Protein AF-A0A933MD80-F1 (afdb_monomer_lite)

Structure (mmCIF, N/CA/C/O backbone):
data_AF-A0A933MD80-F1
#
_entry.id   AF-A0A933MD80-F1
#
loop_
_atom_site.group_PDB
_atom_site.id
_atom_site.type_symbol
_atom_site.label_atom_id
_atom_site.label_alt_id
_atom_site.label_comp_id
_atom_site.label_asym_id
_atom_site.label_entity_id
_atom_site.label_seq_id
_atom_site.pdbx_PDB_ins_code
_atom_site.Cartn_x
_atom_site.Cartn_y
_atom_site.Cartn_z
_atom_site.occupancy
_atom_site.B_iso_or_equiv
_atom_site.auth_seq_id
_atom_site.auth_comp_id
_atom_site.auth_asym_id
_atom_site.auth_atom_id
_atom_site.pdbx_PDB_model_num
ATOM 1 N N . MET A 1 1 ? 50.927 -57.595 -64.634 1.00 37.06 1 MET A N 1
ATOM 2 C CA . MET A 1 1 ? 52.313 -57.068 -64.635 1.00 37.06 1 MET A CA 1
ATOM 3 C C . MET A 1 1 ? 52.213 -55.637 -65.149 1.00 37.06 1 MET A C 1
ATOM 5 O O . MET A 1 1 ? 51.668 -55.485 -66.224 1.00 37.06 1 MET A O 1
ATOM 9 N N . THR A 1 2 ? 52.515 -54.541 -64.458 1.00 38.00 2 THR A N 1
ATOM 10 C CA . THR A 1 2 ? 53.350 -54.251 -63.283 1.00 38.00 2 THR A CA 1
ATOM 11 C C . THR A 1 2 ? 52.811 -52.950 -62.661 1.00 38.00 2 THR A C 1
ATOM 13 O O . THR A 1 2 ? 52.630 -51.957 -63.360 1.00 38.00 2 THR A O 1
ATOM 16 N N . ARG A 1 3 ? 52.538 -52.954 -61.349 1.00 33.44 3 ARG A N 1
ATOM 17 C CA . ARG A 1 3 ? 52.262 -51.750 -60.544 1.00 33.44 3 ARG A CA 1
ATOM 18 C C . ARG A 1 3 ? 53.597 -51.084 -60.196 1.00 33.44 3 ARG A C 1
ATOM 20 O O . ARG A 1 3 ? 54.510 -51.785 -59.769 1.00 33.44 3 ARG A O 1
ATOM 27 N N . LYS A 1 4 ? 53.700 -49.759 -60.326 1.00 42.75 4 LYS A N 1
ATOM 28 C CA . LYS A 1 4 ? 54.793 -48.965 -59.744 1.00 42.75 4 LYS A CA 1
ATOM 29 C C . LYS A 1 4 ? 54.252 -48.131 -58.587 1.00 42.75 4 LYS A C 1
ATOM 31 O O . LYS A 1 4 ? 53.370 -47.301 -58.775 1.00 42.75 4 LYS A O 1
ATOM 36 N N . ALA A 1 5 ? 54.802 -48.399 -57.410 1.00 44.34 5 ALA A N 1
ATOM 37 C CA . ALA A 1 5 ? 54.748 -47.573 -56.217 1.00 44.34 5 ALA A CA 1
ATOM 38 C C . ALA A 1 5 ? 56.090 -46.834 -56.086 1.00 44.34 5 ALA A C 1
ATOM 40 O O . ALA A 1 5 ? 57.129 -47.433 -56.352 1.00 44.34 5 ALA A O 1
ATOM 41 N N . LEU A 1 6 ? 56.068 -45.574 -55.656 1.00 39.81 6 LEU A N 1
ATOM 42 C CA . LEU A 1 6 ? 57.208 -44.846 -55.083 1.00 39.81 6 LEU A CA 1
ATOM 43 C C . LEU A 1 6 ? 56.616 -43.773 -54.151 1.00 39.81 6 LEU A C 1
ATOM 45 O O . LEU A 1 6 ? 55.774 -42.996 -54.581 1.00 39.81 6 LEU A O 1
ATOM 49 N N . PHE A 1 7 ? 56.747 -43.941 -52.834 1.00 32.59 7 PHE A N 1
ATOM 50 C CA . PHE A 1 7 ? 57.835 -43.454 -51.966 1.00 32.59 7 PHE A CA 1
ATOM 51 C C . PHE A 1 7 ? 57.737 -41.953 -51.636 1.00 32.59 7 PHE A C 1
ATOM 53 O O . PHE A 1 7 ? 57.988 -41.093 -52.473 1.00 32.59 7 PHE A O 1
ATOM 60 N N . LEU A 1 8 ? 57.400 -41.683 -50.370 1.00 32.31 8 LEU A N 1
ATOM 61 C CA . LEU A 1 8 ? 57.622 -40.420 -49.657 1.00 32.31 8 LEU A CA 1
ATOM 62 C C . LEU A 1 8 ? 59.125 -40.168 -49.444 1.00 32.31 8 LEU A C 1
ATOM 64 O O . LEU A 1 8 ? 59.890 -41.126 -49.304 1.00 32.31 8 LEU A O 1
ATOM 68 N N . PRO A 1 9 ? 59.509 -38.895 -49.250 1.00 42.41 9 PRO A N 1
ATOM 69 C CA . PRO A 1 9 ? 60.267 -38.588 -48.040 1.00 42.41 9 PRO A CA 1
ATOM 70 C C . PRO A 1 9 ? 59.787 -37.327 -47.302 1.00 42.41 9 PRO A C 1
ATOM 72 O O . PRO A 1 9 ? 59.229 -36.389 -47.866 1.00 42.41 9 PRO A O 1
ATOM 75 N N . VAL A 1 10 ? 60.048 -37.355 -45.998 1.00 37.09 10 VAL A N 1
ATOM 76 C CA . VAL A 1 10 ? 59.900 -36.292 -45.001 1.00 37.09 10 VAL A CA 1
ATOM 77 C C . VAL A 1 10 ? 60.986 -35.229 -45.197 1.00 37.09 10 VAL A C 1
ATOM 79 O O . VAL A 1 10 ? 62.155 -35.584 -45.321 1.00 37.09 10 VAL A O 1
ATOM 82 N N . LEU A 1 11 ? 60.627 -33.942 -45.127 1.00 31.17 11 LEU A N 1
ATOM 83 C CA . LEU A 1 11 ? 61.544 -32.862 -44.741 1.00 31.17 11 LEU A CA 1
ATOM 84 C C . LEU A 1 11 ? 60.760 -31.689 -44.135 1.00 31.17 11 LEU A C 1
ATOM 86 O O . LEU A 1 11 ? 59.852 -31.131 -44.745 1.00 31.17 11 LEU A O 1
ATOM 90 N N . SER A 1 12 ? 61.115 -31.375 -42.893 1.00 31.59 12 SER A N 1
ATOM 91 C CA . SER A 1 12 ? 60.615 -30.268 -42.083 1.00 31.59 12 SER A CA 1
ATOM 92 C C . SER A 1 12 ? 61.372 -28.961 -42.367 1.00 31.59 12 SER A C 1
ATOM 94 O O . SER A 1 12 ? 62.501 -28.992 -42.845 1.00 31.59 12 SER A O 1
ATOM 96 N N . PHE A 1 13 ? 60.772 -27.865 -41.885 1.00 30.44 13 PHE A N 1
ATOM 97 C CA . PHE A 1 13 ? 61.337 -26.557 -41.502 1.00 30.44 13 PHE A CA 1
ATOM 98 C C . PHE A 1 13 ? 61.213 -25.344 -42.453 1.00 30.44 13 PHE A C 1
ATOM 100 O O . PHE A 1 13 ? 61.979 -25.162 -43.388 1.00 30.44 13 PHE A O 1
ATOM 107 N N . ALA A 1 14 ? 60.342 -24.436 -41.983 1.00 32.94 14 ALA A N 1
ATOM 108 C CA . ALA A 1 14 ? 60.426 -22.970 -41.981 1.00 32.94 14 ALA A CA 1
ATOM 109 C C . ALA A 1 14 ? 59.993 -22.173 -43.229 1.00 32.94 14 ALA A C 1
ATOM 111 O O . ALA A 1 14 ? 60.409 -22.436 -44.346 1.00 32.94 14 ALA A O 1
ATOM 112 N N . PHE A 1 15 ? 59.225 -21.111 -42.937 1.00 31.77 15 PHE A N 1
ATOM 113 C CA . PHE A 1 15 ? 58.623 -20.092 -43.811 1.00 31.77 15 PHE A CA 1
ATOM 114 C C . PHE A 1 15 ? 57.308 -20.462 -44.505 1.00 31.77 15 PHE A C 1
ATOM 116 O O . PHE A 1 15 ? 57.299 -20.817 -45.669 1.00 31.77 15 PHE A O 1
ATOM 123 N N . PHE A 1 16 ? 56.190 -20.305 -43.783 1.00 29.80 16 PHE A N 1
ATOM 124 C CA . PHE A 1 16 ? 54.986 -19.577 -44.237 1.00 29.80 16 PHE A CA 1
ATOM 125 C C . PHE A 1 16 ? 53.976 -19.487 -43.072 1.00 29.80 16 PHE A C 1
ATOM 127 O O . PHE A 1 16 ? 52.920 -20.109 -43.063 1.00 29.80 16 PHE A O 1
ATOM 134 N N . PHE A 1 17 ? 54.318 -18.715 -42.036 1.00 31.62 17 PHE A N 1
ATOM 135 C CA . PHE A 1 17 ? 53.391 -18.321 -40.965 1.00 31.62 17 PHE A CA 1
ATOM 136 C C . PHE A 1 17 ? 52.934 -16.878 -41.224 1.00 31.62 17 PHE A C 1
ATOM 138 O O . PHE A 1 17 ? 53.252 -15.973 -40.463 1.00 31.62 17 PHE A O 1
ATOM 145 N N . GLN A 1 18 ? 52.276 -16.621 -42.363 1.00 34.69 18 GLN A N 1
ATOM 146 C CA . GLN A 1 18 ? 51.806 -15.265 -42.685 1.00 34.69 18 GLN A CA 1
ATOM 147 C C . GLN A 1 18 ? 50.675 -15.219 -43.727 1.00 34.69 18 GLN A C 1
ATOM 149 O O . GLN A 1 18 ? 50.736 -14.452 -44.680 1.00 34.69 18 GLN A O 1
ATOM 154 N N . ALA A 1 19 ? 49.633 -16.039 -43.559 1.00 30.27 19 ALA A N 1
ATOM 155 C CA . ALA A 1 19 ? 48.421 -15.941 -44.387 1.00 30.27 19 ALA A CA 1
ATOM 156 C C . ALA A 1 19 ? 47.150 -16.468 -43.687 1.00 30.27 19 ALA A C 1
ATOM 158 O O . ALA A 1 19 ? 46.321 -17.127 -44.304 1.00 30.27 19 ALA A O 1
ATOM 159 N N . TRP A 1 20 ? 46.992 -16.202 -42.384 1.00 32.75 20 TRP A N 1
ATOM 160 C CA . TRP A 1 20 ? 45.745 -16.498 -41.656 1.00 32.75 20 TRP A CA 1
ATOM 161 C C . TRP A 1 20 ? 45.448 -15.433 -40.588 1.00 32.75 20 TRP A C 1
ATOM 163 O O . TRP A 1 20 ? 45.224 -15.726 -39.418 1.00 32.75 20 TRP A O 1
ATOM 173 N N . ALA A 1 21 ? 45.549 -14.161 -40.985 1.00 34.97 21 ALA A N 1
ATOM 174 C CA . ALA A 1 21 ? 45.289 -13.009 -40.114 1.00 34.97 21 ALA A CA 1
ATOM 175 C C . ALA A 1 21 ? 44.607 -11.830 -40.838 1.00 34.97 21 ALA A C 1
ATOM 177 O O . ALA A 1 21 ? 44.664 -10.701 -40.360 1.00 34.97 21 ALA A O 1
ATOM 178 N N . GLN A 1 22 ? 43.970 -12.061 -41.987 1.00 38.59 22 GLN A N 1
ATOM 179 C CA . GLN A 1 22 ? 43.262 -11.014 -42.727 1.00 38.59 22 GLN A CA 1
ATOM 180 C C . GLN A 1 22 ? 41.864 -11.486 -43.108 1.00 38.59 22 GLN A C 1
ATOM 182 O O . GLN A 1 22 ? 41.619 -11.867 -44.242 1.00 38.59 22 GLN A O 1
ATOM 187 N N . ASP A 1 23 ? 40.987 -11.496 -42.104 1.00 37.59 23 ASP A N 1
ATOM 188 C CA . ASP A 1 23 ? 39.550 -11.243 -42.273 1.00 37.59 23 ASP A CA 1
ATOM 189 C C . ASP A 1 23 ? 38.928 -10.843 -40.917 1.00 37.59 23 ASP A C 1
ATOM 191 O O . ASP A 1 23 ? 37.916 -11.366 -40.457 1.00 37.59 23 ASP A O 1
ATOM 195 N N . GLN A 1 24 ? 39.593 -9.923 -40.208 1.00 38.09 24 GLN A N 1
ATOM 196 C CA . GLN A 1 24 ? 38.968 -9.212 -39.090 1.00 38.09 24 GLN A CA 1
ATOM 197 C C . GLN A 1 24 ? 38.246 -7.992 -39.687 1.00 38.09 24 GLN A C 1
ATOM 199 O O . GLN A 1 24 ? 38.926 -7.120 -40.238 1.00 38.09 24 GLN A O 1
ATOM 204 N N . PRO A 1 25 ? 36.902 -7.913 -39.629 1.00 40.66 25 PRO A N 1
ATOM 205 C CA . PRO A 1 25 ? 36.170 -6.735 -40.084 1.00 40.66 25 PRO A CA 1
ATOM 206 C C . PRO A 1 25 ? 36.595 -5.498 -39.267 1.00 40.66 25 PRO A C 1
ATOM 208 O O . PRO A 1 25 ? 37.139 -5.640 -38.168 1.00 40.66 25 PRO A O 1
ATOM 211 N N . PRO A 1 26 ? 36.392 -4.272 -39.790 1.00 45.78 26 PRO A N 1
ATOM 212 C CA . PRO A 1 26 ? 36.949 -3.056 -39.205 1.00 45.78 26 PRO A CA 1
ATOM 213 C C . PRO A 1 26 ? 36.502 -2.913 -37.751 1.00 45.78 26 PRO A C 1
ATOM 215 O O . PRO A 1 26 ? 35.310 -2.994 -37.458 1.00 45.78 26 PRO A O 1
ATOM 218 N N . THR A 1 27 ? 37.465 -2.697 -36.853 1.00 56.72 27 THR A N 1
ATOM 219 C CA . THR A 1 27 ? 37.264 -2.510 -35.413 1.00 56.72 27 THR A CA 1
ATOM 220 C C . THR A 1 27 ? 36.299 -1.353 -35.165 1.00 56.72 27 THR A C 1
ATOM 222 O O . THR A 1 27 ? 36.709 -0.190 -35.082 1.00 56.72 27 THR A O 1
ATOM 225 N N . GLN A 1 28 ? 35.003 -1.651 -35.076 1.00 67.81 28 GLN A N 1
ATOM 226 C CA . GLN A 1 28 ? 34.016 -0.684 -34.631 1.00 67.81 28 GLN A CA 1
ATOM 227 C C . GLN A 1 28 ? 34.403 -0.277 -33.213 1.00 67.81 28 GLN A C 1
ATOM 229 O O . GLN A 1 28 ? 34.665 -1.117 -32.352 1.00 67.81 28 GLN A O 1
ATOM 234 N N . SER A 1 29 ? 34.519 1.030 -32.986 1.00 80.69 29 SER A N 1
ATOM 235 C CA . SER A 1 29 ? 34.780 1.539 -31.644 1.00 80.69 29 SER A CA 1
ATOM 236 C C . SER A 1 29 ? 33.721 0.987 -30.686 1.00 80.69 29 SER A C 1
ATOM 238 O O . SER A 1 29 ? 32.542 1.017 -31.045 1.00 80.69 29 SER A O 1
ATOM 240 N N . PRO A 1 30 ? 34.100 0.537 -29.474 1.00 85.81 30 PRO A N 1
ATOM 241 C CA . PRO A 1 30 ? 33.146 -0.019 -28.526 1.00 85.81 30 PRO A CA 1
ATOM 242 C C . PRO A 1 30 ? 32.023 0.982 -28.272 1.00 85.81 30 PRO A C 1
ATOM 244 O O . PRO A 1 30 ? 32.253 2.204 -28.221 1.00 85.81 30 PRO A O 1
ATOM 247 N N . SER A 1 31 ? 30.816 0.455 -28.123 1.00 90.75 31 SER A N 1
ATOM 248 C CA . SER A 1 31 ? 29.621 1.234 -27.840 1.00 90.75 31 SER A CA 1
ATOM 249 C C . SER A 1 31 ? 29.739 1.999 -26.512 1.00 90.75 31 SER A C 1
ATOM 251 O O . SER A 1 31 ? 30.592 1.679 -25.672 1.00 90.75 31 SER A O 1
ATOM 253 N N . PRO A 1 32 ? 28.903 3.026 -26.275 1.00 93.12 32 PRO A N 1
ATOM 254 C CA . PRO A 1 32 ? 28.921 3.764 -25.015 1.00 93.12 32 PRO A CA 1
ATOM 255 C C . PRO A 1 32 ? 28.757 2.866 -23.777 1.00 93.12 32 PRO A C 1
ATOM 257 O O . PRO A 1 32 ? 29.470 3.063 -22.792 1.00 93.12 32 PRO A O 1
ATOM 260 N N . VAL A 1 33 ? 27.887 1.851 -23.836 1.00 93.75 33 VAL A N 1
ATOM 261 C CA . VAL A 1 33 ? 27.678 0.899 -22.731 1.00 93.75 33 VAL A CA 1
ATOM 262 C C . VAL A 1 33 ? 28.888 -0.022 -22.557 1.00 93.75 33 VAL A C 1
ATOM 264 O O . VAL A 1 33 ? 29.391 -0.151 -21.439 1.00 93.75 33 VAL A O 1
ATOM 267 N N . ALA A 1 34 ? 29.444 -0.577 -23.641 1.00 92.00 34 ALA A N 1
ATOM 268 C CA . ALA A 1 34 ? 30.651 -1.404 -23.563 1.00 92.00 34 ALA A CA 1
ATOM 269 C C . ALA A 1 34 ? 31.847 -0.628 -22.981 1.00 92.00 34 ALA A C 1
ATOM 271 O O . ALA A 1 34 ? 32.610 -1.166 -22.178 1.00 92.00 34 ALA A O 1
ATOM 272 N N . ARG A 1 35 ? 31.986 0.671 -23.294 1.00 92.81 35 ARG A N 1
ATOM 273 C CA . ARG A 1 35 ? 33.016 1.536 -22.685 1.00 92.81 35 ARG A CA 1
ATOM 274 C C . ARG A 1 35 ? 32.833 1.703 -21.181 1.00 92.81 35 ARG A C 1
ATOM 276 O O . ARG A 1 35 ? 33.833 1.702 -20.463 1.00 92.81 35 ARG A O 1
ATOM 283 N N . ILE A 1 36 ? 31.597 1.849 -20.697 1.00 94.56 36 ILE A N 1
ATOM 284 C CA . ILE A 1 36 ? 31.314 1.909 -19.253 1.00 94.56 36 ILE A CA 1
ATOM 285 C C . ILE A 1 36 ? 31.803 0.622 -18.586 1.00 94.56 36 ILE A C 1
ATOM 287 O O . ILE A 1 36 ? 32.515 0.692 -17.585 1.00 94.56 36 ILE A O 1
ATOM 291 N N . PHE A 1 37 ? 31.507 -0.536 -19.177 1.00 94.06 37 PHE A N 1
ATOM 292 C CA . PHE A 1 37 ? 31.915 -1.831 -18.636 1.00 94.06 37 PHE A CA 1
ATOM 293 C C . PHE A 1 37 ? 33.439 -1.989 -18.642 1.00 94.06 37 PHE A C 1
ATOM 295 O O . PHE A 1 37 ? 34.033 -2.280 -17.606 1.00 94.06 37 PHE A O 1
ATOM 302 N N . LEU A 1 38 ? 34.094 -1.707 -19.771 1.00 89.56 38 LEU A N 1
ATOM 303 C CA . LEU A 1 38 ? 35.554 -1.759 -19.890 1.00 89.56 38 LEU A CA 1
ATOM 304 C C . LEU A 1 38 ? 36.254 -0.825 -18.894 1.00 89.56 38 LEU A C 1
ATOM 306 O O . LEU A 1 38 ? 37.288 -1.188 -18.336 1.00 89.56 38 LEU A O 1
ATOM 310 N N . ASN A 1 39 ? 35.690 0.357 -18.626 1.00 91.88 39 ASN A N 1
ATOM 311 C CA . ASN A 1 39 ? 36.239 1.284 -17.637 1.00 91.88 39 ASN A CA 1
ATOM 312 C C . ASN A 1 39 ? 36.243 0.694 -16.223 1.00 91.88 39 ASN A C 1
ATOM 314 O O . ASN A 1 39 ? 37.235 0.870 -15.516 1.00 91.88 39 ASN A O 1
ATOM 318 N N . GLN A 1 40 ? 35.194 -0.037 -15.834 1.00 92.31 40 GLN A N 1
ATOM 319 C CA . GLN A 1 40 ? 35.141 -0.687 -14.520 1.00 92.31 40 GLN A CA 1
ATOM 320 C C . GLN A 1 40 ? 36.083 -1.895 -14.406 1.00 92.31 40 GLN A C 1
ATOM 322 O O . GLN A 1 40 ? 36.444 -2.298 -13.305 1.00 92.31 40 GLN A O 1
ATOM 327 N N . LEU A 1 41 ? 36.539 -2.446 -15.535 1.00 87.31 41 LEU A N 1
ATOM 328 C CA . LEU A 1 41 ? 37.466 -3.581 -15.585 1.00 87.31 41 LEU A CA 1
ATOM 329 C C . LEU A 1 41 ? 38.947 -3.171 -15.674 1.00 87.31 41 LEU A C 1
ATOM 331 O O . LEU A 1 41 ? 39.823 -4.035 -15.691 1.00 87.31 41 LEU A O 1
ATOM 335 N N . LYS A 1 42 ? 39.268 -1.868 -15.691 1.00 84.44 42 LYS A N 1
ATOM 336 C CA . LYS A 1 42 ? 40.657 -1.370 -15.797 1.00 84.44 42 LYS A CA 1
ATOM 337 C C . LYS A 1 42 ? 41.574 -1.837 -14.662 1.00 84.44 42 LYS A C 1
ATOM 339 O O . LYS A 1 42 ? 42.780 -1.948 -14.874 1.00 84.44 42 LYS A O 1
ATOM 344 N N . GLY A 1 43 ? 41.006 -2.129 -13.491 1.00 77.25 43 GLY A N 1
ATOM 345 C CA . GLY A 1 43 ? 41.729 -2.655 -12.330 1.00 77.25 43 GLY A CA 1
ATOM 346 C C . GLY A 1 43 ? 42.077 -4.146 -12.405 1.00 77.25 43 GLY A C 1
ATOM 347 O O . GLY A 1 43 ? 42.789 -4.627 -11.530 1.00 77.25 43 GLY A O 1
ATOM 348 N N . LEU A 1 44 ? 41.602 -4.882 -13.420 1.00 80.06 44 LEU A N 1
ATOM 349 C CA . LEU A 1 44 ? 41.936 -6.297 -13.587 1.00 80.06 44 LEU A CA 1
ATOM 350 C C . LEU A 1 44 ? 43.394 -6.498 -14.018 1.00 80.06 44 LEU A C 1
ATOM 352 O O . LEU A 1 44 ? 43.982 -5.671 -14.725 1.00 80.06 44 LEU A O 1
ATOM 356 N N . ASP A 1 45 ? 43.955 -7.644 -13.636 1.00 80.44 45 ASP A N 1
ATOM 357 C CA . ASP A 1 45 ? 45.260 -8.098 -14.106 1.00 80.44 45 ASP A CA 1
ATOM 358 C C . ASP A 1 45 ? 45.254 -8.437 -15.615 1.00 80.44 45 ASP A C 1
ATOM 360 O O . ASP A 1 45 ? 44.242 -8.339 -16.318 1.00 80.44 45 ASP A O 1
ATOM 364 N N . ALA A 1 46 ? 46.414 -8.814 -16.159 1.00 77.12 46 ALA A N 1
ATOM 365 C CA . ALA A 1 46 ? 46.543 -9.127 -17.582 1.00 77.12 46 ALA A CA 1
ATOM 366 C C . ALA A 1 46 ? 45.635 -10.291 -18.031 1.00 77.12 46 ALA A C 1
ATOM 368 O O . ALA A 1 46 ? 45.140 -10.275 -19.161 1.00 77.12 46 ALA A O 1
ATOM 369 N N . ALA A 1 47 ? 45.387 -11.269 -17.156 1.00 78.06 47 ALA A N 1
ATOM 370 C CA . ALA A 1 47 ? 44.524 -12.407 -17.446 1.00 78.06 47 ALA A CA 1
ATOM 371 C C . ALA A 1 47 ? 43.046 -11.989 -17.473 1.00 78.06 47 ALA A C 1
ATOM 373 O O . ALA A 1 47 ? 42.336 -12.315 -18.425 1.00 78.06 47 ALA A O 1
ATOM 374 N N . GLY A 1 48 ? 42.603 -11.194 -16.498 1.00 75.81 48 GLY A N 1
ATOM 375 C CA . GLY A 1 48 ? 41.258 -10.634 -16.429 1.00 75.81 48 GLY A CA 1
ATOM 376 C C . GLY A 1 48 ? 40.952 -9.684 -17.588 1.00 75.81 48 GLY A C 1
ATOM 377 O O . GLY A 1 48 ? 39.876 -9.760 -18.176 1.00 75.81 48 GLY A O 1
ATOM 378 N N . ARG A 1 49 ? 41.922 -8.861 -18.012 1.00 76.56 49 ARG A N 1
ATOM 379 C CA . ARG A 1 49 ? 41.780 -8.013 -19.212 1.00 76.56 49 ARG A CA 1
ATOM 380 C C . ARG A 1 49 ? 41.659 -8.833 -20.495 1.00 76.56 49 ARG A C 1
ATOM 382 O O . ARG A 1 49 ? 40.807 -8.538 -21.329 1.00 76.56 49 ARG A O 1
ATOM 389 N N . LYS A 1 50 ? 42.455 -9.899 -20.641 1.00 80.12 50 LYS A N 1
ATOM 390 C CA . LYS A 1 50 ? 42.332 -10.837 -21.770 1.00 80.12 50 LYS A CA 1
ATOM 391 C C . LYS A 1 50 ? 40.980 -11.561 -21.753 1.00 80.12 50 LYS A C 1
ATOM 393 O O . LYS A 1 50 ? 40.400 -11.792 -22.810 1.00 80.12 50 LYS A O 1
ATOM 398 N N . ALA A 1 51 ? 40.465 -11.891 -20.569 1.00 76.94 51 ALA A N 1
ATOM 399 C CA . ALA A 1 51 ? 39.167 -12.535 -20.401 1.00 76.94 51 ALA A CA 1
ATOM 400 C C . ALA A 1 51 ? 37.979 -11.602 -20.698 1.00 76.94 51 ALA A C 1
ATOM 402 O O . ALA A 1 51 ? 36.945 -12.103 -21.143 1.00 76.94 51 ALA A O 1
ATOM 403 N N . ALA A 1 52 ? 38.123 -10.292 -20.480 1.00 72.56 52 ALA A N 1
ATOM 404 C CA . ALA A 1 52 ? 37.107 -9.281 -20.779 1.00 72.56 52 ALA A CA 1
ATOM 405 C C . ALA A 1 52 ? 36.963 -8.987 -22.286 1.00 72.56 52 ALA A C 1
ATOM 407 O O . ALA A 1 52 ? 35.865 -8.692 -22.755 1.00 72.56 52 ALA A O 1
ATOM 408 N N . GLY A 1 53 ? 38.049 -9.111 -23.061 1.00 80.25 53 GLY A N 1
ATOM 409 C CA . GLY A 1 53 ? 38.026 -8.880 -24.511 1.00 80.25 53 GLY A CA 1
ATOM 410 C C . GLY A 1 53 ? 37.530 -7.473 -24.876 1.00 80.25 53 GLY A C 1
ATOM 411 O O . GLY A 1 53 ? 37.915 -6.494 -24.239 1.00 80.25 53 GLY A O 1
ATOM 412 N N . THR A 1 54 ? 36.672 -7.366 -25.896 1.00 75.69 54 THR A N 1
ATOM 413 C CA . THR A 1 54 ? 36.050 -6.104 -26.351 1.00 75.69 54 THR A CA 1
ATOM 414 C C . THR A 1 54 ? 34.785 -5.720 -25.564 1.00 75.69 54 THR A C 1
ATOM 416 O O . THR A 1 54 ? 34.210 -4.664 -25.820 1.00 75.69 54 THR A O 1
ATOM 419 N N . CYS A 1 55 ? 34.353 -6.539 -24.593 1.00 76.44 55 CYS A N 1
ATOM 420 C CA . CYS A 1 55 ? 33.040 -6.454 -23.936 1.00 76.44 55 CYS A CA 1
ATOM 421 C C . CYS A 1 55 ? 31.834 -6.405 -24.888 1.00 76.44 55 CYS A C 1
ATOM 423 O O . CYS A 1 55 ? 30.816 -5.802 -24.560 1.00 76.44 55 CYS A O 1
ATOM 425 N N . GLU A 1 56 ? 31.913 -7.084 -26.034 1.00 79.88 56 GLU A N 1
ATOM 426 C CA . GLU A 1 56 ? 30.733 -7.342 -26.876 1.00 79.88 56 GLU A CA 1
ATOM 427 C C . GLU A 1 56 ? 29.670 -8.172 -26.135 1.00 79.88 56 GLU A C 1
ATOM 429 O O . GLU A 1 56 ? 28.475 -7.947 -26.300 1.00 79.88 56 GLU A O 1
ATOM 434 N N . ASP A 1 57 ? 30.097 -9.076 -25.245 1.00 87.62 57 ASP A N 1
ATOM 435 C CA . ASP A 1 57 ? 29.216 -9.771 -24.304 1.00 87.62 57 ASP A CA 1
ATOM 436 C C . ASP A 1 57 ? 29.217 -9.060 -22.940 1.00 87.62 57 ASP A C 1
ATOM 438 O O . ASP A 1 57 ? 30.091 -9.265 -22.086 1.00 87.62 57 ASP A O 1
ATOM 442 N N . LEU A 1 58 ? 28.199 -8.222 -22.726 1.00 90.81 58 LEU A N 1
ATOM 443 C CA . LEU A 1 58 ? 28.020 -7.469 -21.485 1.00 90.81 58 LEU A CA 1
ATOM 444 C C . LEU A 1 58 ? 27.865 -8.381 -20.257 1.00 90.81 58 LEU A C 1
ATOM 446 O O . LEU A 1 58 ? 28.369 -8.036 -19.187 1.00 90.81 58 LEU A O 1
ATOM 450 N N . ARG A 1 59 ? 27.217 -9.552 -20.378 1.00 89.75 59 ARG A N 1
ATOM 451 C CA . ARG A 1 59 ? 27.020 -10.474 -19.239 1.00 89.75 59 ARG A CA 1
ATOM 452 C C . ARG A 1 59 ? 28.341 -11.076 -18.798 1.00 89.75 59 ARG A C 1
ATOM 454 O O . ARG A 1 59 ? 28.630 -11.111 -17.601 1.00 89.75 59 ARG A O 1
ATOM 461 N N . ARG A 1 60 ? 29.170 -11.494 -19.755 1.00 89.69 60 ARG A N 1
ATOM 462 C CA . ARG A 1 60 ? 30.521 -11.984 -19.464 1.00 89.69 60 ARG A CA 1
ATOM 463 C C . ARG A 1 60 ? 31.355 -10.916 -18.760 1.00 89.69 60 ARG A C 1
ATOM 465 O O . ARG A 1 60 ? 31.988 -11.216 -17.751 1.00 89.69 60 ARG A O 1
ATOM 472 N N . CYS A 1 61 ? 31.320 -9.673 -19.242 1.00 90.25 61 CYS A N 1
ATOM 473 C CA . CYS A 1 61 ? 32.057 -8.580 -18.609 1.00 90.25 61 CYS A CA 1
ATOM 474 C C . CYS A 1 61 ? 31.544 -8.246 -17.205 1.00 90.25 61 CYS A C 1
ATOM 476 O O . CYS A 1 61 ? 32.352 -8.098 -16.291 1.00 90.25 61 CYS A O 1
ATOM 478 N N . ALA A 1 62 ? 30.227 -8.203 -16.994 1.00 92.25 62 ALA A N 1
ATOM 479 C CA . ALA A 1 62 ? 29.656 -8.042 -15.659 1.00 92.25 62 ALA A CA 1
ATOM 480 C C . ALA A 1 62 ? 30.071 -9.181 -14.713 1.00 92.25 62 ALA A C 1
ATOM 482 O O . ALA A 1 62 ? 30.351 -8.939 -13.537 1.00 92.25 62 ALA A O 1
ATOM 483 N N . GLY A 1 63 ? 30.185 -10.412 -15.223 1.00 91.12 63 GLY A N 1
ATOM 484 C CA . GLY A 1 63 ? 30.673 -11.577 -14.483 1.00 91.12 63 GLY A CA 1
ATOM 485 C C . GLY A 1 63 ? 32.064 -11.390 -13.867 1.00 91.12 63 GLY A C 1
ATOM 486 O O . GLY A 1 63 ? 32.313 -11.914 -12.786 1.00 91.12 63 GLY A O 1
ATOM 487 N N . LEU A 1 64 ? 32.928 -10.594 -14.504 1.00 92.19 64 LEU A N 1
ATOM 488 C CA . LEU A 1 64 ? 34.290 -10.296 -14.041 1.00 92.19 64 LEU A CA 1
ATOM 489 C C . LEU A 1 64 ? 34.372 -9.104 -13.071 1.00 92.19 64 LEU A C 1
ATOM 491 O O . LEU A 1 64 ? 35.429 -8.854 -12.495 1.00 92.19 64 LEU A O 1
ATOM 495 N N . MET A 1 65 ? 33.288 -8.344 -12.904 1.00 93.00 65 MET A N 1
ATOM 496 C CA . MET A 1 65 ? 33.252 -7.172 -12.028 1.00 93.00 65 MET A CA 1
ATOM 497 C C . MET A 1 65 ? 33.025 -7.563 -10.567 1.00 93.00 65 MET A C 1
ATOM 499 O O . MET A 1 65 ? 32.186 -8.418 -10.270 1.00 93.00 65 MET A O 1
ATOM 503 N N . SER A 1 66 ? 33.694 -6.853 -9.650 1.00 92.88 66 SER A N 1
ATOM 504 C CA . SER A 1 66 ? 33.301 -6.846 -8.238 1.00 92.88 66 SER A CA 1
ATOM 505 C C . SER A 1 66 ? 31.909 -6.230 -8.068 1.00 92.88 66 SER A C 1
ATOM 507 O O . SER A 1 66 ? 31.383 -5.568 -8.969 1.00 92.88 66 SER A O 1
ATOM 509 N N . LYS A 1 67 ? 31.304 -6.410 -6.893 1.00 91.94 67 LYS A N 1
ATOM 510 C CA . LYS A 1 67 ? 30.002 -5.810 -6.587 1.00 91.94 67 LYS A CA 1
ATOM 511 C C . LYS A 1 67 ? 30.043 -4.280 -6.708 1.00 91.94 67 LYS A C 1
ATOM 513 O O . LYS A 1 67 ? 29.157 -3.691 -7.320 1.00 91.94 67 LYS A O 1
ATOM 518 N N . GLU A 1 68 ? 31.103 -3.659 -6.202 1.00 92.44 68 GLU A N 1
ATOM 519 C CA . GLU A 1 68 ? 31.331 -2.211 -6.241 1.00 92.44 68 GLU A CA 1
ATOM 520 C C . GLU A 1 68 ? 31.501 -1.726 -7.684 1.00 92.44 68 GLU A C 1
ATOM 522 O O . GLU A 1 68 ? 30.919 -0.717 -8.074 1.00 92.44 68 GLU A O 1
ATOM 527 N N . ALA A 1 69 ? 32.240 -2.478 -8.506 1.00 92.81 69 ALA A N 1
ATOM 528 C CA . ALA A 1 69 ? 32.402 -2.185 -9.926 1.00 92.81 69 ALA A CA 1
ATOM 529 C C . ALA A 1 69 ? 31.068 -2.285 -10.691 1.00 92.81 69 ALA A C 1
ATOM 531 O O . ALA A 1 69 ? 30.793 -1.448 -11.553 1.00 92.81 69 ALA A O 1
ATOM 532 N N . ARG A 1 70 ? 30.197 -3.248 -10.349 1.00 94.31 70 ARG A N 1
ATOM 533 C CA . ARG A 1 70 ? 28.846 -3.338 -10.933 1.00 94.31 70 ARG A CA 1
ATOM 534 C C . ARG A 1 70 ? 27.956 -2.169 -10.523 1.00 94.31 70 ARG A C 1
ATOM 536 O O . ARG A 1 70 ? 27.236 -1.636 -11.362 1.00 94.31 70 ARG A O 1
ATOM 543 N N . GLU A 1 71 ? 28.007 -1.749 -9.261 1.00 93.94 71 GLU A N 1
ATOM 544 C CA . GLU A 1 71 ? 27.269 -0.574 -8.776 1.00 93.94 71 GLU A CA 1
ATOM 545 C C . GLU A 1 71 ? 27.782 0.726 -9.419 1.00 93.94 71 GLU A C 1
ATOM 547 O O . GLU A 1 71 ? 26.986 1.574 -9.825 1.00 93.94 71 GLU A O 1
ATOM 552 N N . ALA A 1 72 ? 29.096 0.864 -9.607 1.00 93.94 72 ALA A N 1
ATOM 553 C CA . ALA A 1 72 ? 29.685 1.988 -10.331 1.00 93.94 72 ALA A CA 1
ATOM 554 C C . ALA A 1 72 ? 29.255 2.004 -11.809 1.00 93.94 72 ALA A C 1
ATOM 556 O O . ALA A 1 72 ? 28.835 3.048 -12.312 1.00 93.94 72 ALA A O 1
ATOM 557 N N . ALA A 1 73 ? 29.277 0.850 -12.491 1.00 95.62 73 ALA A N 1
ATOM 558 C CA . ALA A 1 73 ? 28.752 0.720 -13.854 1.00 95.62 73 ALA A CA 1
ATOM 559 C C . ALA A 1 73 ? 27.268 1.108 -13.927 1.00 95.62 73 ALA A C 1
ATOM 561 O O . ALA A 1 73 ? 26.878 1.864 -14.814 1.00 95.62 73 ALA A O 1
ATOM 562 N N . ARG A 1 74 ? 26.451 0.648 -12.969 1.00 97.38 74 ARG A N 1
ATOM 563 C CA . ARG A 1 74 ? 25.021 0.980 -12.865 1.00 97.38 74 ARG A CA 1
ATOM 564 C C . ARG A 1 74 ? 24.795 2.493 -12.776 1.00 97.38 74 ARG A C 1
ATOM 566 O O . ARG A 1 74 ? 23.939 3.024 -13.478 1.00 97.38 74 ARG A O 1
ATOM 573 N N . ASN A 1 75 ? 25.578 3.200 -11.960 1.00 96.31 75 ASN A N 1
ATOM 574 C CA . ASN A 1 75 ? 25.477 4.657 -11.821 1.00 96.31 75 ASN A CA 1
ATOM 575 C C . ASN A 1 75 ? 25.844 5.398 -13.116 1.00 96.31 75 ASN A C 1
ATOM 577 O O . ASN A 1 75 ? 25.185 6.371 -13.485 1.00 96.31 75 ASN A O 1
ATOM 581 N N . GLU A 1 76 ? 26.859 4.922 -13.837 1.00 97.38 76 GLU A N 1
ATOM 582 C CA . GLU A 1 76 ? 27.219 5.483 -15.141 1.00 97.38 76 GLU A CA 1
ATOM 583 C C . GLU A 1 76 ? 26.155 5.200 -16.212 1.00 97.38 76 GLU A C 1
ATOM 585 O O . GLU A 1 76 ? 25.880 6.074 -17.036 1.00 97.38 76 GLU A O 1
ATOM 590 N N . LEU A 1 77 ? 25.483 4.043 -16.167 1.00 96.31 77 LEU A N 1
ATOM 591 C CA . LEU A 1 77 ? 24.329 3.766 -17.029 1.00 96.31 77 LEU A CA 1
ATOM 592 C C . LEU A 1 77 ? 23.179 4.747 -16.778 1.00 96.31 77 LEU A C 1
ATOM 594 O O . LEU A 1 77 ? 22.632 5.277 -17.741 1.00 96.31 77 LEU A O 1
ATOM 598 N N . PHE A 1 78 ? 22.866 5.074 -15.519 1.00 95.12 78 PHE A N 1
ATOM 599 C CA . PHE A 1 78 ? 21.875 6.113 -15.206 1.00 95.12 78 PHE A CA 1
ATOM 600 C C . PHE A 1 78 ? 22.287 7.497 -15.732 1.00 95.12 78 PHE A C 1
ATOM 602 O O . PHE A 1 78 ? 21.457 8.240 -16.262 1.00 95.12 78 PHE A O 1
ATOM 609 N N . ARG A 1 79 ? 23.574 7.866 -15.634 1.00 95.31 79 ARG A N 1
ATOM 610 C CA . ARG A 1 79 ? 24.071 9.127 -16.221 1.00 95.31 79 ARG A CA 1
ATOM 611 C C . ARG A 1 79 ? 23.947 9.137 -17.742 1.00 95.31 79 ARG A C 1
ATOM 613 O O . ARG A 1 79 ? 23.654 10.189 -18.314 1.00 95.31 79 ARG A O 1
ATOM 620 N N . LEU A 1 80 ? 24.202 8.001 -18.389 1.00 94.38 80 LEU A N 1
ATOM 621 C CA . LEU A 1 80 ? 24.087 7.849 -19.836 1.00 94.38 80 LEU A CA 1
ATOM 622 C C . LEU A 1 80 ? 22.622 7.906 -20.287 1.00 94.38 80 LEU A C 1
ATOM 624 O O . LEU A 1 80 ? 22.316 8.609 -21.250 1.00 94.38 80 LEU A O 1
ATOM 628 N N . GLU A 1 81 ? 21.715 7.253 -19.559 1.00 92.31 81 GLU A N 1
ATOM 629 C CA . GLU A 1 81 ? 20.265 7.307 -19.776 1.00 92.31 81 GLU A CA 1
ATOM 630 C C . GLU A 1 81 ? 19.760 8.752 -19.779 1.00 92.31 81 GLU A C 1
ATOM 632 O O . GLU A 1 81 ? 19.165 9.184 -20.762 1.00 92.31 81 GLU A O 1
ATOM 637 N N . GLY A 1 82 ? 20.082 9.539 -18.745 1.00 88.56 82 GLY A N 1
ATOM 638 C CA . GLY A 1 82 ? 19.616 10.928 -18.620 1.00 88.56 82 GLY A CA 1
ATOM 639 C C . GLY A 1 82 ? 20.101 11.879 -19.724 1.00 88.56 82 GLY A C 1
ATOM 640 O O . GLY A 1 82 ? 19.604 12.997 -19.845 1.00 88.56 82 GLY A O 1
ATOM 641 N N . ARG A 1 83 ? 21.077 11.457 -20.537 1.00 90.50 83 ARG A N 1
ATOM 642 C CA . ARG A 1 83 ? 21.623 12.222 -21.671 1.00 90.50 83 ARG A CA 1
ATOM 643 C C . ARG A 1 83 ? 21.176 11.678 -23.028 1.00 90.50 83 ARG A C 1
ATOM 645 O O . ARG A 1 83 ? 21.477 12.291 -24.052 1.00 90.50 83 ARG A O 1
ATOM 652 N N . THR A 1 84 ? 20.486 10.542 -23.049 1.00 85.12 84 THR A N 1
ATOM 653 C CA . THR A 1 84 ? 20.135 9.816 -24.269 1.00 85.12 84 THR A CA 1
ATOM 654 C C . THR A 1 84 ? 18.720 10.162 -24.722 1.00 85.12 84 THR A C 1
ATOM 656 O O . THR A 1 84 ? 17.791 10.188 -23.925 1.00 85.12 84 THR A O 1
ATOM 659 N N . LYS A 1 85 ? 18.547 10.401 -26.029 1.00 76.25 85 LYS A N 1
ATOM 660 C CA . LYS A 1 85 ? 17.231 10.628 -26.660 1.00 76.25 85 LYS A CA 1
ATOM 661 C C . LYS A 1 85 ? 16.863 9.584 -27.726 1.00 76.25 85 LYS A C 1
ATOM 663 O O . LYS A 1 85 ? 15.781 9.663 -28.291 1.00 76.25 85 LYS A O 1
ATOM 668 N N . GLY A 1 86 ? 17.761 8.643 -28.038 1.00 75.12 86 GLY A N 1
ATOM 669 C CA . GLY A 1 86 ? 17.581 7.659 -29.113 1.00 75.12 86 GLY A CA 1
ATOM 670 C C . GLY A 1 86 ? 17.240 6.260 -28.595 1.00 75.12 86 GLY A C 1
ATOM 671 O O . GLY A 1 86 ? 17.938 5.748 -27.721 1.00 75.12 86 GLY A O 1
ATOM 672 N N . GLY A 1 87 ? 16.216 5.623 -29.179 1.00 75.81 87 GLY A N 1
ATOM 673 C CA . GLY A 1 87 ? 15.706 4.310 -28.754 1.00 75.81 87 GLY A CA 1
ATOM 674 C C . GLY A 1 87 ? 16.750 3.187 -28.760 1.00 75.81 87 GLY A C 1
ATOM 675 O O . GLY A 1 87 ? 16.835 2.434 -27.796 1.00 75.81 87 GLY A O 1
ATOM 676 N N . GLY A 1 88 ? 17.623 3.130 -29.775 1.00 83.12 88 GLY A N 1
ATOM 677 C CA . GLY A 1 88 ? 18.658 2.088 -29.870 1.00 83.12 88 GLY A CA 1
ATOM 678 C C . GLY A 1 88 ? 19.660 2.093 -28.707 1.00 83.12 88 GLY A C 1
ATOM 679 O O . GLY A 1 88 ? 20.026 1.035 -28.202 1.00 83.12 88 GLY A O 1
ATOM 680 N N . LEU A 1 89 ? 20.048 3.275 -28.216 1.00 87.81 89 LEU A N 1
ATOM 681 C CA . LEU A 1 89 ? 20.946 3.382 -27.062 1.00 87.81 89 LEU A CA 1
ATOM 682 C C . LEU A 1 89 ? 20.213 3.081 -25.743 1.00 87.81 89 LEU A C 1
ATOM 684 O O . LEU A 1 89 ? 20.807 2.505 -24.839 1.00 87.81 89 LEU A O 1
ATOM 688 N N . LEU A 1 90 ? 18.916 3.392 -25.629 1.00 87.38 90 LEU A N 1
ATOM 689 C CA . LEU A 1 90 ? 18.108 3.005 -24.461 1.00 87.38 90 LEU A CA 1
ATOM 690 C C . LEU A 1 90 ? 17.952 1.481 -24.346 1.00 87.38 90 LEU A C 1
ATOM 692 O O . LEU A 1 90 ? 17.991 0.938 -23.237 1.00 87.38 90 LEU A O 1
ATOM 696 N N . THR A 1 91 ? 17.829 0.785 -25.480 1.00 87.38 91 THR A N 1
ATOM 697 C CA . THR A 1 91 ? 17.857 -0.683 -25.536 1.00 87.38 91 THR A CA 1
ATOM 698 C C . THR A 1 91 ? 19.187 -1.210 -25.000 1.00 87.38 91 THR A C 1
ATOM 700 O O . THR A 1 91 ? 19.221 -2.069 -24.121 1.00 87.38 91 THR A O 1
ATOM 703 N N . GLU A 1 92 ? 20.297 -0.653 -25.468 1.00 90.12 92 GLU A N 1
ATOM 704 C CA . GLU A 1 92 ? 21.619 -1.077 -25.021 1.00 90.12 92 GLU A CA 1
ATOM 705 C C . GLU A 1 92 ? 21.846 -0.819 -23.519 1.00 90.12 92 GLU A C 1
ATOM 707 O O . GLU A 1 92 ? 22.355 -1.677 -22.797 1.00 90.12 92 GLU A O 1
ATOM 712 N N . ILE A 1 93 ? 21.405 0.335 -23.008 1.00 92.81 93 ILE A N 1
ATOM 713 C CA . ILE A 1 93 ? 21.473 0.658 -21.575 1.00 92.81 93 ILE A CA 1
ATOM 714 C C . ILE A 1 93 ? 20.675 -0.361 -20.753 1.00 92.81 93 ILE A C 1
ATOM 716 O O . ILE A 1 93 ? 21.157 -0.845 -19.727 1.00 92.81 93 ILE A O 1
ATOM 720 N N . SER A 1 94 ? 19.483 -0.739 -21.218 1.00 91.88 94 SER A N 1
ATOM 721 C CA . SER A 1 94 ? 18.643 -1.728 -20.535 1.00 91.88 94 SER A CA 1
ATOM 722 C C . SER A 1 94 ? 19.290 -3.121 -20.524 1.00 91.88 94 SER A C 1
ATOM 724 O O . SER A 1 94 ? 19.246 -3.807 -19.503 1.00 91.88 94 SER A O 1
ATOM 726 N N . GLN A 1 95 ? 19.971 -3.524 -21.606 1.00 92.31 95 GLN A N 1
ATOM 727 C CA . GLN A 1 95 ? 20.802 -4.740 -21.616 1.00 92.31 95 GLN A CA 1
ATOM 728 C C . GLN A 1 95 ? 21.944 -4.649 -20.603 1.00 92.31 95 GLN A C 1
ATOM 730 O O . GLN A 1 95 ? 22.216 -5.623 -19.901 1.00 92.31 95 GLN A O 1
ATOM 735 N N . GLY A 1 96 ? 22.566 -3.473 -20.479 1.00 95.44 96 GLY A N 1
ATOM 736 C CA . GLY A 1 96 ? 23.562 -3.187 -19.451 1.00 95.44 96 GLY A CA 1
ATOM 737 C C . GLY A 1 96 ? 23.021 -3.418 -18.037 1.00 95.44 96 GLY A C 1
ATOM 738 O O . GLY A 1 96 ? 23.650 -4.124 -17.250 1.00 95.44 96 GLY A O 1
ATOM 739 N N . PHE A 1 97 ? 21.828 -2.906 -17.720 1.00 96.69 97 PHE A N 1
ATOM 740 C CA . PHE A 1 97 ? 21.196 -3.129 -16.415 1.00 96.69 97 PHE A CA 1
ATOM 741 C C . PHE A 1 97 ? 20.909 -4.611 -16.138 1.00 96.69 97 PHE A C 1
ATOM 743 O O . PHE A 1 97 ? 21.207 -5.089 -15.042 1.00 96.69 97 PHE A O 1
ATOM 750 N N . ILE A 1 98 ? 20.403 -5.362 -17.125 1.00 95.44 98 ILE A N 1
ATOM 751 C CA . ILE A 1 98 ? 20.190 -6.815 -16.993 1.00 95.44 98 ILE A CA 1
ATOM 752 C C . ILE A 1 98 ? 21.524 -7.530 -16.750 1.00 95.44 98 ILE A C 1
ATOM 754 O O . ILE A 1 98 ? 21.628 -8.327 -15.821 1.00 95.44 98 ILE A O 1
ATOM 758 N N . ALA A 1 99 ? 22.557 -7.223 -17.539 1.00 95.31 99 ALA A N 1
ATOM 759 C CA . ALA A 1 99 ? 23.869 -7.857 -17.428 1.00 95.31 99 ALA A CA 1
ATOM 760 C C . ALA A 1 99 ? 24.525 -7.640 -16.058 1.00 95.31 99 ALA A C 1
ATOM 762 O O . ALA A 1 99 ? 25.162 -8.546 -15.527 1.00 95.31 99 ALA A O 1
ATOM 763 N N . LEU A 1 100 ? 24.338 -6.462 -15.462 1.00 95.75 100 LEU A N 1
ATOM 764 C CA . LEU A 1 100 ? 24.850 -6.135 -14.131 1.00 95.75 100 LEU A CA 1
ATOM 765 C C . LEU A 1 100 ? 24.057 -6.787 -12.981 1.00 95.75 100 LEU A C 1
ATOM 767 O O . LEU A 1 100 ? 24.489 -6.697 -11.831 1.00 95.75 100 LEU A O 1
ATOM 771 N N . GLY A 1 101 ? 22.929 -7.447 -13.267 1.00 95.06 101 GLY A N 1
ATOM 772 C CA . GLY A 1 101 ? 22.049 -8.043 -12.258 1.00 95.06 101 GLY A CA 1
ATOM 773 C C . GLY A 1 101 ? 21.049 -7.054 -11.650 1.00 95.06 101 GLY A C 1
ATOM 774 O O . GLY A 1 101 ? 20.574 -7.261 -10.532 1.00 95.06 101 GLY A O 1
ATOM 775 N N . PHE A 1 102 ? 20.702 -5.981 -12.366 1.00 96.25 102 PHE A N 1
ATOM 776 C CA . PHE A 1 102 ? 19.705 -4.988 -11.950 1.00 96.25 102 PHE A CA 1
ATOM 777 C C . PHE A 1 102 ? 18.471 -4.987 -12.877 1.00 96.25 102 PHE A C 1
ATOM 779 O O . PHE A 1 102 ? 18.151 -3.963 -13.489 1.00 96.25 102 PHE A O 1
ATOM 786 N N . PRO A 1 103 ? 17.734 -6.111 -12.990 1.00 95.88 103 PRO A N 1
ATOM 787 C CA . PRO A 1 103 ? 16.611 -6.241 -13.923 1.00 95.88 103 PRO A CA 1
ATOM 788 C C . PRO A 1 103 ? 15.485 -5.231 -13.666 1.00 95.88 103 PRO A C 1
ATOM 790 O O . PRO A 1 103 ? 14.815 -4.822 -14.608 1.00 95.88 103 PRO A O 1
ATOM 793 N N . GLN A 1 104 ? 15.301 -4.758 -12.429 1.00 94.94 104 GLN A N 1
ATOM 794 C CA . GLN A 1 104 ? 14.304 -3.729 -12.110 1.00 94.94 104 GLN A CA 1
ATOM 795 C C . GLN A 1 104 ? 14.549 -2.391 -12.818 1.00 94.94 104 GLN A C 1
ATOM 797 O O . GLN A 1 104 ? 13.589 -1.723 -13.199 1.00 94.94 104 GLN A O 1
ATOM 802 N N . ASP A 1 105 ? 15.811 -2.006 -13.030 1.00 95.00 105 ASP A N 1
ATOM 803 C CA . ASP A 1 105 ? 16.125 -0.742 -13.700 1.00 95.00 105 ASP A CA 1
ATOM 804 C C . ASP A 1 105 ? 15.876 -0.856 -15.203 1.00 95.00 105 ASP A C 1
ATOM 806 O O . ASP A 1 105 ? 15.356 0.077 -15.811 1.00 95.00 105 ASP A O 1
ATOM 810 N N . ALA A 1 106 ? 16.168 -2.029 -15.775 1.00 92.88 106 ALA A N 1
ATOM 811 C CA . ALA A 1 106 ? 15.817 -2.351 -17.150 1.00 92.88 106 ALA A CA 1
ATOM 812 C C . ALA A 1 106 ? 14.295 -2.330 -17.347 1.00 92.88 106 ALA A C 1
ATOM 814 O O . ALA A 1 106 ? 13.812 -1.651 -18.244 1.00 92.88 106 ALA A O 1
ATOM 815 N N . VAL A 1 107 ? 13.518 -2.991 -16.479 1.00 92.25 107 VAL A N 1
ATOM 816 C CA . VAL A 1 107 ? 12.045 -2.991 -16.569 1.00 92.25 107 VAL A CA 1
ATOM 817 C C . VAL A 1 107 ? 11.466 -1.581 -16.442 1.00 92.25 107 VAL A C 1
ATOM 819 O O . VAL A 1 107 ? 10.569 -1.226 -17.204 1.00 92.25 107 VAL A O 1
ATOM 822 N N . ARG A 1 108 ? 11.999 -0.740 -15.543 1.00 91.56 108 ARG A N 1
ATOM 823 C CA . ARG A 1 108 ? 11.603 0.677 -15.458 1.00 91.56 108 ARG A CA 1
ATOM 824 C C . ARG A 1 108 ? 11.789 1.377 -16.804 1.00 91.56 108 ARG A C 1
ATOM 826 O O . ARG A 1 108 ? 10.869 2.047 -17.262 1.00 91.56 108 ARG A O 1
ATOM 833 N N . MET A 1 109 ? 12.945 1.210 -17.446 1.00 86.50 109 MET A N 1
ATOM 834 C CA . MET A 1 109 ? 13.200 1.807 -18.760 1.00 86.50 109 MET A CA 1
ATOM 835 C C . MET A 1 109 ? 12.255 1.267 -19.835 1.00 86.50 109 MET A C 1
ATOM 837 O O . MET A 1 109 ? 11.702 2.054 -20.600 1.00 86.50 109 MET A O 1
ATOM 841 N N . LEU A 1 110 ? 12.028 -0.050 -19.848 1.00 84.25 110 LEU A N 1
ATOM 842 C CA . LEU A 1 110 ? 11.138 -0.737 -20.791 1.00 84.25 110 LEU A CA 1
ATOM 843 C C . LEU A 1 110 ? 9.690 -0.240 -20.719 1.00 84.25 110 LEU A C 1
ATOM 845 O O . LEU A 1 110 ? 9.010 -0.215 -21.738 1.00 84.25 110 LEU A O 1
ATOM 849 N N . ARG A 1 111 ? 9.241 0.207 -19.542 1.00 82.62 111 ARG A N 1
ATOM 850 C CA . ARG A 1 111 ? 7.899 0.773 -19.333 1.00 82.62 111 ARG A CA 1
ATOM 851 C C . ARG A 1 111 ? 7.786 2.257 -19.692 1.00 82.62 111 ARG A C 1
ATOM 853 O O . ARG A 1 111 ? 6.691 2.732 -19.960 1.00 82.62 111 ARG A O 1
ATOM 860 N N . MET A 1 112 ? 8.895 2.997 -19.687 1.00 74.62 112 MET A N 1
ATOM 861 C CA . MET A 1 112 ? 8.904 4.441 -19.964 1.00 74.62 112 MET A CA 1
ATOM 862 C C . MET A 1 112 ? 9.005 4.786 -21.454 1.00 74.62 112 MET A C 1
ATOM 864 O O . MET A 1 112 ? 8.816 5.945 -21.820 1.00 74.62 112 MET A O 1
ATOM 868 N N . SER A 1 113 ? 9.352 3.830 -22.315 1.00 66.81 113 SER A N 1
ATOM 869 C CA . SER A 1 113 ? 9.546 4.083 -23.742 1.00 66.81 113 SER A CA 1
ATOM 870 C C . SER A 1 113 ? 8.820 3.027 -24.572 1.00 66.81 113 SER A C 1
ATOM 872 O O . SER A 1 113 ? 8.982 1.841 -24.289 1.00 66.81 113 SER A O 1
ATOM 874 N N . PRO A 1 114 ? 8.037 3.405 -25.597 1.00 56.62 114 PRO A N 1
ATOM 875 C CA . PRO A 1 114 ? 7.524 2.438 -26.555 1.00 56.62 114 PRO A CA 1
ATOM 876 C C . PRO A 1 114 ? 8.715 1.895 -27.355 1.00 56.62 114 PRO A C 1
ATOM 878 O O . PRO A 1 114 ? 9.267 2.577 -28.211 1.00 56.62 114 PRO A O 1
ATOM 881 N N . PHE A 1 115 ? 9.182 0.691 -27.023 1.00 60.72 115 PHE A N 1
ATOM 882 C CA . PHE A 1 115 ? 10.225 0.021 -27.798 1.00 60.72 115 PHE A CA 1
ATOM 883 C C . PHE A 1 115 ? 9.603 -0.576 -29.063 1.00 60.72 115 PHE A C 1
ATOM 885 O O . PHE A 1 115 ? 8.714 -1.419 -28.975 1.00 60.72 115 PHE A O 1
ATOM 892 N N . ASP A 1 116 ? 10.111 -0.181 -30.230 1.00 56.50 116 ASP A N 1
ATOM 893 C CA . ASP A 1 116 ? 9.473 -0.454 -31.527 1.00 56.50 116 ASP A CA 1
ATOM 894 C C . ASP A 1 116 ? 9.471 -1.938 -31.957 1.00 56.50 116 ASP A C 1
ATOM 896 O O . ASP A 1 116 ? 8.721 -2.304 -32.861 1.00 56.50 116 ASP A O 1
ATOM 900 N N . SER A 1 117 ? 10.252 -2.817 -31.310 1.00 56.03 117 SER A N 1
ATOM 901 C CA . SER A 1 117 ? 10.180 -4.283 -31.529 1.00 56.03 117 SER A CA 1
ATOM 902 C C . SER A 1 117 ? 10.967 -5.169 -30.541 1.00 56.03 117 SER A C 1
ATOM 904 O O . SER A 1 117 ? 10.821 -6.386 -30.581 1.00 56.03 117 SER A O 1
ATOM 906 N N . GLY A 1 118 ? 11.781 -4.610 -29.633 1.00 71.94 118 GLY A N 1
ATOM 907 C CA . GLY A 1 118 ? 12.657 -5.394 -28.736 1.00 71.94 118 GLY A CA 1
ATOM 908 C C . GLY A 1 118 ? 12.189 -5.548 -27.282 1.00 71.94 118 GLY A C 1
ATOM 909 O O . GLY A 1 118 ? 12.784 -6.315 -26.527 1.00 71.94 118 GLY A O 1
ATOM 910 N N . GLY A 1 119 ? 11.140 -4.830 -26.864 1.00 83.75 119 GLY A N 1
ATOM 911 C CA . GLY A 1 119 ? 10.749 -4.743 -25.450 1.00 83.75 119 GLY A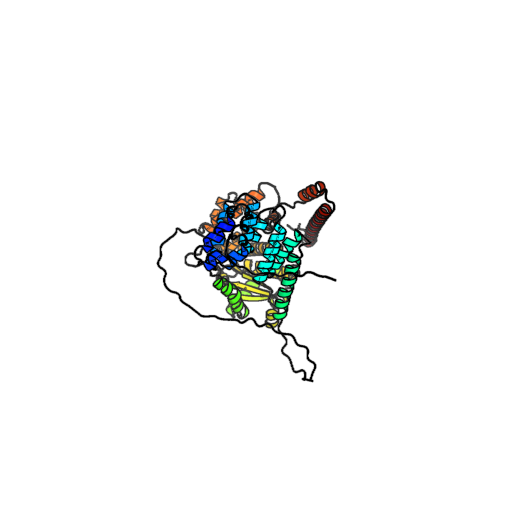 CA 1
ATOM 912 C C . GLY A 1 119 ? 10.334 -6.082 -24.831 1.00 83.75 119 GLY A C 1
ATOM 913 O O . GLY A 1 119 ? 10.738 -6.382 -23.709 1.00 83.75 119 GLY A O 1
ATOM 914 N N . GLY A 1 120 ? 9.604 -6.917 -25.581 1.00 87.88 120 GLY A N 1
ATOM 915 C CA . GLY A 1 120 ? 9.163 -8.244 -25.126 1.00 87.88 120 GLY A CA 1
ATOM 916 C C . GLY A 1 120 ? 10.334 -9.162 -24.773 1.00 87.88 120 GLY A C 1
ATOM 917 O O . GLY A 1 120 ? 10.409 -9.670 -23.656 1.00 87.88 120 GLY A O 1
ATOM 918 N N . GLN A 1 121 ? 11.323 -9.266 -25.666 1.00 90.00 121 GLN A N 1
ATOM 919 C CA . GLN A 1 121 ? 12.522 -10.073 -25.428 1.00 90.00 121 GLN A CA 1
ATOM 920 C C . GLN A 1 121 ? 13.310 -9.586 -24.200 1.00 90.00 121 GLN A C 1
ATOM 922 O O . GLN A 1 121 ? 13.859 -10.383 -23.440 1.00 90.00 121 GLN A O 1
ATOM 927 N N . MET A 1 122 ? 13.374 -8.274 -23.976 1.00 90.50 122 MET A N 1
ATOM 928 C CA . MET A 1 122 ? 14.096 -7.710 -22.832 1.00 90.50 122 MET A CA 1
ATOM 929 C C . MET A 1 122 ? 13.354 -7.931 -21.514 1.00 90.50 122 MET A C 1
ATOM 931 O O . MET A 1 122 ? 13.994 -8.231 -20.506 1.00 90.50 122 MET A O 1
ATOM 935 N N . LEU A 1 123 ? 12.021 -7.851 -21.522 1.00 93.69 123 LEU A N 1
ATOM 936 C CA . LEU A 1 123 ? 11.181 -8.234 -20.385 1.00 93.69 123 LEU A CA 1
ATOM 937 C C . LEU A 1 123 ? 11.348 -9.723 -20.055 1.00 93.69 123 LEU A C 1
ATOM 939 O O . LEU A 1 123 ? 11.513 -10.068 -18.888 1.00 93.69 123 LEU A O 1
ATOM 943 N N . SER A 1 124 ? 11.414 -10.586 -21.072 1.00 95.31 124 SER A N 1
ATOM 944 C CA . SER A 1 124 ? 11.689 -12.023 -20.929 1.00 95.31 124 SER A CA 1
ATOM 945 C C . SER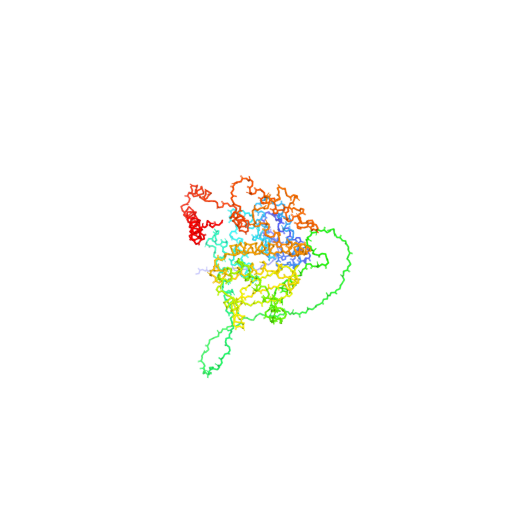 A 1 124 ? 13.060 -12.282 -20.286 1.00 95.31 124 SER A C 1
ATOM 947 O O . SER A 1 124 ? 13.186 -13.040 -19.319 1.00 95.31 124 SER A O 1
ATOM 949 N N . GLN A 1 125 ? 14.099 -11.560 -20.719 1.00 94.88 125 GLN A N 1
ATOM 950 C CA . GLN A 1 125 ? 15.424 -11.634 -20.095 1.00 94.88 125 GLN A CA 1
ATOM 951 C C . GLN A 1 125 ? 15.439 -11.109 -18.650 1.00 94.88 125 GLN A C 1
ATOM 953 O O . GLN A 1 125 ? 16.066 -11.725 -17.786 1.00 94.88 125 GLN A O 1
ATOM 958 N N . ALA A 1 126 ? 14.752 -9.998 -18.373 1.00 96.00 126 ALA A N 1
ATOM 959 C CA . ALA A 1 126 ? 14.631 -9.450 -17.024 1.00 96.00 126 ALA A CA 1
ATOM 960 C C . ALA A 1 126 ? 13.868 -10.403 -16.091 1.00 96.00 126 ALA A C 1
ATOM 962 O O . ALA A 1 126 ? 14.265 -10.576 -14.938 1.00 96.00 126 ALA A O 1
ATOM 963 N N . ALA A 1 127 ? 12.828 -11.075 -16.595 1.00 97.19 127 ALA A N 1
ATOM 964 C CA . ALA A 1 127 ? 12.091 -12.101 -15.868 1.00 97.19 127 ALA A CA 1
ATOM 965 C C . ALA A 1 127 ? 13.007 -13.260 -15.449 1.00 97.19 127 ALA A C 1
ATOM 967 O O . ALA A 1 127 ? 12.990 -13.675 -14.288 1.00 97.19 127 ALA A O 1
ATOM 968 N N . GLY A 1 128 ? 13.853 -13.747 -16.363 1.00 96.62 128 GLY A N 1
ATOM 969 C CA . GLY A 1 128 ? 14.845 -14.780 -16.054 1.00 96.62 128 GLY A CA 1
ATOM 970 C C . GLY A 1 128 ? 15.828 -14.350 -14.961 1.00 96.62 128 GLY A C 1
ATOM 971 O O . GLY A 1 128 ? 16.131 -15.122 -14.052 1.00 96.62 128 GLY A O 1
ATOM 972 N N . GLU A 1 129 ? 16.273 -13.096 -14.987 1.00 96.44 129 GLU A N 1
ATOM 973 C CA . GLU A 1 129 ? 17.177 -12.569 -13.963 1.00 96.44 129 GLU A CA 1
ATOM 974 C C . GLU A 1 129 ? 16.483 -12.408 -12.598 1.00 96.44 129 GLU A C 1
ATOM 976 O O . GLU A 1 129 ? 17.033 -12.812 -11.573 1.00 96.44 129 GLU A O 1
ATOM 981 N N . PHE A 1 130 ? 15.235 -11.927 -12.556 1.00 97.31 130 PHE A N 1
ATOM 982 C CA . PHE A 1 130 ? 14.438 -11.934 -11.323 1.00 97.31 130 PHE A CA 1
ATOM 983 C C . PHE A 1 130 ? 14.262 -13.347 -10.752 1.00 97.31 130 PHE A C 1
ATOM 985 O O . PHE A 1 130 ? 14.370 -13.536 -9.535 1.00 97.31 130 PHE A O 1
ATOM 992 N N . HIS A 1 131 ? 14.042 -14.343 -11.617 1.00 96.38 131 HIS A N 1
ATOM 993 C CA . HIS A 1 131 ? 13.933 -15.742 -11.210 1.00 96.38 131 HIS A CA 1
ATOM 994 C C . HIS A 1 131 ? 15.229 -16.237 -10.557 1.00 96.38 131 HIS A C 1
ATOM 996 O O . HIS A 1 131 ? 15.187 -16.815 -9.468 1.00 96.38 131 HIS A O 1
ATOM 1002 N N . ASN A 1 132 ? 16.378 -15.962 -11.179 1.00 94.19 132 ASN A N 1
ATOM 1003 C CA . ASN A 1 132 ? 17.693 -16.336 -10.652 1.00 94.19 132 ASN A CA 1
ATOM 1004 C C . ASN A 1 132 ? 17.985 -15.676 -9.296 1.00 94.19 132 ASN A C 1
ATOM 1006 O O . ASN A 1 132 ? 18.604 -16.289 -8.428 1.00 94.19 132 ASN A O 1
ATOM 1010 N N . GLN A 1 133 ? 17.471 -14.464 -9.074 1.00 93.81 133 GLN A N 1
ATOM 1011 C CA . GLN A 1 133 ? 17.563 -13.751 -7.796 1.00 93.81 133 GLN A CA 1
ATOM 1012 C C . GLN A 1 133 ? 16.550 -14.231 -6.739 1.00 93.81 133 GLN A C 1
ATOM 1014 O O . GLN A 1 133 ? 16.515 -13.693 -5.632 1.00 93.81 133 GLN A O 1
ATOM 1019 N N . GLY A 1 134 ? 15.698 -15.214 -7.051 1.00 93.88 134 GLY A N 1
ATOM 1020 C CA . GLY A 1 134 ? 14.676 -15.736 -6.137 1.00 93.88 134 GLY A CA 1
ATOM 1021 C C . GLY A 1 134 ? 13.471 -14.811 -5.922 1.00 93.88 134 GLY A C 1
ATOM 1022 O O . GLY A 1 134 ? 12.658 -15.072 -5.024 1.00 93.88 134 GLY A O 1
ATOM 1023 N N . LYS A 1 135 ? 13.357 -13.752 -6.735 1.00 93.81 135 LYS A N 1
ATOM 1024 C CA . LYS A 1 135 ? 12.276 -12.756 -6.743 1.00 93.81 135 LYS A CA 1
ATOM 1025 C C . LYS A 1 135 ? 11.153 -13.225 -7.674 1.00 93.81 135 LYS A C 1
ATOM 1027 O O . LYS A 1 135 ? 10.917 -12.638 -8.726 1.00 93.81 135 LYS A O 1
ATOM 1032 N N . TYR A 1 136 ? 10.508 -14.331 -7.308 1.00 93.69 136 TYR A N 1
ATOM 1033 C CA . TYR A 1 136 ? 9.594 -15.049 -8.202 1.00 93.69 136 TYR A CA 1
ATOM 1034 C C . TYR A 1 136 ? 8.367 -14.231 -8.621 1.00 93.69 136 TYR A C 1
ATOM 1036 O O . TYR A 1 136 ? 8.011 -14.285 -9.791 1.00 93.69 136 TYR A O 1
ATOM 1044 N N . ASP A 1 137 ? 7.800 -13.403 -7.744 1.00 92.50 137 ASP A N 1
ATOM 1045 C CA . ASP A 1 137 ? 6.629 -12.578 -8.091 1.00 92.50 137 ASP A CA 1
ATOM 1046 C C . ASP A 1 137 ? 6.970 -11.530 -9.164 1.00 92.50 137 ASP A C 1
ATOM 1048 O O . ASP A 1 137 ? 6.247 -11.357 -10.144 1.00 92.50 137 ASP A O 1
ATOM 1052 N N . LEU A 1 138 ? 8.138 -10.886 -9.039 1.00 91.12 138 LEU A N 1
ATOM 1053 C CA . LEU A 1 138 ? 8.642 -9.940 -10.042 1.00 91.12 138 LEU A CA 1
ATOM 1054 C C . LEU A 1 138 ? 9.009 -10.642 -11.356 1.00 91.12 138 LEU A C 1
ATOM 1056 O O . LEU A 1 138 ? 8.804 -10.078 -12.430 1.00 91.12 138 LEU A O 1
ATOM 1060 N N . ALA A 1 139 ? 9.516 -11.877 -11.281 1.00 97.19 139 ALA A N 1
ATOM 1061 C CA . ALA A 1 139 ? 9.772 -12.701 -12.458 1.00 97.19 139 ALA A CA 1
ATOM 1062 C C . ALA A 1 139 ? 8.472 -13.042 -13.201 1.00 97.19 139 ALA A C 1
ATOM 1064 O O . ALA A 1 139 ? 8.426 -12.936 -14.424 1.00 97.19 139 ALA A O 1
ATOM 1065 N N . MET A 1 140 ? 7.410 -13.402 -12.472 1.00 97.12 140 MET A N 1
ATOM 1066 C CA . MET A 1 140 ? 6.092 -13.682 -13.046 1.00 97.12 140 MET A CA 1
ATOM 1067 C C . MET A 1 140 ? 5.500 -12.443 -13.720 1.00 97.12 140 MET A C 1
ATOM 1069 O O . MET A 1 140 ? 5.082 -12.535 -14.871 1.00 97.12 140 MET A O 1
ATOM 1073 N N . ALA A 1 141 ? 5.531 -11.283 -13.056 1.00 94.19 141 ALA A N 1
ATOM 1074 C CA . ALA A 1 141 ? 5.017 -10.034 -13.619 1.00 94.19 141 ALA A CA 1
ATOM 1075 C C . ALA A 1 141 ? 5.739 -9.644 -14.923 1.00 94.19 141 ALA A C 1
ATOM 1077 O O . ALA A 1 141 ? 5.096 -9.391 -15.942 1.00 94.19 141 ALA A O 1
ATOM 1078 N N . ALA A 1 142 ? 7.078 -9.676 -14.930 1.00 94.81 142 ALA A N 1
ATOM 1079 C CA . ALA A 1 142 ? 7.865 -9.368 -16.125 1.00 94.81 142 ALA A CA 1
ATOM 1080 C C . ALA A 1 142 ? 7.635 -10.384 -17.263 1.00 94.81 142 ALA A C 1
ATOM 1082 O O . ALA A 1 142 ? 7.535 -9.990 -18.424 1.00 94.81 142 ALA A O 1
ATOM 1083 N N . ALA A 1 143 ? 7.495 -11.679 -16.948 1.00 96.19 143 ALA A N 1
ATOM 1084 C CA . ALA A 1 143 ? 7.191 -12.714 -17.938 1.00 96.19 143 ALA A CA 1
ATOM 1085 C C . ALA A 1 143 ? 5.787 -12.549 -18.543 1.00 96.19 143 ALA A C 1
ATOM 1087 O O . ALA A 1 143 ? 5.607 -12.716 -19.746 1.00 96.19 143 ALA A O 1
ATOM 1088 N N . GLN A 1 144 ? 4.792 -12.182 -17.734 1.00 96.62 144 GLN A N 1
ATOM 1089 C CA . GLN A 1 144 ? 3.443 -11.886 -18.217 1.00 96.62 144 GLN A CA 1
ATOM 1090 C C . GLN A 1 144 ? 3.427 -10.652 -19.125 1.00 96.62 144 GLN A C 1
ATOM 1092 O O . GLN A 1 144 ? 2.758 -10.667 -20.155 1.00 96.62 144 GLN A O 1
ATOM 1097 N N . GLU A 1 145 ? 4.170 -9.596 -18.782 1.00 93.31 145 GLU A N 1
ATOM 1098 C CA . GLU A 1 145 ? 4.335 -8.425 -19.654 1.00 93.31 145 GLU A CA 1
ATOM 1099 C C . GLU A 1 145 ? 5.007 -8.796 -20.984 1.00 93.31 145 GLU A C 1
ATOM 1101 O O . GLU A 1 145 ? 4.528 -8.379 -22.038 1.00 93.31 145 GLU A O 1
ATOM 1106 N N . ALA A 1 146 ? 6.046 -9.638 -20.962 1.00 94.00 146 ALA A N 1
ATOM 1107 C CA . ALA A 1 146 ? 6.672 -10.152 -22.181 1.00 94.00 146 ALA A CA 1
ATOM 1108 C C 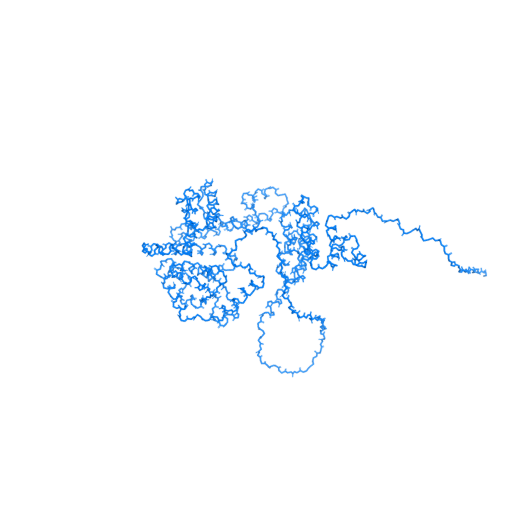. ALA A 1 146 ? 5.672 -10.927 -23.060 1.00 94.00 146 ALA A C 1
ATOM 1110 O O . ALA A 1 146 ? 5.560 -10.641 -24.249 1.00 94.00 146 ALA A O 1
ATOM 1111 N N . LEU A 1 147 ? 4.874 -11.824 -22.466 1.00 94.62 147 LEU A N 1
ATOM 1112 C CA . LEU A 1 147 ? 3.859 -12.623 -23.171 1.00 94.62 147 LEU A CA 1
ATOM 1113 C C . LEU A 1 147 ? 2.678 -11.797 -23.701 1.00 94.62 147 LEU A C 1
ATOM 1115 O O . LEU A 1 147 ? 2.023 -12.198 -24.662 1.00 94.62 147 LEU A O 1
ATOM 1119 N N . LYS A 1 148 ? 2.383 -10.636 -23.102 1.00 92.94 148 LYS A N 1
ATOM 1120 C CA . LYS A 1 148 ? 1.401 -9.690 -23.659 1.00 92.94 148 LYS A CA 1
ATOM 1121 C C . LYS A 1 148 ? 1.896 -9.080 -24.973 1.00 92.94 148 LYS A C 1
ATOM 1123 O O . LYS A 1 148 ? 1.078 -8.823 -25.857 1.00 92.94 148 LYS A O 1
ATOM 1128 N N . ILE A 1 149 ? 3.207 -8.847 -25.086 1.00 89.69 149 ILE A N 1
ATOM 1129 C CA . ILE A 1 149 ? 3.850 -8.296 -26.286 1.00 89.69 149 ILE A CA 1
ATOM 1130 C C . ILE A 1 149 ? 4.035 -9.391 -27.340 1.00 89.69 149 ILE A C 1
ATOM 1132 O O . ILE A 1 149 ? 3.615 -9.213 -28.482 1.00 89.69 149 ILE A O 1
ATOM 1136 N N . ASP A 1 150 ? 4.615 -10.524 -26.946 1.00 91.81 150 ASP A N 1
ATOM 1137 C CA . ASP A 1 150 ? 4.814 -11.699 -27.790 1.00 91.81 150 ASP A CA 1
ATOM 1138 C C . ASP A 1 150 ? 4.277 -12.960 -27.090 1.00 91.81 150 ASP A C 1
ATOM 1140 O O . ASP A 1 150 ? 4.980 -13.586 -26.293 1.00 91.81 150 ASP A O 1
ATOM 1144 N N . PRO A 1 151 ? 3.037 -13.378 -27.403 1.00 93.81 151 PRO A N 1
ATOM 1145 C CA . PRO A 1 151 ? 2.449 -14.591 -26.838 1.00 93.81 151 PRO A CA 1
ATOM 1146 C C . PRO A 1 151 ? 3.195 -15.887 -27.189 1.00 93.81 151 PRO A C 1
ATOM 1148 O O . PRO A 1 151 ? 2.908 -16.920 -26.585 1.00 93.81 151 PRO A O 1
ATOM 1151 N N . SER A 1 152 ? 4.103 -15.856 -28.172 1.00 95.00 152 SER A N 1
ATOM 1152 C CA . SER A 1 152 ? 4.917 -17.001 -28.592 1.00 95.00 152 SER A CA 1
ATOM 1153 C C . SER A 1 152 ? 6.306 -17.048 -27.945 1.00 95.00 152 SER A C 1
ATOM 1155 O O . SER A 1 152 ? 7.074 -17.961 -28.242 1.00 95.00 152 SER A O 1
ATOM 1157 N N . ASP A 1 153 ? 6.622 -16.127 -27.025 1.00 95.19 153 ASP A N 1
ATOM 1158 C CA . ASP A 1 153 ? 7.888 -16.126 -26.285 1.00 95.19 153 ASP A CA 1
ATOM 1159 C C . ASP A 1 153 ? 7.968 -17.329 -25.320 1.00 95.19 153 ASP A C 1
ATOM 1161 O O . ASP A 1 153 ? 7.514 -17.303 -24.169 1.00 95.19 153 ASP A O 1
ATOM 1165 N N . GLU A 1 154 ? 8.569 -18.418 -25.803 1.00 96.31 154 GLU A N 1
ATOM 1166 C CA . GLU A 1 154 ? 8.748 -19.656 -25.040 1.00 96.31 154 GLU A CA 1
ATOM 1167 C C . GLU A 1 154 ? 9.605 -19.458 -23.781 1.00 96.31 154 GLU A C 1
ATOM 1169 O O . GLU A 1 154 ? 9.381 -20.133 -22.771 1.00 96.31 154 GLU A O 1
ATOM 1174 N N . ALA A 1 155 ? 10.564 -18.526 -23.810 1.00 94.94 155 ALA A N 1
ATOM 1175 C CA . ALA A 1 155 ? 11.427 -18.246 -22.668 1.00 94.94 155 ALA A CA 1
ATOM 1176 C C . ALA A 1 155 ? 10.637 -17.563 -21.545 1.00 94.94 155 ALA A C 1
ATOM 1178 O O . ALA A 1 155 ? 10.731 -17.983 -20.387 1.00 94.94 155 ALA A O 1
ATOM 1179 N N . ALA A 1 156 ? 9.791 -16.587 -21.882 1.00 95.81 156 ALA A N 1
ATOM 1180 C CA . ALA A 1 156 ? 8.903 -15.938 -20.925 1.00 95.81 156 ALA A CA 1
ATOM 1181 C C . ALA A 1 156 ? 7.911 -16.947 -20.323 1.00 95.81 156 ALA A C 1
ATOM 1183 O O . ALA A 1 156 ? 7.753 -17.013 -19.101 1.00 95.81 156 ALA A O 1
ATOM 1184 N N . LEU A 1 157 ? 7.315 -17.812 -21.152 1.00 96.94 157 LEU A N 1
ATOM 1185 C CA . LEU A 1 157 ? 6.422 -18.875 -20.685 1.00 96.94 157 LEU A CA 1
ATOM 1186 C C . LEU A 1 157 ? 7.130 -19.871 -19.753 1.00 96.94 157 LEU A C 1
ATOM 1188 O O . LEU A 1 157 ? 6.566 -20.293 -18.738 1.00 96.94 157 LEU A O 1
ATOM 1192 N N . ALA A 1 158 ? 8.369 -20.250 -20.068 1.00 96.88 158 ALA A N 1
ATOM 1193 C CA . ALA A 1 158 ? 9.166 -21.133 -19.226 1.00 96.88 158 ALA A CA 1
ATOM 1194 C C . ALA A 1 158 ? 9.473 -20.494 -17.863 1.00 96.88 158 ALA A C 1
ATOM 1196 O O . ALA A 1 158 ? 9.299 -21.152 -16.832 1.00 96.88 158 ALA A O 1
ATOM 1197 N N . VAL A 1 159 ? 9.879 -19.218 -17.840 1.00 96.94 159 VAL A N 1
ATOM 1198 C CA . VAL A 1 159 ? 10.159 -18.470 -16.603 1.00 96.94 159 VAL A CA 1
ATOM 1199 C C . VAL A 1 159 ? 8.902 -18.301 -15.751 1.00 96.94 159 VAL A C 1
ATOM 1201 O O . VAL A 1 159 ? 8.980 -18.488 -14.534 1.00 96.94 159 VAL A O 1
ATOM 1204 N N . LEU A 1 160 ? 7.751 -18.011 -16.366 1.00 96.56 160 LEU A N 1
ATOM 1205 C CA . LEU A 1 160 ? 6.464 -17.914 -15.674 1.00 96.56 160 LEU A CA 1
ATOM 1206 C C . LEU A 1 160 ? 6.145 -19.229 -14.950 1.00 96.56 160 LEU A C 1
ATOM 1208 O O . LEU A 1 160 ? 6.046 -19.251 -13.725 1.00 96.56 160 LEU A O 1
ATOM 1212 N N . ARG A 1 161 ? 6.141 -20.350 -15.684 1.00 95.88 161 ARG A N 1
ATOM 1213 C CA . ARG A 1 161 ? 5.870 -21.691 -15.131 1.00 95.88 161 ARG A CA 1
ATOM 1214 C C . ARG A 1 161 ? 6.876 -22.112 -14.058 1.00 95.88 161 ARG A C 1
ATOM 1216 O O . ARG A 1 161 ? 6.524 -22.787 -13.090 1.00 95.88 161 ARG A O 1
ATOM 1223 N N . LEU A 1 162 ? 8.158 -21.785 -14.238 1.00 94.50 162 LEU A N 1
ATOM 1224 C CA . LEU A 1 162 ? 9.201 -22.073 -13.248 1.00 94.50 162 LEU A CA 1
ATOM 1225 C C . LEU A 1 162 ? 8.984 -21.277 -11.961 1.00 94.50 162 LEU A C 1
ATOM 1227 O O . LEU A 1 162 ? 9.147 -21.831 -10.872 1.00 94.50 162 LEU A O 1
ATOM 1231 N N . SER A 1 163 ? 8.631 -20.000 -12.084 1.00 93.12 163 SER A N 1
ATOM 1232 C CA . SER A 1 163 ? 8.392 -19.109 -10.950 1.00 93.12 163 SER A CA 1
ATOM 1233 C C . SER A 1 163 ? 7.126 -19.508 -10.190 1.00 93.12 163 SER A C 1
ATOM 1235 O O . SER A 1 163 ? 7.203 -19.672 -8.975 1.00 93.12 163 SER A O 1
ATOM 1237 N N . GLU A 1 164 ? 6.030 -19.827 -10.886 1.00 90.38 164 GLU A N 1
ATOM 1238 C CA . GLU A 1 164 ? 4.790 -20.366 -10.297 1.00 90.38 164 GLU A CA 1
ATOM 1239 C C . GLU A 1 164 ? 5.055 -21.619 -9.457 1.00 90.38 164 GLU A C 1
ATOM 1241 O O . GLU A 1 164 ? 4.673 -21.691 -8.291 1.00 90.38 164 GLU A O 1
ATOM 1246 N N . ARG A 1 165 ? 5.801 -22.596 -9.998 1.00 89.19 165 ARG A N 1
ATOM 1247 C CA . ARG A 1 165 ? 6.171 -23.808 -9.244 1.00 89.19 165 ARG A CA 1
ATOM 1248 C C . ARG A 1 165 ? 6.965 -23.495 -7.980 1.00 89.19 165 ARG A C 1
ATOM 1250 O O . ARG A 1 165 ? 6.844 -24.212 -6.988 1.00 89.19 165 ARG A O 1
ATOM 1257 N N . LYS A 1 166 ? 7.831 -22.480 -8.012 1.00 87.44 166 LYS A N 1
ATOM 1258 C CA . LYS A 1 166 ? 8.654 -22.098 -6.857 1.00 87.44 166 LYS A CA 1
ATOM 1259 C C . LYS A 1 166 ? 7.840 -21.366 -5.797 1.00 87.44 166 LYS A C 1
ATOM 1261 O O . LYS A 1 166 ? 8.056 -21.646 -4.620 1.00 87.44 166 LYS A O 1
ATOM 1266 N N . VAL A 1 167 ? 6.918 -20.492 -6.201 1.00 81.62 167 VAL A N 1
ATOM 1267 C CA . VAL A 1 167 ? 5.941 -19.861 -5.301 1.00 81.62 167 VAL A CA 1
ATOM 1268 C C . VAL A 1 167 ? 5.079 -20.943 -4.659 1.00 81.62 167 VAL A C 1
ATOM 1270 O O . VAL A 1 167 ? 5.102 -21.081 -3.441 1.00 81.62 167 VAL A O 1
ATOM 1273 N N . HIS A 1 168 ? 4.491 -21.835 -5.456 1.00 77.31 168 HIS A N 1
ATOM 1274 C CA . HIS A 1 168 ? 3.655 -22.920 -4.948 1.00 77.31 168 HIS A CA 1
ATOM 1275 C C . HIS A 1 168 ? 4.415 -23.890 -4.028 1.00 77.31 168 HIS A C 1
ATOM 1277 O O . HIS A 1 168 ? 3.912 -24.316 -2.994 1.00 77.31 168 HIS A O 1
ATOM 1283 N N . LYS A 1 169 ? 5.679 -24.215 -4.336 1.00 74.50 169 LYS A N 1
ATOM 1284 C CA . LYS A 1 169 ? 6.516 -25.025 -3.437 1.00 74.50 169 LYS A CA 1
ATOM 1285 C C . LYS A 1 169 ? 6.851 -24.290 -2.137 1.00 74.50 169 LYS A C 1
ATOM 1287 O O . LYS A 1 169 ? 6.946 -24.948 -1.105 1.00 74.50 169 LYS A O 1
ATOM 1292 N N . ARG A 1 170 ? 7.057 -22.966 -2.164 1.00 71.25 170 ARG A N 1
ATOM 1293 C CA . ARG A 1 170 ? 7.234 -22.155 -0.944 1.00 71.25 170 ARG A CA 1
ATOM 1294 C C . ARG A 1 170 ? 5.951 -22.141 -0.119 1.00 71.25 170 ARG A C 1
ATOM 1296 O O . ARG A 1 170 ? 6.039 -22.337 1.086 1.00 71.25 170 ARG A O 1
ATOM 1303 N N . GLU A 1 171 ? 4.797 -21.999 -0.761 1.00 67.88 171 GLU A N 1
ATOM 1304 C CA . GLU A 1 171 ? 3.484 -22.080 -0.117 1.00 67.88 171 GLU A CA 1
ATOM 1305 C C . GLU A 1 171 ? 3.283 -23.452 0.535 1.00 67.88 171 GLU A C 1
ATOM 1307 O O . GLU A 1 171 ? 3.065 -23.514 1.741 1.00 67.88 171 GLU A O 1
ATOM 1312 N N . ILE A 1 172 ? 3.489 -24.554 -0.198 1.00 62.69 172 ILE A N 1
ATOM 1313 C CA . ILE A 1 172 ? 3.403 -25.922 0.339 1.00 62.69 172 ILE A CA 1
ATOM 1314 C C . ILE A 1 172 ? 4.410 -26.148 1.474 1.00 62.69 172 ILE A C 1
ATOM 1316 O O . ILE A 1 172 ? 4.053 -26.712 2.501 1.00 62.69 172 ILE A O 1
ATOM 1320 N N . ALA A 1 173 ? 5.664 -25.714 1.323 1.00 58.84 173 ALA A N 1
ATOM 1321 C CA . ALA A 1 173 ? 6.680 -25.858 2.369 1.00 58.84 173 ALA A CA 1
ATOM 1322 C C . ALA A 1 173 ? 6.396 -24.983 3.601 1.00 58.84 173 ALA A C 1
ATOM 1324 O O . ALA A 1 173 ? 6.893 -25.279 4.685 1.00 58.84 173 ALA A O 1
ATOM 1325 N N . SER A 1 174 ? 5.610 -23.914 3.441 1.00 57.06 174 SER A N 1
ATOM 1326 C CA . SER A 1 174 ? 5.120 -23.081 4.540 1.00 57.06 174 SER A CA 1
ATOM 1327 C C . SER A 1 174 ? 3.872 -23.654 5.223 1.00 57.06 174 SER A C 1
ATOM 1329 O O . SER A 1 174 ? 3.490 -23.172 6.290 1.00 57.06 174 SER A O 1
ATOM 1331 N N . LEU A 1 175 ? 3.263 -24.709 4.661 1.00 46.03 175 LEU A N 1
ATOM 1332 C CA . LEU A 1 175 ? 2.216 -25.467 5.339 1.00 46.03 175 LEU A CA 1
ATOM 1333 C C . LEU A 1 175 ? 2.842 -26.308 6.465 1.00 46.03 175 LEU A C 1
ATOM 1335 O O . LEU A 1 175 ? 3.841 -26.999 6.246 1.00 46.03 175 LEU A O 1
ATOM 1339 N N . PRO A 1 176 ? 2.269 -26.307 7.679 1.00 40.69 176 PRO A N 1
ATOM 1340 C CA . PRO A 1 176 ? 2.771 -27.139 8.762 1.00 40.69 176 PRO A CA 1
ATOM 1341 C C . PRO A 1 176 ? 2.564 -28.626 8.435 1.00 40.69 176 PRO A C 1
ATOM 1343 O O . PRO A 1 176 ? 1.432 -29.096 8.310 1.00 40.69 176 PRO A O 1
ATOM 1346 N N . VAL A 1 177 ? 3.662 -29.383 8.343 1.00 42.69 177 VAL A N 1
ATOM 1347 C CA . VAL A 1 177 ? 3.634 -30.852 8.297 1.00 42.69 177 VAL A CA 1
ATOM 1348 C C . VAL A 1 177 ? 3.068 -31.351 9.629 1.00 42.69 177 VAL A C 1
ATOM 1350 O O . VAL A 1 177 ? 3.670 -31.130 10.682 1.00 42.69 177 VAL A O 1
ATOM 1353 N N . LYS A 1 178 ? 1.904 -32.014 9.600 1.00 42.31 178 LYS A N 1
ATOM 1354 C CA . LYS A 1 178 ? 1.379 -32.751 10.758 1.00 42.31 178 LYS A CA 1
ATOM 1355 C C . LYS A 1 178 ? 2.408 -33.807 11.168 1.00 42.31 178 LYS A C 1
ATOM 1357 O O . LYS A 1 178 ? 2.676 -34.734 10.410 1.00 42.31 178 LYS A O 1
ATOM 1362 N N . LYS A 1 179 ? 2.972 -33.672 12.366 1.00 45.28 179 LYS A N 1
ATOM 1363 C CA . LYS A 1 179 ? 3.660 -34.764 13.056 1.00 45.28 179 LYS A CA 1
ATOM 1364 C C . LYS A 1 179 ? 2.617 -35.440 13.935 1.00 45.28 179 LYS A C 1
ATOM 1366 O O . LYS A 1 179 ? 2.401 -34.970 15.039 1.00 45.28 179 LYS A O 1
ATOM 1371 N N . ASP A 1 180 ? 1.983 -36.495 13.437 1.00 37.53 180 ASP A N 1
ATOM 1372 C CA . ASP A 1 180 ? 1.281 -37.451 14.291 1.00 37.53 180 ASP A CA 1
ATOM 1373 C C . ASP A 1 180 ? 1.511 -38.882 13.786 1.00 37.53 180 ASP A C 1
ATOM 1375 O O . ASP A 1 180 ? 1.283 -39.191 12.619 1.00 37.53 180 ASP A O 1
ATOM 1379 N N . SER A 1 181 ? 2.010 -39.690 14.728 1.00 40.00 181 SER A N 1
ATOM 1380 C CA . SER A 1 181 ? 1.912 -41.149 14.898 1.00 40.00 181 SER A CA 1
ATOM 1381 C C . SER A 1 181 ? 2.256 -42.095 13.736 1.00 40.00 181 SER A C 1
ATOM 1383 O O . SER A 1 181 ? 1.509 -42.235 12.775 1.00 40.00 181 SER A O 1
ATOM 1385 N N . SER A 1 182 ? 3.365 -42.819 13.946 1.00 41.91 182 SER A N 1
ATOM 1386 C CA . SER A 1 182 ? 3.570 -44.256 13.681 1.00 41.91 182 SER A CA 1
ATOM 1387 C C . SER A 1 182 ? 2.717 -44.906 12.584 1.00 41.91 182 SER A C 1
ATOM 1389 O O . SER A 1 182 ? 1.561 -45.261 12.811 1.00 41.91 182 SER A O 1
ATOM 1391 N N . VAL A 1 183 ? 3.353 -45.194 11.451 1.00 36.31 183 VAL A N 1
ATOM 1392 C CA . VAL A 1 183 ? 2.939 -46.292 10.575 1.00 36.31 183 VAL A CA 1
ATOM 1393 C C . VAL A 1 183 ? 4.131 -47.230 10.453 1.00 36.31 183 VAL A C 1
ATOM 1395 O O . VAL A 1 183 ? 5.246 -46.789 10.165 1.00 36.31 183 VAL A O 1
ATOM 1398 N N . ASP A 1 184 ? 3.875 -48.493 10.774 1.00 34.97 184 ASP A N 1
ATOM 1399 C CA . ASP A 1 184 ? 4.839 -49.582 10.826 1.00 34.97 184 ASP A CA 1
ATOM 1400 C C . ASP A 1 184 ? 5.632 -49.738 9.527 1.00 34.97 184 ASP A C 1
ATOM 1402 O O . ASP A 1 184 ? 5.110 -49.630 8.415 1.00 34.97 184 ASP A O 1
ATOM 1406 N N . ALA A 1 185 ? 6.918 -50.031 9.703 1.00 34.47 185 ALA A N 1
ATOM 1407 C CA . ALA A 1 185 ? 7.819 -50.429 8.642 1.00 34.47 185 ALA A CA 1
ATOM 1408 C C . ALA A 1 185 ? 7.527 -51.878 8.214 1.00 34.47 185 ALA A C 1
ATOM 1410 O O . ALA A 1 185 ? 7.593 -52.798 9.028 1.00 34.47 185 ALA A O 1
ATOM 1411 N N . GLY A 1 186 ? 7.277 -52.073 6.919 1.00 29.59 186 GLY A N 1
ATOM 1412 C CA . GLY A 1 186 ? 7.413 -53.346 6.207 1.00 29.59 186 GLY A CA 1
ATOM 1413 C C . GLY A 1 186 ? 8.337 -53.145 4.993 1.00 29.59 186 GLY A C 1
ATOM 1414 O O . GLY A 1 186 ? 8.346 -52.038 4.450 1.00 29.59 186 GLY A O 1
ATOM 1415 N N . PRO A 1 187 ? 9.166 -54.137 4.612 1.00 44.91 187 PRO A N 1
ATOM 1416 C CA . PRO A 1 187 ? 10.379 -53.903 3.832 1.00 44.91 187 PRO A CA 1
ATOM 1417 C C . PRO A 1 187 ? 10.181 -53.969 2.309 1.00 44.91 187 PRO A C 1
ATOM 1419 O O . PRO A 1 187 ? 9.292 -54.658 1.822 1.00 44.91 187 PRO A O 1
ATOM 1422 N N . ASP A 1 188 ? 11.116 -53.296 1.631 1.00 35.06 188 ASP A N 1
ATOM 1423 C CA . ASP A 1 188 ? 11.528 -53.393 0.222 1.00 35.06 188 ASP A CA 1
ATOM 1424 C C . ASP A 1 188 ? 10.521 -53.045 -0.891 1.00 35.06 188 ASP A C 1
ATOM 1426 O O . ASP A 1 188 ? 9.558 -53.748 -1.161 1.00 35.06 188 ASP A O 1
ATOM 1430 N N . ASP A 1 189 ? 10.809 -51.958 -1.618 1.00 31.66 189 ASP A N 1
ATOM 1431 C CA . ASP A 1 189 ? 11.519 -52.084 -2.899 1.00 31.66 189 ASP A CA 1
ATOM 1432 C C . ASP A 1 189 ? 12.045 -50.719 -3.377 1.00 31.66 189 ASP A C 1
ATOM 1434 O O . ASP A 1 189 ? 11.378 -49.683 -3.324 1.00 31.66 189 ASP A O 1
ATOM 1438 N N . GLY A 1 190 ? 13.311 -50.709 -3.794 1.00 33.50 190 GLY A N 1
ATOM 1439 C CA . GLY A 1 190 ? 14.078 -49.505 -4.085 1.00 33.50 190 GLY A CA 1
ATOM 1440 C C . GLY A 1 190 ? 13.833 -48.888 -5.465 1.00 33.50 190 GLY A C 1
ATOM 1441 O O . GLY A 1 190 ? 13.781 -49.576 -6.478 1.00 33.50 190 GLY A O 1
ATOM 1442 N N . ALA A 1 191 ? 13.867 -47.555 -5.526 1.00 29.08 191 ALA A N 1
ATOM 1443 C CA . ALA A 1 191 ? 14.341 -46.824 -6.700 1.00 29.08 191 ALA A CA 1
ATOM 1444 C C . ALA A 1 191 ? 14.920 -45.458 -6.293 1.00 29.08 191 ALA A C 1
ATOM 1446 O O . ALA A 1 191 ? 14.321 -44.676 -5.559 1.00 29.08 191 ALA A O 1
ATOM 1447 N N . LYS A 1 192 ? 16.145 -45.215 -6.759 1.00 32.25 192 LYS A N 1
ATOM 1448 C CA . LYS A 1 192 ? 17.069 -44.143 -6.375 1.00 32.25 192 LYS A CA 1
ATOM 1449 C C . LYS A 1 192 ? 16.630 -42.773 -6.912 1.00 32.25 192 LYS A C 1
ATOM 1451 O O . LYS A 1 192 ? 16.436 -42.632 -8.115 1.00 32.25 192 LYS A O 1
ATOM 1456 N N . ALA A 1 193 ? 16.645 -41.742 -6.064 1.00 27.58 193 ALA A N 1
ATOM 1457 C CA . ALA A 1 193 ? 16.730 -40.344 -6.492 1.00 27.58 193 ALA A CA 1
ATOM 1458 C C . ALA A 1 193 ? 18.063 -39.748 -6.011 1.00 27.58 193 ALA A C 1
ATOM 1460 O O . ALA A 1 193 ? 18.334 -39.670 -4.814 1.00 27.58 193 ALA A O 1
ATOM 1461 N N . GLN A 1 194 ? 18.921 -39.376 -6.962 1.00 28.41 194 GLN A N 1
ATOM 1462 C CA . GLN A 1 194 ? 20.215 -38.741 -6.715 1.00 28.41 194 GLN A CA 1
ATOM 1463 C C . GLN A 1 194 ? 20.015 -37.307 -6.204 1.00 28.41 194 GLN A C 1
ATOM 1465 O O . GLN A 1 194 ? 19.399 -36.478 -6.873 1.00 28.41 194 GLN A O 1
ATOM 1470 N N . ALA A 1 195 ? 20.559 -37.016 -5.022 1.00 25.84 195 ALA A N 1
ATOM 1471 C CA . ALA A 1 195 ? 20.640 -35.675 -4.462 1.00 25.84 195 ALA A CA 1
ATOM 1472 C C . ALA A 1 195 ? 21.924 -34.984 -4.946 1.00 25.84 195 ALA A C 1
ATOM 1474 O O . ALA A 1 195 ? 23.029 -35.456 -4.681 1.00 25.84 195 ALA A O 1
ATOM 1475 N N . PHE A 1 196 ? 21.774 -33.849 -5.630 1.00 26.56 196 PHE A N 1
ATOM 1476 C CA . PHE A 1 196 ? 22.867 -32.906 -5.856 1.00 26.56 196 PHE A CA 1
ATOM 1477 C C . PHE A 1 196 ? 23.007 -31.997 -4.631 1.00 26.56 196 PHE A C 1
ATOM 1479 O O . PHE A 1 196 ? 22.077 -31.284 -4.252 1.00 26.56 196 PHE A O 1
ATOM 1486 N N . VAL A 1 197 ? 24.186 -32.048 -4.018 1.00 25.39 197 VAL A N 1
ATOM 1487 C CA . VAL A 1 197 ? 24.635 -31.193 -2.918 1.00 25.39 197 VAL A CA 1
ATOM 1488 C C . VAL A 1 197 ? 25.157 -29.880 -3.499 1.00 25.39 197 VAL A C 1
ATOM 1490 O O . VAL A 1 197 ? 26.002 -29.908 -4.388 1.00 25.39 197 VAL A O 1
ATOM 1493 N N . PHE A 1 198 ? 24.729 -28.739 -2.954 1.00 27.48 198 PHE A N 1
ATOM 1494 C CA . PHE A 1 198 ? 25.542 -27.522 -2.979 1.00 27.48 198 PHE A CA 1
ATOM 1495 C C . PHE A 1 198 ? 25.636 -26.937 -1.571 1.00 27.48 198 PHE A C 1
ATOM 1497 O O . PHE A 1 198 ? 24.639 -26.678 -0.900 1.00 27.48 198 PHE A O 1
ATOM 1504 N N . SER A 1 199 ? 26.885 -26.817 -1.135 1.00 28.31 199 SER A N 1
ATOM 1505 C CA . SER A 1 199 ? 27.363 -26.438 0.186 1.00 28.31 199 SER A CA 1
ATOM 1506 C C . SER A 1 199 ? 27.078 -24.977 0.531 1.00 28.31 199 SER A C 1
ATOM 1508 O O . SER A 1 199 ? 27.434 -24.071 -0.222 1.00 28.31 199 SER A O 1
ATOM 1510 N N . GLN A 1 200 ? 26.527 -24.760 1.725 1.00 28.70 200 GLN A N 1
ATOM 1511 C CA . GLN A 1 200 ? 26.622 -23.505 2.465 1.00 28.70 200 GLN A CA 1
ATOM 1512 C C . GLN A 1 200 ? 28.027 -23.347 3.066 1.00 28.70 200 GLN A C 1
ATOM 1514 O O . GLN A 1 200 ? 28.515 -24.237 3.756 1.00 28.70 200 GLN A O 1
ATOM 1519 N N . ALA A 1 201 ? 28.621 -22.176 2.870 1.00 27.80 201 ALA A N 1
ATOM 1520 C CA . ALA A 1 201 ? 29.670 -21.587 3.701 1.00 27.80 201 ALA A CA 1
ATOM 1521 C C . ALA A 1 201 ? 29.533 -20.064 3.530 1.00 27.80 201 ALA A C 1
ATOM 1523 O O . ALA A 1 201 ? 29.276 -19.607 2.423 1.00 27.80 201 ALA A O 1
ATOM 1524 N N . GLY A 1 202 ? 29.635 -19.187 4.518 1.00 27.41 202 GLY A N 1
ATOM 1525 C CA . GLY A 1 202 ? 29.840 -19.267 5.956 1.00 27.41 202 GLY A CA 1
ATOM 1526 C C . GLY A 1 202 ? 29.729 -17.820 6.463 1.00 27.41 202 GLY A C 1
ATOM 1527 O O . GLY A 1 202 ? 30.038 -16.880 5.730 1.00 27.41 202 GLY A O 1
ATOM 1528 N N . ALA A 1 203 ? 29.223 -17.630 7.677 1.00 30.95 203 ALA A N 1
ATOM 1529 C CA . ALA A 1 203 ? 29.109 -16.328 8.327 1.00 30.95 203 ALA A CA 1
ATOM 1530 C C . ALA A 1 203 ? 30.310 -16.078 9.260 1.00 30.95 203 ALA A C 1
ATOM 1532 O O . ALA A 1 203 ? 30.671 -16.979 10.011 1.00 30.95 203 ALA A O 1
ATOM 1533 N N . ALA A 1 204 ? 30.870 -14.862 9.242 1.00 28.75 204 ALA A N 1
ATOM 1534 C CA . ALA A 1 204 ? 31.672 -14.222 10.308 1.00 28.75 204 ALA A CA 1
ATOM 1535 C C . ALA A 1 204 ? 31.893 -12.743 9.901 1.00 28.75 204 ALA A C 1
ATOM 1537 O O . ALA A 1 204 ? 32.325 -12.487 8.783 1.00 28.75 204 ALA A O 1
ATOM 1538 N N . SER A 1 205 ? 31.300 -11.744 10.565 1.00 29.25 205 SER A N 1
ATOM 1539 C CA . SER A 1 205 ? 31.656 -11.051 11.825 1.00 29.25 205 SER A CA 1
ATOM 1540 C C . SER A 1 205 ? 32.523 -9.789 11.630 1.00 29.25 205 SER A C 1
ATOM 1542 O O . SER A 1 205 ? 33.672 -9.894 11.228 1.00 29.25 205 SER A O 1
ATOM 1544 N N . GLN A 1 206 ? 31.922 -8.640 11.981 1.00 30.03 206 GLN A N 1
ATOM 1545 C CA . GLN A 1 206 ? 32.468 -7.401 12.576 1.00 30.03 206 GLN A CA 1
ATOM 1546 C C . GLN A 1 206 ? 33.802 -6.813 12.070 1.00 30.03 206 GLN A C 1
ATOM 1548 O O . GLN A 1 206 ? 34.848 -7.413 12.257 1.00 30.03 206 GLN A O 1
ATOM 1553 N N . ASP A 1 207 ? 33.779 -5.539 11.652 1.00 26.47 207 ASP A N 1
ATOM 1554 C CA . ASP A 1 207 ? 34.431 -4.478 12.440 1.00 26.47 207 ASP A CA 1
ATOM 1555 C C . ASP A 1 207 ? 33.885 -3.087 12.066 1.00 26.47 207 ASP A C 1
ATOM 1557 O O . ASP A 1 207 ? 33.638 -2.767 10.901 1.00 26.47 207 ASP A O 1
ATOM 1561 N N . ALA A 1 208 ? 33.675 -2.269 13.090 1.00 33.78 208 ALA A N 1
ATOM 1562 C CA . ALA A 1 208 ? 33.168 -0.914 13.036 1.00 33.78 208 ALA A CA 1
ATOM 1563 C C . ALA A 1 208 ? 34.189 0.009 13.704 1.00 33.78 208 ALA A C 1
ATOM 1565 O O . ALA A 1 208 ? 34.105 0.249 14.902 1.00 33.78 208 ALA A O 1
ATOM 1566 N N . SER A 1 209 ? 35.115 0.600 12.946 1.00 32.38 209 SER A N 1
ATOM 1567 C CA . SER A 1 209 ? 35.749 1.853 13.372 1.00 32.38 209 SER A CA 1
ATOM 1568 C C . SER A 1 209 ? 36.460 2.589 12.232 1.00 32.38 209 SER A C 1
ATOM 1570 O O . SER A 1 209 ? 37.154 1.988 11.420 1.00 32.38 209 SER A O 1
ATOM 1572 N N . ARG A 1 210 ? 36.314 3.926 12.265 1.00 27.48 210 ARG A N 1
ATOM 1573 C CA . ARG A 1 210 ? 37.038 5.012 11.557 1.00 27.48 210 ARG A CA 1
ATOM 1574 C C . ARG A 1 210 ? 36.216 5.789 10.523 1.00 27.48 210 ARG A C 1
ATOM 1576 O O . ARG A 1 210 ? 36.245 5.546 9.323 1.00 27.48 210 ARG A O 1
ATOM 1583 N N . ARG A 1 211 ? 35.534 6.818 11.041 1.00 28.66 211 ARG A N 1
ATOM 1584 C CA . ARG A 1 211 ? 35.113 8.021 10.311 1.00 28.66 211 ARG A CA 1
ATOM 1585 C C . ARG A 1 211 ? 35.948 9.223 10.763 1.00 28.66 211 ARG A C 1
ATOM 1587 O O . ARG A 1 211 ? 36.090 9.445 11.960 1.00 28.66 211 ARG A O 1
ATOM 1594 N N . SER A 1 212 ? 36.352 10.030 9.790 1.00 25.28 212 SER A N 1
ATOM 1595 C CA . SER A 1 212 ? 36.609 11.479 9.856 1.00 25.28 212 SER A CA 1
ATOM 1596 C C . SER A 1 212 ? 36.335 11.997 8.428 1.00 25.28 212 SER A C 1
ATOM 1598 O O . SER A 1 212 ? 37.060 11.614 7.517 1.00 25.28 212 SER A O 1
ATOM 1600 N N . ALA A 1 213 ? 35.118 12.461 8.102 1.00 31.73 213 ALA A N 1
ATOM 1601 C CA . ALA A 1 213 ? 34.623 13.855 8.144 1.00 31.73 213 ALA A CA 1
ATOM 1602 C C . ALA A 1 213 ? 35.443 14.780 7.209 1.00 31.73 213 ALA A C 1
ATOM 1604 O O . ALA A 1 213 ? 36.635 14.939 7.439 1.00 31.73 213 ALA A O 1
ATOM 1605 N N . TRP A 1 214 ? 34.902 15.308 6.094 1.00 26.64 214 TRP A N 1
ATOM 1606 C CA . TRP A 1 214 ? 34.057 16.530 5.993 1.00 26.64 214 TRP A CA 1
ATOM 1607 C C . TRP A 1 214 ? 33.683 16.836 4.497 1.00 26.64 214 TRP A C 1
ATOM 1609 O O . TRP A 1 214 ? 34.259 16.196 3.621 1.00 26.64 214 TRP A O 1
ATOM 1619 N N . PRO A 1 215 ? 32.756 17.772 4.155 1.00 34.62 215 PRO A N 1
ATOM 1620 C CA . PRO A 1 215 ? 31.309 17.568 3.984 1.00 34.62 215 PRO A CA 1
ATOM 1621 C C . PRO A 1 215 ? 30.790 17.801 2.532 1.00 34.62 215 PRO A C 1
ATOM 1623 O O . PRO A 1 215 ? 31.463 18.396 1.694 1.00 34.62 215 PRO A O 1
ATOM 1626 N N . LEU A 1 216 ? 29.528 17.443 2.268 1.00 29.12 216 LEU A N 1
ATOM 1627 C CA . LEU A 1 216 ? 28.716 17.995 1.168 1.00 29.12 216 LEU A CA 1
ATOM 1628 C C . LEU A 1 216 ? 27.421 18.615 1.738 1.00 29.12 216 LEU A C 1
ATOM 1630 O O . LEU A 1 216 ? 26.966 18.167 2.795 1.00 29.12 216 LEU A O 1
ATOM 1634 N N . PRO A 1 217 ? 26.849 19.646 1.081 1.00 26.08 217 PRO A N 1
ATOM 1635 C CA . PRO A 1 217 ? 25.695 20.399 1.577 1.00 26.08 217 PRO A CA 1
ATOM 1636 C C . PRO A 1 217 ? 24.390 19.574 1.542 1.00 26.08 217 PRO A C 1
ATOM 1638 O O . PRO A 1 217 ? 24.226 18.724 0.663 1.00 26.08 217 PRO A O 1
ATOM 1641 N N . PRO A 1 218 ? 23.458 19.806 2.488 1.00 28.06 218 PRO A N 1
ATOM 1642 C CA . PRO A 1 218 ? 22.315 18.934 2.727 1.00 28.06 218 PRO A CA 1
ATOM 1643 C C . PRO A 1 218 ? 21.191 19.161 1.711 1.00 28.06 218 PRO A C 1
ATOM 1645 O O . PRO A 1 218 ? 20.757 20.284 1.469 1.00 28.06 218 PRO A O 1
ATOM 1648 N N . THR A 1 219 ? 20.681 18.065 1.156 1.00 30.75 219 THR A N 1
ATOM 1649 C CA . THR A 1 219 ? 19.357 18.007 0.530 1.00 30.75 219 THR A CA 1
ATOM 1650 C C . THR A 1 219 ? 18.363 17.584 1.610 1.00 30.75 219 THR A C 1
ATOM 1652 O O . THR A 1 219 ? 18.462 16.486 2.158 1.00 30.75 219 THR A O 1
ATOM 1655 N N . GLU A 1 220 ? 17.441 18.481 1.967 1.00 29.11 220 GLU A N 1
ATOM 1656 C CA . GLU A 1 220 ? 16.404 18.244 2.977 1.00 29.11 220 GLU A CA 1
ATOM 1657 C C . GLU A 1 220 ? 15.315 17.315 2.421 1.00 29.11 220 GLU A C 1
ATOM 1659 O O . GLU A 1 220 ? 14.256 17.737 1.964 1.00 29.11 220 GLU A O 1
ATOM 1664 N N . VAL A 1 221 ? 15.591 16.012 2.465 1.00 34.12 221 VAL A N 1
ATOM 1665 C CA . VAL A 1 221 ? 14.546 14.993 2.596 1.00 34.12 221 VAL A CA 1
ATOM 1666 C C . VAL A 1 221 ? 13.995 15.111 4.015 1.00 34.12 221 VAL A C 1
ATOM 1668 O O . VAL A 1 221 ? 14.761 15.293 4.963 1.00 34.12 221 VAL A O 1
ATOM 1671 N N . TYR A 1 222 ? 12.675 15.040 4.164 1.00 30.50 222 TYR A N 1
ATOM 1672 C CA . TYR A 1 222 ? 11.985 15.197 5.440 1.00 30.50 222 TYR A CA 1
ATOM 1673 C C . TYR A 1 222 ? 12.386 14.092 6.437 1.00 30.50 222 TYR A C 1
ATOM 1675 O O . TYR A 1 222 ? 11.770 13.034 6.511 1.00 30.50 222 TYR A O 1
ATOM 1683 N N . HIS A 1 223 ? 13.456 14.330 7.193 1.00 32.84 223 HIS A N 1
ATOM 1684 C CA . HIS A 1 223 ? 13.838 13.568 8.374 1.00 32.84 223 HIS A CA 1
ATOM 1685 C C . HIS A 1 223 ? 13.357 14.335 9.603 1.00 32.84 223 HIS A C 1
ATOM 1687 O O . HIS A 1 223 ? 13.609 15.536 9.718 1.00 32.84 223 HIS A O 1
ATOM 1693 N N . MET A 1 224 ? 12.701 13.658 10.553 1.00 27.81 224 MET A N 1
ATOM 1694 C CA . MET A 1 224 ? 12.508 14.253 11.876 1.00 27.81 224 MET A CA 1
ATOM 1695 C C . MET A 1 224 ? 13.892 14.617 12.445 1.00 27.81 224 MET A C 1
ATOM 1697 O O . MET A 1 224 ? 14.771 13.741 12.458 1.00 27.81 224 MET A O 1
ATOM 1701 N N . PRO A 1 225 ? 14.123 15.869 12.889 1.00 28.28 225 PRO A N 1
ATOM 1702 C CA . PRO A 1 225 ? 15.425 16.300 13.383 1.00 28.28 225 PRO A CA 1
ATOM 1703 C C . PRO A 1 225 ? 15.938 15.344 14.467 1.00 28.28 225 PRO A C 1
ATOM 1705 O O . PRO A 1 225 ? 15.292 15.160 15.494 1.00 28.28 225 PRO A O 1
ATOM 1708 N N . GLY A 1 226 ? 17.083 14.702 14.211 1.00 33.66 226 GLY A N 1
ATOM 1709 C CA . GLY A 1 226 ? 17.728 13.769 15.143 1.00 33.66 226 GLY A CA 1
ATOM 1710 C C . GLY A 1 226 ? 17.535 12.273 14.863 1.00 33.66 226 GLY A C 1
ATOM 1711 O O . GLY A 1 226 ? 18.107 11.462 15.586 1.00 33.66 226 GLY A O 1
ATOM 1712 N N . THR A 1 227 ? 16.807 11.874 13.815 1.00 32.56 227 THR A N 1
ATOM 1713 C CA . THR A 1 227 ? 16.616 10.447 13.477 1.00 32.56 227 THR A CA 1
ATOM 1714 C C . THR A 1 227 ? 17.268 10.086 12.140 1.00 32.56 227 THR A C 1
ATOM 1716 O O . THR A 1 227 ? 17.041 10.736 11.122 1.00 32.56 227 THR A O 1
ATOM 1719 N N . LYS A 1 228 ? 18.130 9.059 12.135 1.00 35.78 228 LYS A N 1
ATOM 1720 C CA . LYS A 1 228 ? 18.671 8.478 10.893 1.00 35.78 228 LYS A CA 1
ATOM 1721 C C . LYS A 1 228 ? 17.545 7.729 10.163 1.00 35.78 228 LYS A C 1
ATOM 1723 O O . LYS A 1 228 ? 16.724 7.122 10.853 1.00 35.78 228 LYS A O 1
ATOM 1728 N N . PRO A 1 229 ? 17.505 7.714 8.815 1.00 35.84 229 PRO A N 1
ATOM 1729 C CA . PRO A 1 229 ? 16.615 6.806 8.101 1.00 35.84 229 PRO A CA 1
ATOM 1730 C C . PRO A 1 229 ? 16.844 5.370 8.589 1.00 35.84 229 PRO A C 1
ATOM 1732 O O . PRO A 1 229 ? 18.008 4.984 8.756 1.00 35.84 229 PRO A O 1
ATOM 1735 N N . PRO A 1 230 ? 15.773 4.591 8.828 1.00 38.22 230 PRO A N 1
ATOM 1736 C CA . PRO A 1 230 ? 15.918 3.193 9.195 1.00 38.22 230 PRO A CA 1
ATOM 1737 C C . PRO A 1 230 ? 16.691 2.479 8.086 1.00 38.22 230 PRO A C 1
ATOM 1739 O O . PRO A 1 230 ? 16.409 2.651 6.898 1.00 38.22 230 PRO A O 1
ATOM 1742 N N . SER A 1 231 ? 17.709 1.707 8.462 1.00 43.19 231 SER A N 1
ATOM 1743 C CA . SER A 1 231 ? 18.392 0.833 7.514 1.00 43.19 231 SER A CA 1
ATOM 1744 C C . SER A 1 231 ? 17.405 -0.187 6.937 1.00 43.19 231 SER A C 1
ATOM 1746 O O . SER A 1 231 ? 16.383 -0.481 7.547 1.00 43.19 231 SER A O 1
ATOM 1748 N N . THR A 1 232 ? 17.716 -0.805 5.794 1.00 37.22 232 THR A N 1
ATOM 1749 C CA . THR A 1 232 ? 16.917 -1.933 5.272 1.00 37.22 232 THR A CA 1
ATOM 1750 C C . THR A 1 232 ? 16.728 -3.027 6.329 1.00 37.22 232 THR A C 1
ATOM 1752 O O . THR A 1 232 ? 15.674 -3.652 6.396 1.00 37.22 232 THR A O 1
ATOM 1755 N N . TRP A 1 233 ? 17.724 -3.218 7.199 1.00 38.00 233 TRP A N 1
ATOM 1756 C CA . TRP A 1 233 ? 17.628 -4.111 8.347 1.00 38.00 233 TRP A CA 1
ATOM 1757 C C . TRP A 1 233 ? 16.667 -3.586 9.416 1.00 38.00 233 TRP A C 1
ATOM 1759 O O . TRP A 1 233 ? 15.835 -4.348 9.888 1.00 38.00 233 TRP A O 1
ATOM 1769 N N . ASP A 1 234 ? 16.688 -2.290 9.732 1.00 40.50 234 ASP A N 1
ATOM 1770 C CA . ASP A 1 234 ? 15.707 -1.673 10.630 1.00 40.50 234 ASP A CA 1
ATOM 1771 C C . ASP A 1 234 ? 14.298 -1.741 10.050 1.00 40.50 234 ASP A C 1
ATOM 1773 O O . ASP A 1 234 ? 13.380 -1.981 10.811 1.00 40.50 234 ASP A O 1
ATOM 1777 N N . THR A 1 235 ? 14.091 -1.612 8.737 1.00 35.66 235 THR A N 1
ATOM 1778 C CA . THR A 1 235 ? 12.782 -1.792 8.081 1.00 35.66 235 THR A CA 1
ATOM 1779 C C . THR A 1 235 ? 12.309 -3.245 8.134 1.00 35.66 235 THR A C 1
ATOM 1781 O O . THR A 1 235 ? 11.130 -3.505 8.340 1.00 35.66 235 THR A O 1
ATOM 1784 N N . ILE A 1 236 ? 13.216 -4.217 8.000 1.00 36.28 236 ILE A N 1
ATOM 1785 C CA . ILE A 1 236 ? 12.892 -5.645 8.140 1.00 36.28 236 ILE A CA 1
ATOM 1786 C C . ILE A 1 236 ? 12.631 -6.005 9.608 1.00 36.28 236 ILE A C 1
ATOM 1788 O O . ILE A 1 236 ? 11.711 -6.761 9.894 1.00 36.28 236 ILE A O 1
ATOM 1792 N N . VAL A 1 237 ? 13.374 -5.439 10.557 1.00 42.00 237 VAL A N 1
ATOM 1793 C CA . VAL A 1 237 ? 13.185 -5.651 12.000 1.00 42.00 237 VAL A CA 1
ATOM 1794 C C . VAL A 1 237 ? 11.963 -4.885 12.525 1.00 42.00 237 VAL A C 1
ATOM 1796 O O . VAL A 1 237 ? 11.227 -5.414 13.347 1.00 42.00 237 VAL A O 1
ATOM 1799 N N . THR A 1 238 ? 11.669 -3.686 12.027 1.00 44.53 238 THR A N 1
ATOM 1800 C CA . THR A 1 238 ? 10.425 -2.947 12.328 1.00 44.53 238 THR A CA 1
ATOM 1801 C C . THR A 1 238 ? 9.237 -3.451 11.521 1.00 44.53 238 THR A C 1
ATOM 1803 O O . THR A 1 238 ? 8.112 -3.211 11.923 1.00 44.53 238 THR A O 1
ATOM 1806 N N . GLY A 1 239 ? 9.440 -4.184 10.430 1.00 41.47 239 GLY A N 1
ATOM 1807 C CA . GLY A 1 239 ? 8.395 -4.931 9.740 1.00 41.47 239 GLY A CA 1
ATOM 1808 C C . GLY A 1 239 ? 8.146 -6.263 10.439 1.00 41.47 239 GLY A C 1
ATOM 1809 O O . GLY A 1 239 ? 7.174 -6.426 11.153 1.00 41.47 239 GLY A O 1
ATOM 1810 N N . VAL A 1 240 ? 9.055 -7.220 10.295 1.00 41.72 240 VAL A N 1
ATOM 1811 C CA . VAL A 1 240 ? 8.918 -8.603 10.782 1.00 41.72 240 VAL A CA 1
ATOM 1812 C C . VAL A 1 240 ? 9.081 -8.719 12.303 1.00 41.72 240 VAL A C 1
ATOM 1814 O O . VAL A 1 240 ? 8.355 -9.473 12.947 1.00 41.72 240 VAL A O 1
ATOM 1817 N N . GLY A 1 241 ? 10.013 -7.974 12.902 1.00 44.12 241 GLY A N 1
ATOM 1818 C CA . GLY A 1 241 ? 10.258 -8.001 14.350 1.00 44.12 241 GLY A CA 1
ATOM 1819 C C . GLY A 1 241 ? 9.239 -7.198 15.167 1.00 44.12 241 GLY A C 1
ATOM 1820 O O . GLY A 1 241 ? 8.928 -7.599 16.290 1.00 44.12 241 GLY A O 1
ATOM 1821 N N . SER A 1 242 ? 8.664 -6.118 14.616 1.00 51.41 242 SER A N 1
ATOM 1822 C CA . SER A 1 242 ? 7.503 -5.466 15.240 1.00 51.41 242 SER A CA 1
ATOM 1823 C C . SER A 1 242 ? 6.294 -6.385 15.171 1.00 51.41 242 SER A C 1
ATOM 1825 O O . SER A 1 242 ? 5.665 -6.588 16.197 1.00 51.41 242 SER A O 1
ATOM 1827 N N . LEU A 1 243 ? 6.060 -7.050 14.034 1.00 52.59 243 LEU A N 1
ATOM 1828 C CA . LEU A 1 243 ? 4.993 -8.034 13.878 1.00 52.59 243 LEU A CA 1
ATOM 1829 C C . LEU A 1 243 ? 5.137 -9.175 14.901 1.00 52.59 243 LEU A C 1
ATOM 1831 O O . LEU A 1 243 ? 4.183 -9.516 15.587 1.00 52.59 243 LEU A O 1
ATOM 1835 N N . TRP A 1 244 ? 6.347 -9.685 15.141 1.00 55.75 244 TRP A N 1
ATOM 1836 C CA . TRP A 1 244 ? 6.568 -10.713 16.169 1.00 55.75 244 TRP A CA 1
ATOM 1837 C C . TRP A 1 244 ? 6.245 -10.263 17.606 1.00 55.75 244 TRP A C 1
ATOM 1839 O O . TRP A 1 244 ? 5.750 -11.064 18.406 1.00 55.75 244 TRP A O 1
ATOM 1849 N N . LYS A 1 245 ? 6.508 -8.992 17.945 1.00 59.72 245 LYS A N 1
ATOM 1850 C CA . LYS A 1 245 ? 6.108 -8.395 19.235 1.00 59.72 245 LYS A CA 1
ATOM 1851 C C . LYS A 1 245 ? 4.600 -8.152 19.291 1.00 59.72 245 LYS A C 1
ATOM 1853 O O . LYS A 1 245 ? 3.971 -8.475 20.289 1.00 59.72 245 LYS A O 1
ATOM 1858 N N . VAL A 1 246 ? 4.030 -7.668 18.194 1.00 59.44 246 VAL A N 1
ATOM 1859 C CA . VAL A 1 246 ? 2.603 -7.410 17.970 1.00 59.44 246 VAL A CA 1
ATOM 1860 C C . VAL A 1 246 ? 1.777 -8.689 18.171 1.00 59.44 246 VAL A C 1
ATOM 1862 O O . VAL A 1 246 ? 0.779 -8.673 18.885 1.00 59.44 246 VAL A O 1
ATOM 1865 N N . TYR A 1 247 ? 2.231 -9.832 17.652 1.00 63.59 247 TYR A N 1
ATOM 1866 C CA . TYR A 1 247 ? 1.488 -11.100 17.707 1.00 63.59 247 TYR A CA 1
ATOM 1867 C C . TYR A 1 247 ? 1.546 -11.839 19.049 1.00 63.59 247 TYR A C 1
ATOM 1869 O O . TYR A 1 247 ? 0.712 -12.710 19.320 1.00 63.59 247 TYR A O 1
ATOM 1877 N N . ASN A 1 248 ? 2.522 -11.511 19.896 1.00 71.31 248 ASN A N 1
ATOM 1878 C CA . ASN A 1 248 ? 2.645 -12.079 21.239 1.00 71.31 248 ASN A CA 1
ATOM 1879 C C . ASN A 1 248 ? 2.269 -11.087 22.345 1.00 71.31 248 ASN A C 1
ATOM 1881 O O . ASN A 1 248 ? 2.288 -11.463 23.515 1.00 71.31 248 ASN A O 1
ATOM 1885 N N . HIS A 1 249 ? 1.902 -9.853 21.991 1.00 81.81 249 HIS A N 1
ATOM 1886 C CA . HIS A 1 249 ? 1.410 -8.871 22.947 1.00 81.81 249 HIS A CA 1
ATOM 1887 C C . HIS A 1 249 ? -0.039 -9.176 23.311 1.00 81.81 249 HIS A C 1
ATOM 1889 O O . HIS A 1 249 ? -0.927 -9.146 22.457 1.00 81.81 249 HIS A O 1
ATOM 1895 N N . GLU A 1 250 ? -0.276 -9.478 24.582 1.00 85.25 250 GLU A N 1
ATOM 1896 C CA . GLU A 1 250 ? -1.612 -9.494 25.170 1.00 85.25 250 GLU A CA 1
ATOM 1897 C C . GLU A 1 250 ? -1.897 -8.097 25.728 1.00 85.25 250 GLU A C 1
ATOM 1899 O O . GLU A 1 250 ? -1.110 -7.624 26.554 1.00 85.25 250 GLU A O 1
ATOM 1904 N N . PRO A 1 251 ? -2.999 -7.434 25.324 1.00 87.38 251 PRO A N 1
ATOM 1905 C CA . PRO A 1 251 ? -3.344 -6.129 25.862 1.00 87.38 251 PRO A CA 1
ATOM 1906 C C . PRO A 1 251 ? -3.379 -6.157 27.392 1.00 87.38 251 PRO A C 1
ATOM 1908 O O . PRO A 1 251 ? -4.015 -7.018 28.010 1.00 87.38 251 PRO A O 1
ATOM 1911 N N . THR A 1 252 ? -2.704 -5.203 28.017 1.00 91.94 252 THR A N 1
ATOM 1912 C CA . THR A 1 252 ? -2.780 -4.982 29.463 1.00 91.94 252 THR A CA 1
ATOM 1913 C C . THR A 1 252 ? -4.210 -4.593 29.872 1.00 91.94 252 THR A C 1
ATOM 1915 O O . THR A 1 252 ? -4.997 -4.144 29.033 1.00 91.94 252 THR A O 1
ATOM 1918 N N . PRO A 1 253 ? -4.601 -4.731 31.155 1.00 93.81 253 PRO A N 1
ATOM 1919 C CA . PRO A 1 253 ? -5.900 -4.245 31.629 1.00 93.81 253 PRO A CA 1
ATOM 1920 C C . PRO A 1 253 ? -6.166 -2.773 31.281 1.00 93.81 253 PRO A C 1
ATOM 1922 O O . PRO A 1 253 ? -7.288 -2.417 30.936 1.00 93.81 253 PRO A O 1
ATOM 1925 N N . GLN A 1 254 ? -5.128 -1.937 31.318 1.00 90.56 254 GLN A N 1
ATOM 1926 C CA . GLN A 1 254 ? -5.197 -0.526 30.953 1.00 90.56 254 GLN A CA 1
ATOM 1927 C C . GLN A 1 254 ? -5.468 -0.356 29.456 1.00 90.56 254 GLN A C 1
ATOM 1929 O O . GLN A 1 254 ? -6.376 0.377 29.084 1.00 90.56 254 GLN A O 1
ATOM 1934 N N . GLU A 1 255 ? -4.737 -1.066 28.594 1.00 90.88 255 GLU A N 1
ATOM 1935 C CA . GLU A 1 255 ? -4.960 -1.023 27.142 1.00 90.88 255 GLU A CA 1
ATOM 1936 C C . GLU A 1 255 ? -6.359 -1.523 26.764 1.00 90.88 255 GLU A C 1
ATOM 1938 O O . GLU A 1 255 ? -7.019 -0.902 25.932 1.00 90.88 255 GLU A O 1
ATOM 1943 N N . ARG A 1 256 ? -6.849 -2.587 27.421 1.00 92.94 256 ARG A N 1
ATOM 1944 C CA . ARG A 1 256 ? -8.234 -3.059 27.263 1.00 92.94 256 ARG A CA 1
ATOM 1945 C C . ARG A 1 256 ? -9.242 -1.980 27.632 1.00 92.94 256 ARG A C 1
ATOM 1947 O O . ARG A 1 256 ? -10.126 -1.704 26.836 1.00 92.94 256 ARG A O 1
ATOM 1954 N N . ALA A 1 257 ? -9.060 -1.315 28.772 1.00 91.19 257 ALA A N 1
ATOM 1955 C CA . ALA A 1 257 ? -9.953 -0.242 29.195 1.00 91.19 257 ALA A CA 1
ATOM 1956 C C . ALA A 1 257 ? -9.995 0.920 28.186 1.00 91.19 257 ALA A C 1
ATOM 1958 O O . ALA A 1 257 ? -11.060 1.491 27.953 1.00 91.19 257 ALA A O 1
ATOM 1959 N N . VAL A 1 258 ? -8.868 1.260 27.547 1.00 90.00 258 VAL A N 1
ATOM 1960 C CA . VAL A 1 258 ? -8.864 2.291 26.495 1.00 90.00 258 VAL A CA 1
ATOM 1961 C C . VAL A 1 258 ? -9.585 1.801 25.238 1.00 90.00 258 VAL A C 1
ATOM 1963 O O . VAL A 1 258 ? -10.400 2.543 24.692 1.00 90.00 258 VAL A O 1
ATOM 1966 N N . ILE A 1 259 ? -9.340 0.562 24.794 1.00 93.69 259 ILE A N 1
ATOM 1967 C CA . ILE A 1 259 ? -10.066 -0.039 23.661 1.00 93.69 259 ILE A CA 1
ATOM 1968 C C . ILE A 1 259 ? -11.574 -0.048 23.943 1.00 93.69 259 ILE A C 1
ATOM 1970 O O . ILE A 1 259 ? -12.352 0.391 23.100 1.00 93.69 259 ILE A O 1
ATOM 1974 N N . ASP A 1 260 ? -11.993 -0.464 25.135 1.00 94.31 260 ASP A N 1
ATOM 1975 C CA . ASP A 1 260 ? -13.399 -0.466 25.544 1.00 94.31 260 ASP A CA 1
ATOM 1976 C C . ASP A 1 260 ? -13.978 0.955 25.556 1.00 94.31 260 ASP A C 1
ATOM 1978 O O . ASP A 1 260 ? -15.086 1.182 25.067 1.00 94.31 260 ASP A O 1
ATOM 1982 N N . GLY A 1 261 ? -13.198 1.945 26.001 1.00 94.38 261 GLY A N 1
ATOM 1983 C CA . GLY A 1 261 ? -13.547 3.361 25.889 1.00 94.38 261 GLY A CA 1
ATOM 1984 C C . GLY A 1 261 ? -13.765 3.818 24.440 1.00 94.38 261 GLY A C 1
ATOM 1985 O O . GLY A 1 261 ? -14.735 4.528 24.162 1.00 94.38 261 GLY A O 1
ATOM 1986 N N . LEU A 1 262 ? -12.923 3.377 23.496 1.00 95.25 262 LEU A N 1
ATOM 1987 C CA . LEU A 1 262 ? -13.103 3.649 22.063 1.00 95.25 262 LEU A CA 1
ATOM 1988 C C . LEU A 1 262 ? -14.369 2.988 21.518 1.00 95.25 262 LEU A C 1
ATOM 1990 O O . LEU A 1 262 ? -15.134 3.650 20.819 1.00 95.25 262 LEU A O 1
ATOM 1994 N N . LYS A 1 263 ? -14.635 1.725 21.873 1.00 96.06 263 LYS A N 1
ATOM 1995 C CA . LYS A 1 263 ? -15.863 1.008 21.487 1.00 96.06 263 LYS A CA 1
ATOM 1996 C C . LYS A 1 263 ? -17.113 1.717 22.004 1.00 96.06 263 LYS A C 1
ATOM 1998 O O . LYS A 1 263 ? -18.060 1.941 21.249 1.00 96.06 263 LYS A O 1
ATOM 2003 N N . MET A 1 264 ? -17.109 2.120 23.276 1.00 95.62 264 MET A N 1
ATOM 2004 C CA . MET A 1 264 ? -18.200 2.880 23.888 1.00 95.62 264 MET A CA 1
ATOM 2005 C C . MET A 1 264 ? -18.410 4.217 23.180 1.00 95.62 264 MET A C 1
ATOM 2007 O O . MET A 1 264 ? -19.543 4.571 22.850 1.00 95.62 264 MET A O 1
ATOM 2011 N N . LYS A 1 265 ? -17.325 4.949 22.899 1.00 95.06 265 LYS A N 1
ATOM 2012 C CA . LYS A 1 265 ? -17.405 6.224 22.187 1.00 95.06 265 LYS A CA 1
ATOM 2013 C C . LYS A 1 265 ? -17.930 6.031 20.767 1.00 95.06 265 LYS A C 1
ATOM 2015 O O . LYS A 1 265 ? -18.833 6.763 20.375 1.00 95.06 265 LYS A O 1
ATOM 2020 N N . LEU A 1 266 ? -17.442 5.037 20.031 1.00 95.69 266 LEU A N 1
ATOM 2021 C CA . LEU A 1 266 ? -17.921 4.717 18.687 1.00 95.69 266 LEU A CA 1
ATOM 2022 C C . LEU A 1 266 ? -19.425 4.388 18.695 1.00 95.69 266 LEU A C 1
ATOM 2024 O O . LEU A 1 266 ? -20.173 4.943 17.898 1.00 95.69 266 LEU A O 1
ATOM 2028 N N . ASN A 1 267 ? -19.896 3.587 19.657 1.00 96.06 267 ASN A N 1
ATOM 2029 C CA . ASN A 1 267 ? -21.323 3.278 19.836 1.00 96.06 267 ASN A CA 1
ATOM 2030 C C . ASN A 1 267 ? -22.189 4.484 20.219 1.00 96.06 267 ASN A C 1
ATOM 2032 O O . ASN A 1 267 ? -23.398 4.465 19.985 1.00 96.06 267 ASN A O 1
ATOM 2036 N N . SER A 1 268 ? -21.599 5.507 20.842 1.00 95.56 268 SER A N 1
ATOM 2037 C CA . SER A 1 268 ? -22.319 6.731 21.217 1.00 95.56 268 SER A CA 1
ATOM 2038 C C . SER A 1 268 ? -22.633 7.634 20.020 1.00 95.56 268 SER A C 1
ATOM 2040 O O . SER A 1 268 ? -23.456 8.541 20.133 1.00 95.56 268 SER A O 1
ATOM 2042 N N . LEU A 1 269 ? -21.984 7.391 18.880 1.00 95.62 269 LEU A N 1
ATOM 2043 C CA . LEU A 1 269 ? -22.110 8.186 17.666 1.00 95.62 269 LEU A CA 1
ATOM 2044 C C . LEU A 1 269 ? -22.990 7.453 16.643 1.00 95.62 269 LEU A C 1
ATOM 2046 O O . LEU A 1 269 ? -22.755 6.268 16.399 1.00 95.62 269 LEU A O 1
ATOM 2050 N N . PRO A 1 270 ? -23.971 8.121 16.003 1.00 94.88 270 PRO A N 1
ATOM 2051 C CA . PRO A 1 270 ? -24.827 7.489 15.000 1.00 94.88 270 PRO A CA 1
ATOM 2052 C C . PRO A 1 270 ? -24.061 6.727 13.910 1.00 94.88 270 PRO A C 1
ATOM 2054 O O . PRO A 1 270 ? -24.338 5.552 13.684 1.00 94.88 270 PRO A O 1
ATOM 2057 N N . SER A 1 271 ? -23.036 7.341 13.302 1.00 89.06 271 SER A N 1
ATOM 2058 C CA . SER A 1 271 ? -22.281 6.694 12.215 1.00 89.06 271 SER A CA 1
ATOM 2059 C C . SER A 1 271 ? -21.400 5.540 12.695 1.00 89.06 271 SER A C 1
ATOM 2061 O O . SER A 1 271 ? -21.114 4.633 11.913 1.00 89.06 271 SER A O 1
ATOM 2063 N N . GLY A 1 272 ? -20.982 5.559 13.964 1.00 93.94 272 GLY A N 1
ATOM 2064 C CA . GLY A 1 272 ? -20.244 4.465 14.589 1.00 93.94 272 GLY A CA 1
ATOM 2065 C C . GLY A 1 272 ? -21.153 3.291 14.940 1.00 93.94 272 GLY A C 1
ATOM 2066 O O . GLY A 1 272 ? -20.803 2.145 14.675 1.00 93.94 272 GLY A O 1
ATOM 2067 N N . LYS A 1 273 ? -22.363 3.562 15.442 1.00 96.06 273 LYS A N 1
ATOM 2068 C CA . LYS A 1 273 ? -23.388 2.536 15.674 1.00 96.06 273 LYS A CA 1
ATOM 2069 C C . LYS A 1 273 ? -23.809 1.851 14.373 1.00 96.06 273 LYS A C 1
ATOM 2071 O O . LYS A 1 273 ? -23.981 0.633 14.362 1.00 96.06 273 LYS A O 1
ATOM 2076 N N . ASP A 1 274 ? -23.951 2.616 13.293 1.00 92.25 274 ASP A N 1
ATOM 2077 C CA . ASP A 1 274 ? -24.255 2.074 11.969 1.00 92.25 274 ASP A CA 1
ATOM 2078 C C . ASP A 1 274 ? -23.136 1.154 11.470 1.00 92.25 274 ASP A C 1
ATOM 2080 O O . ASP A 1 274 ? -23.426 0.016 11.110 1.00 92.25 274 ASP A O 1
ATOM 2084 N N . LEU A 1 275 ? -21.870 1.583 11.564 1.00 93.38 275 LEU A N 1
ATOM 2085 C CA . LEU A 1 275 ? -20.708 0.756 11.216 1.00 93.38 275 LEU A CA 1
ATOM 2086 C C . LEU A 1 275 ? -20.676 -0.556 12.018 1.00 93.38 275 LEU A C 1
ATOM 2088 O O . LEU A 1 275 ? -20.551 -1.640 11.457 1.00 93.38 275 LEU A O 1
ATOM 2092 N N . VAL A 1 276 ? -20.851 -0.479 13.340 1.00 96.31 276 VAL A N 1
ATOM 2093 C CA . VAL A 1 276 ? -20.881 -1.669 14.205 1.00 96.31 276 VAL A CA 1
ATOM 2094 C C . VAL A 1 276 ? -22.020 -2.610 13.808 1.00 96.31 276 VAL A C 1
ATOM 2096 O O . VAL A 1 276 ? -21.839 -3.827 13.797 1.00 96.31 276 VAL A O 1
ATOM 2099 N N . ARG A 1 277 ? -23.193 -2.071 13.456 1.00 94.38 277 ARG A N 1
ATOM 2100 C CA . ARG A 1 277 ? -24.335 -2.863 12.985 1.00 94.38 277 ARG A CA 1
ATOM 2101 C C . ARG A 1 277 ? -24.051 -3.524 11.634 1.00 94.38 277 ARG A C 1
ATOM 2103 O O . ARG A 1 277 ? -24.374 -4.698 11.487 1.00 94.38 277 ARG A O 1
ATOM 2110 N N . GLU A 1 278 ? -23.446 -2.809 10.685 1.00 89.44 278 GLU A N 1
ATOM 2111 C CA . GLU A 1 278 ? -23.029 -3.336 9.373 1.00 89.44 278 GLU A CA 1
ATOM 2112 C C . GLU A 1 278 ? -22.090 -4.546 9.532 1.00 89.44 278 GLU A C 1
ATOM 2114 O O . GLU A 1 278 ? -22.231 -5.549 8.837 1.00 89.44 278 GLU A O 1
ATOM 2119 N N . MET A 1 279 ? -21.205 -4.508 10.530 1.00 93.31 279 MET A N 1
ATOM 2120 C CA . MET A 1 279 ? -20.293 -5.608 10.859 1.00 93.31 279 MET A CA 1
ATOM 2121 C C . MET A 1 279 ? -20.949 -6.768 11.632 1.00 93.31 279 MET A C 1
ATOM 2123 O O . MET A 1 279 ? -20.283 -7.761 11.927 1.00 93.31 279 MET A O 1
ATOM 2127 N N . GLY A 1 280 ? -22.242 -6.682 11.962 1.00 94.69 280 GLY A N 1
ATOM 2128 C CA . GLY A 1 280 ? -22.972 -7.700 12.727 1.00 94.69 280 GLY A CA 1
ATOM 2129 C C . GLY A 1 280 ? -22.863 -7.568 14.251 1.00 94.69 280 GLY A C 1
ATOM 2130 O O . GLY A 1 280 ? -23.119 -8.537 14.962 1.00 94.69 280 GLY A O 1
ATOM 2131 N N . GLY A 1 281 ? -22.502 -6.388 14.760 1.00 96.56 281 GLY A N 1
ATOM 2132 C CA . GLY A 1 281 ? -22.408 -6.091 16.191 1.00 96.56 281 GLY A CA 1
ATOM 2133 C C . GLY A 1 281 ? -21.063 -6.458 16.824 1.00 96.56 281 GLY A C 1
ATOM 2134 O O . GLY A 1 281 ? -20.278 -7.227 16.268 1.00 96.56 281 GLY A O 1
ATOM 2135 N N . TRP A 1 282 ? -20.805 -5.924 18.024 1.00 96.19 282 TRP A N 1
ATOM 2136 C CA . TRP A 1 282 ? -19.545 -6.157 18.743 1.00 96.19 282 TRP A CA 1
ATOM 2137 C C . TRP A 1 282 ? -19.270 -7.629 19.028 1.00 96.19 282 TRP A C 1
ATOM 2139 O O . TRP A 1 282 ? -18.118 -8.023 18.955 1.00 96.19 282 TRP A O 1
ATOM 2149 N N . ASP A 1 283 ? -20.291 -8.462 19.238 1.00 96.12 283 ASP A N 1
ATOM 2150 C CA . ASP A 1 283 ? -20.091 -9.903 19.440 1.00 96.12 283 ASP A CA 1
ATOM 2151 C C . ASP A 1 283 ? -19.420 -10.578 18.240 1.00 96.12 283 ASP A C 1
ATOM 2153 O O . ASP A 1 283 ? -18.608 -11.488 18.414 1.00 96.12 283 ASP A O 1
ATOM 2157 N N . ARG A 1 284 ? -19.752 -10.155 17.011 1.00 94.81 284 ARG A N 1
ATOM 2158 C CA . ARG A 1 284 ? -19.077 -10.640 15.802 1.00 94.81 284 ARG A CA 1
ATOM 2159 C C . ARG A 1 284 ? -17.715 -9.980 15.661 1.00 94.81 284 ARG A C 1
ATOM 2161 O O . ARG A 1 284 ? -16.736 -10.689 15.474 1.00 94.81 284 ARG A O 1
ATOM 2168 N N . ILE A 1 285 ? -17.628 -8.659 15.809 1.00 95.19 285 ILE A N 1
ATOM 2169 C CA . ILE A 1 285 ? -16.354 -7.934 15.687 1.00 95.19 285 ILE A CA 1
ATOM 2170 C C . ILE A 1 285 ? -15.315 -8.501 16.661 1.00 95.19 285 ILE A C 1
ATOM 2172 O O . ILE A 1 285 ? -14.203 -8.804 16.254 1.00 95.19 285 ILE A O 1
ATOM 2176 N N . ASP A 1 286 ? -15.682 -8.736 17.917 1.00 95.06 286 ASP A N 1
ATOM 2177 C CA . ASP A 1 286 ? -14.789 -9.279 18.936 1.00 95.06 286 ASP A CA 1
ATOM 2178 C C . ASP A 1 286 ? -14.436 -10.739 18.687 1.00 95.06 286 ASP A C 1
ATOM 2180 O O . ASP A 1 286 ? -13.389 -11.178 19.148 1.00 95.06 286 ASP A O 1
ATOM 2184 N N . LYS A 1 287 ? -15.251 -11.504 17.949 1.00 94.94 287 LYS A N 1
ATOM 2185 C CA . LYS A 1 287 ? -14.889 -12.847 17.461 1.00 94.94 287 LYS A CA 1
ATOM 2186 C C . LYS A 1 287 ? -13.920 -12.792 16.286 1.00 94.94 287 LYS A C 1
ATOM 2188 O O . LYS A 1 287 ? -13.052 -13.647 16.207 1.00 94.94 287 LYS A O 1
ATOM 2193 N N . GLU A 1 288 ? -14.040 -11.794 15.423 1.00 94.25 288 GLU A N 1
ATOM 2194 C CA . GLU A 1 288 ? -13.295 -11.694 14.167 1.00 94.25 288 GLU A CA 1
ATOM 2195 C C . GLU A 1 288 ? -11.983 -10.907 14.302 1.00 94.25 288 GLU A C 1
ATOM 2197 O O . GLU A 1 288 ? -11.019 -11.189 13.593 1.00 94.25 288 GLU A O 1
ATOM 2202 N N . VAL A 1 289 ? -11.917 -9.936 15.214 1.00 94.50 289 VAL A N 1
ATOM 2203 C CA . VAL A 1 289 ? -10.840 -8.945 15.306 1.00 94.50 289 VAL A CA 1
ATOM 2204 C C . VAL A 1 289 ? -10.090 -9.075 16.627 1.00 94.50 289 VAL A C 1
ATOM 2206 O O . VAL A 1 289 ? -10.663 -9.041 17.715 1.00 94.50 289 VAL A O 1
ATOM 2209 N N . TYR A 1 290 ? -8.771 -9.185 16.533 1.00 94.25 290 TYR A N 1
ATOM 2210 C CA . TYR A 1 290 ? -7.844 -9.031 17.639 1.00 94.25 290 TYR A CA 1
ATOM 2211 C C . TYR A 1 290 ? -7.458 -7.556 17.779 1.00 94.25 290 TYR A C 1
ATOM 2213 O O . TYR A 1 290 ? -6.714 -7.022 16.955 1.00 94.25 290 TYR A O 1
ATOM 2221 N N . PHE A 1 291 ? -7.964 -6.892 18.816 1.00 93.94 291 PHE A N 1
ATOM 2222 C CA . PHE A 1 291 ? -7.580 -5.519 19.136 1.00 93.94 291 PHE A CA 1
ATOM 2223 C C . PHE A 1 291 ? -6.286 -5.498 19.928 1.00 93.94 291 PHE A C 1
ATOM 2225 O O . PHE A 1 291 ? -6.146 -6.213 20.922 1.00 93.94 291 PHE A O 1
ATOM 2232 N N . MET A 1 292 ? -5.361 -4.638 19.526 1.00 90.69 292 MET A N 1
ATOM 2233 C CA . MET A 1 292 ? -4.091 -4.526 20.219 1.00 90.69 292 MET A CA 1
ATOM 2234 C C . MET A 1 292 ? -3.544 -3.105 20.229 1.00 90.69 292 MET A C 1
ATOM 2236 O O . MET A 1 292 ? -3.781 -2.310 19.320 1.00 90.69 292 MET A O 1
ATOM 2240 N N . VAL A 1 293 ? -2.761 -2.814 21.262 1.00 90.31 293 VAL A N 1
ATOM 2241 C CA . VAL A 1 293 ? -2.005 -1.571 21.401 1.00 90.31 293 VAL A CA 1
ATOM 2242 C C . VAL A 1 293 ? -0.528 -1.922 21.323 1.00 90.31 293 VAL A C 1
ATOM 2244 O O . VAL A 1 293 ? -0.090 -2.898 21.922 1.00 90.31 293 VAL A O 1
ATOM 2247 N N . THR A 1 294 ? 0.240 -1.177 20.536 1.00 87.00 294 THR A N 1
ATOM 2248 C CA . THR A 1 294 ? 1.670 -1.453 20.350 1.00 87.00 294 THR A CA 1
ATOM 2249 C C . THR A 1 294 ? 2.447 -0.169 20.132 1.00 87.00 294 THR A C 1
ATOM 2251 O O . THR A 1 294 ? 1.934 0.799 19.575 1.00 87.00 294 THR A O 1
ATOM 2254 N N . GLU A 1 295 ? 3.717 -0.159 20.519 1.00 86.00 295 GLU A N 1
ATOM 2255 C CA . GLU A 1 295 ? 4.643 0.880 20.076 1.00 86.00 295 GLU A CA 1
ATOM 2256 C C . GLU A 1 295 ? 4.988 0.630 18.606 1.00 86.00 295 GLU A C 1
ATOM 2258 O O . GLU A 1 295 ? 5.475 -0.443 18.244 1.00 86.00 295 GLU A O 1
ATOM 2263 N N . MET A 1 296 ? 4.689 1.603 17.746 1.00 80.25 296 MET A N 1
ATOM 2264 C CA . MET A 1 296 ? 5.065 1.569 16.332 1.00 80.25 296 MET A CA 1
ATOM 2265 C C . MET A 1 296 ? 6.188 2.579 16.096 1.00 80.25 296 MET A C 1
ATOM 2267 O O . MET A 1 296 ? 6.189 3.654 16.691 1.00 80.25 296 MET A O 1
ATOM 2271 N N . SER A 1 297 ? 7.132 2.247 15.214 1.00 64.81 297 SER A N 1
ATOM 2272 C CA . SER A 1 297 ? 8.314 3.073 14.913 1.00 64.81 297 SER A CA 1
ATOM 2273 C C . SER A 1 297 ? 8.003 4.394 14.201 1.00 64.81 297 SER A C 1
ATOM 2275 O O . SER A 1 297 ? 8.888 5.235 14.065 1.00 64.81 297 SER A O 1
ATOM 2277 N N . ASN A 1 298 ? 6.771 4.565 13.721 1.00 59.19 298 ASN A N 1
ATOM 2278 C CA . ASN A 1 298 ? 6.351 5.724 12.940 1.00 59.19 298 ASN A CA 1
ATOM 2279 C C . ASN A 1 298 ? 5.837 6.841 13.870 1.00 59.19 298 ASN A C 1
ATOM 2281 O O . ASN A 1 298 ? 5.568 6.602 15.045 1.00 59.19 298 ASN A O 1
ATOM 2285 N N . ASP A 1 299 ? 5.713 8.050 13.324 1.00 56.25 299 ASP A N 1
ATOM 2286 C CA . ASP A 1 299 ? 5.360 9.371 13.893 1.00 56.25 299 ASP A CA 1
ATOM 2287 C C . ASP A 1 299 ? 4.209 9.483 14.926 1.00 56.25 299 ASP A C 1
ATOM 2289 O O . ASP A 1 299 ? 3.965 10.569 15.456 1.00 56.25 299 ASP A O 1
ATOM 2293 N N . GLY A 1 300 ? 3.583 8.384 15.336 1.00 59.44 300 GLY A N 1
AT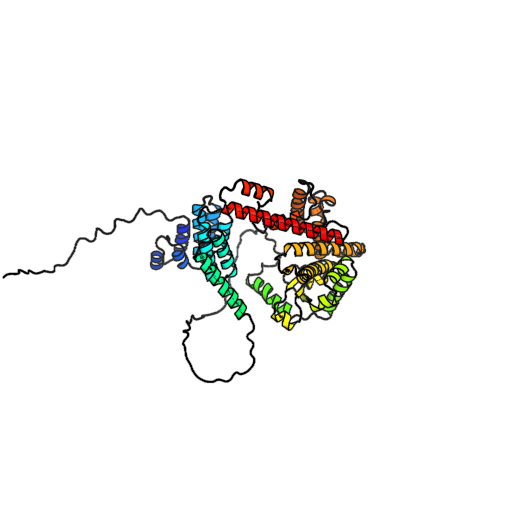OM 2294 C CA . GLY A 1 300 ? 2.680 8.332 16.483 1.00 59.44 300 GLY A CA 1
ATOM 2295 C C . GLY A 1 300 ? 1.202 8.355 16.129 1.00 59.44 300 GLY A C 1
ATOM 2296 O O . GLY A 1 300 ? 0.396 8.276 17.044 1.00 59.44 300 GLY A O 1
ATOM 2297 N N . THR A 1 301 ? 0.839 8.439 14.847 1.00 62.00 301 THR A N 1
ATOM 2298 C CA . THR A 1 301 ? -0.554 8.609 14.384 1.00 62.00 301 THR A CA 1
ATOM 2299 C C . THR A 1 301 ? -1.158 7.368 13.731 1.00 62.00 301 THR A C 1
ATOM 2301 O O . THR A 1 301 ? -2.315 7.392 13.320 1.00 62.00 301 THR A O 1
ATOM 2304 N N . ALA A 1 302 ? -0.401 6.276 13.636 1.00 77.81 302 ALA A N 1
ATOM 2305 C CA . ALA A 1 302 ? -0.836 5.086 12.922 1.00 77.81 302 ALA A CA 1
ATOM 2306 C C . ALA A 1 302 ? -1.790 4.209 13.754 1.00 77.81 302 ALA A C 1
ATOM 2308 O O . ALA A 1 302 ? -1.494 3.829 14.891 1.00 77.81 302 ALA A O 1
ATOM 2309 N N . ALA A 1 303 ? -2.894 3.814 13.137 1.00 84.75 303 ALA A N 1
ATOM 2310 C CA . ALA A 1 303 ? -3.509 2.517 13.365 1.00 84.75 303 ALA A CA 1
ATOM 2311 C C . ALA A 1 303 ? -3.447 1.746 12.038 1.00 84.75 303 ALA A C 1
ATOM 2313 O O . ALA A 1 303 ? -3.168 2.340 11.000 1.00 84.75 303 ALA A O 1
ATOM 2314 N N . TYR A 1 304 ? -3.604 0.428 12.077 1.00 85.56 304 TYR A N 1
ATOM 2315 C CA . TYR A 1 304 ? -3.759 -0.363 10.860 1.00 85.56 304 TYR A CA 1
ATOM 2316 C C . TYR A 1 304 ? -4.534 -1.641 11.146 1.00 85.56 304 TYR A C 1
ATOM 2318 O O . TYR A 1 304 ? -4.412 -2.227 12.228 1.00 85.56 304 TYR A O 1
ATOM 2326 N N . VAL A 1 305 ? -5.251 -2.130 10.138 1.00 88.38 305 VAL A N 1
ATOM 2327 C CA . VAL A 1 305 ? -5.846 -3.463 10.147 1.00 88.38 305 VAL A CA 1
ATOM 2328 C C . VAL A 1 305 ? -5.211 -4.398 9.127 1.00 88.38 305 VAL A C 1
ATOM 2330 O O . VAL A 1 305 ? -4.935 -4.037 7.982 1.00 88.38 305 VAL A O 1
ATOM 2333 N N . ARG A 1 306 ? -4.992 -5.654 9.522 1.00 84.94 306 ARG A N 1
ATOM 2334 C CA . ARG A 1 306 ? -4.470 -6.699 8.633 1.00 84.94 306 ARG A CA 1
ATOM 2335 C C . ARG A 1 306 ? -5.197 -8.025 8.824 1.00 84.94 306 ARG A C 1
ATOM 2337 O O . ARG A 1 306 ? -5.613 -8.323 9.943 1.00 84.94 306 ARG A O 1
ATOM 2344 N N . PRO A 1 307 ? -5.352 -8.824 7.752 1.00 85.56 307 PRO A N 1
ATOM 2345 C CA . PRO A 1 307 ? -5.741 -10.217 7.908 1.00 85.56 307 PRO A CA 1
ATOM 2346 C C . PRO A 1 307 ? -4.652 -10.960 8.685 1.00 85.56 307 PRO A C 1
ATOM 2348 O O . PRO A 1 307 ? -3.458 -10.732 8.474 1.00 85.56 307 PRO A O 1
ATOM 2351 N N . MET A 1 308 ? -5.071 -11.832 9.593 1.00 82.12 308 MET A N 1
ATOM 2352 C CA . MET A 1 308 ? -4.168 -12.725 10.306 1.00 82.12 308 MET A CA 1
ATOM 2353 C C . MET A 1 308 ? -3.797 -13.893 9.399 1.00 82.12 308 MET A C 1
ATOM 2355 O O . MET A 1 308 ? -4.597 -14.382 8.601 1.00 82.12 308 MET A O 1
ATOM 2359 N N . THR A 1 309 ? -2.560 -14.352 9.514 1.00 79.81 309 THR A N 1
ATOM 2360 C CA . THR A 1 309 ? -2.105 -15.543 8.798 1.00 79.81 309 THR A CA 1
ATOM 2361 C C . THR A 1 309 ? -2.805 -16.798 9.347 1.00 79.81 309 THR A C 1
ATOM 2363 O O . THR A 1 309 ? -3.200 -16.826 10.515 1.00 79.81 309 THR A O 1
ATOM 2366 N N . PRO A 1 310 ? -2.937 -17.891 8.570 1.00 82.44 310 PRO A N 1
ATOM 2367 C CA . PRO A 1 310 ? -3.713 -19.063 8.996 1.00 82.44 310 PRO A CA 1
ATOM 2368 C C . PRO A 1 310 ? -3.304 -19.670 10.351 1.00 82.44 310 PRO A C 1
ATOM 2370 O O . PRO A 1 310 ? -4.147 -20.153 11.108 1.00 82.44 310 PRO A O 1
ATOM 2373 N N . TRP A 1 311 ? -2.012 -19.643 10.695 1.00 77.44 311 TRP A N 1
ATOM 2374 C CA . TRP A 1 311 ? -1.530 -20.163 11.979 1.00 77.44 311 TRP A CA 1
ATOM 2375 C C . TRP A 1 311 ? -1.895 -19.250 13.161 1.00 77.44 311 TRP A C 1
ATOM 2377 O O . TRP A 1 311 ? -2.149 -19.741 14.262 1.00 77.44 311 TRP A O 1
ATOM 2387 N N . GLU A 1 312 ? -1.984 -17.941 12.937 1.00 77.62 312 GLU A N 1
ATOM 2388 C CA . GLU A 1 312 ? -2.435 -16.960 13.927 1.00 77.62 312 GLU A CA 1
ATOM 2389 C C . GLU A 1 312 ? -3.940 -17.054 14.154 1.00 77.62 312 GLU A C 1
ATOM 2391 O O . GLU A 1 312 ? -4.374 -17.049 15.307 1.00 77.62 312 GLU A O 1
ATOM 2396 N N . VAL A 1 313 ? -4.714 -17.239 13.077 1.00 85.19 313 VAL A N 1
ATOM 2397 C CA . VAL A 1 313 ? -6.151 -17.537 13.158 1.00 85.19 313 VAL A CA 1
ATOM 2398 C C . VAL A 1 313 ? -6.375 -18.765 14.030 1.00 85.19 313 VAL A C 1
ATOM 2400 O O . VAL A 1 313 ? -7.168 -18.725 14.967 1.00 85.19 313 VAL A O 1
ATOM 2403 N N . LYS A 1 314 ? -5.606 -19.839 13.811 1.00 84.62 314 LYS A N 1
ATOM 2404 C CA . LYS A 1 314 ? -5.682 -21.050 14.639 1.00 84.62 314 LYS A CA 1
ATOM 2405 C C . LYS A 1 314 ? -5.319 -20.794 16.109 1.00 84.62 314 LYS A C 1
ATOM 2407 O O . LYS A 1 314 ? -5.924 -21.397 16.990 1.00 84.62 314 LYS A O 1
ATOM 2412 N N . LYS A 1 315 ? -4.332 -19.933 16.386 1.00 84.12 315 LYS A N 1
ATOM 2413 C CA . LYS A 1 315 ? -3.856 -19.639 17.752 1.00 84.12 315 LYS A CA 1
ATOM 2414 C C . LYS A 1 315 ? -4.815 -18.736 18.531 1.00 84.12 315 LYS A C 1
ATOM 2416 O O . LYS A 1 315 ? -5.026 -18.961 19.718 1.00 84.12 315 LYS A O 1
ATOM 2421 N N . LYS A 1 316 ? -5.336 -17.686 17.896 1.00 82.44 316 LYS A N 1
ATOM 2422 C CA . LYS A 1 316 ? -6.116 -16.619 18.548 1.00 82.44 316 LYS A CA 1
ATOM 2423 C C . LYS A 1 316 ? -7.622 -16.740 18.307 1.00 82.44 316 LYS A C 1
ATOM 2425 O O . LYS A 1 316 ? -8.397 -16.096 19.009 1.00 82.44 316 LYS A O 1
ATOM 2430 N N . GLY A 1 317 ? -8.034 -17.538 17.324 1.00 89.94 317 GLY A N 1
ATOM 2431 C CA . GLY A 1 317 ? -9.425 -17.643 16.887 1.00 89.94 317 GLY A CA 1
ATOM 2432 C C . GLY A 1 317 ? -9.962 -16.347 16.278 1.00 89.94 317 GLY A C 1
ATOM 2433 O O . GLY A 1 317 ? -11.165 -16.126 16.350 1.00 89.94 317 GLY A O 1
ATOM 2434 N N . LYS A 1 318 ? -9.080 -15.474 15.766 1.00 91.25 318 LYS A N 1
ATOM 2435 C CA . LYS A 1 318 ? -9.402 -14.173 15.155 1.00 91.25 318 LYS A CA 1
ATOM 2436 C C . LYS A 1 318 ? -8.906 -14.154 13.715 1.00 91.25 318 LYS A C 1
ATOM 2438 O O . LYS A 1 318 ? -7.840 -14.696 13.445 1.00 91.25 318 LYS A O 1
ATOM 2443 N N . ASN A 1 319 ? -9.646 -13.507 12.823 1.00 91.12 319 ASN A N 1
ATOM 2444 C CA . ASN A 1 319 ? -9.319 -13.400 11.401 1.00 91.12 319 ASN A CA 1
ATOM 2445 C C . ASN A 1 319 ? -8.564 -12.113 11.051 1.00 91.12 319 ASN A C 1
ATOM 2447 O O . ASN A 1 319 ? -7.858 -12.066 10.045 1.00 91.12 319 ASN A O 1
ATOM 2451 N N . PHE A 1 320 ? -8.664 -11.083 11.890 1.00 92.38 320 PHE A N 1
ATOM 2452 C CA . PHE A 1 320 ? -8.021 -9.791 11.676 1.00 92.38 320 PHE A CA 1
ATOM 2453 C C . PHE A 1 320 ? -7.291 -9.328 12.927 1.00 92.38 320 PHE A C 1
ATOM 2455 O O . PHE A 1 320 ? -7.703 -9.631 14.042 1.00 92.38 320 PHE A O 1
ATOM 2462 N N . VAL A 1 321 ? -6.240 -8.537 12.743 1.00 91.88 321 VAL A N 1
ATOM 2463 C CA . VAL A 1 321 ? -5.602 -7.766 13.808 1.00 91.88 321 VAL A CA 1
ATOM 2464 C C . VAL A 1 321 ? -5.780 -6.284 13.518 1.00 91.88 321 VAL A C 1
ATOM 2466 O O . VAL A 1 321 ? -5.423 -5.830 12.433 1.00 91.88 321 VAL A O 1
ATOM 2469 N N . LEU A 1 322 ? -6.326 -5.541 14.480 1.00 94.00 322 LEU A N 1
ATOM 2470 C CA . LEU A 1 322 ? -6.388 -4.083 14.452 1.00 94.00 322 LEU A CA 1
ATOM 2471 C C . LEU A 1 322 ? -5.422 -3.560 15.510 1.00 94.00 322 LEU A C 1
ATOM 2473 O O . LEU A 1 322 ? -5.656 -3.702 16.714 1.00 94.00 322 LEU A O 1
ATOM 2477 N N . ALA A 1 323 ? -4.322 -2.979 15.043 1.00 91.25 323 ALA A N 1
ATOM 2478 C CA . ALA A 1 323 ? -3.272 -2.452 15.894 1.00 91.25 323 ALA A CA 1
ATOM 2479 C C . ALA A 1 323 ? -3.360 -0.931 15.984 1.00 91.25 323 ALA A C 1
ATOM 2481 O O . ALA A 1 323 ? -3.418 -0.247 14.966 1.00 91.25 323 ALA A O 1
ATOM 2482 N N . ILE A 1 324 ? -3.323 -0.406 17.206 1.00 91.19 324 ILE A N 1
ATOM 2483 C CA . ILE A 1 324 ? -3.339 1.031 17.488 1.00 91.19 324 ILE A CA 1
ATOM 2484 C C . ILE A 1 324 ? -1.995 1.421 18.099 1.00 91.19 324 ILE A C 1
ATOM 2486 O O . ILE A 1 324 ? -1.508 0.760 19.023 1.00 91.19 324 ILE A O 1
ATOM 2490 N N . ASN A 1 325 ? -1.374 2.486 17.590 1.00 90.38 325 ASN A N 1
ATOM 2491 C CA . ASN A 1 325 ? -0.132 2.978 18.171 1.00 90.38 325 ASN A CA 1
ATOM 2492 C C . ASN A 1 325 ? -0.381 3.480 19.600 1.00 90.38 325 ASN A C 1
ATOM 2494 O O . ASN A 1 325 ? -1.246 4.320 19.840 1.00 90.38 325 ASN A O 1
ATOM 2498 N N . LYS A 1 326 ? 0.418 3.003 20.552 1.00 90.12 326 LYS A N 1
ATOM 2499 C CA . LYS A 1 326 ? 0.375 3.421 21.955 1.00 90.12 326 LYS A CA 1
ATOM 2500 C C . LYS A 1 326 ? 0.481 4.939 22.119 1.00 90.12 326 LYS A C 1
ATOM 2502 O O . LYS A 1 326 ? -0.239 5.501 22.933 1.00 90.12 326 LYS A O 1
ATOM 2507 N N . LYS A 1 327 ? 1.303 5.607 21.302 1.00 87.62 327 LYS A N 1
ATOM 2508 C CA . LYS A 1 327 ? 1.443 7.070 21.332 1.00 87.62 327 LYS A CA 1
ATOM 2509 C C . LYS A 1 327 ? 0.172 7.792 20.875 1.00 87.62 327 LYS A C 1
ATOM 2511 O O . LYS A 1 327 ? -0.178 8.816 21.445 1.00 87.62 327 LYS A O 1
ATOM 2516 N N . LEU A 1 328 ? -0.558 7.234 19.904 1.00 87.69 328 LEU A N 1
ATOM 2517 C CA . LEU A 1 328 ? -1.843 7.790 19.467 1.00 87.69 328 LEU A CA 1
ATOM 2518 C C . LEU A 1 328 ? -2.863 7.763 20.614 1.00 87.69 328 LEU A C 1
ATOM 2520 O O . LEU A 1 328 ? -3.645 8.694 20.776 1.00 87.69 328 LEU A O 1
ATOM 2524 N N . MET A 1 329 ? -2.824 6.719 21.446 1.00 88.38 329 MET A N 1
ATOM 2525 C CA . MET A 1 329 ? -3.737 6.557 22.583 1.00 88.38 329 MET A CA 1
ATOM 2526 C C . MET A 1 329 ? -3.568 7.638 23.657 1.00 88.38 329 MET A C 1
ATOM 2528 O O . MET A 1 329 ? -4.534 7.958 24.350 1.00 88.38 329 MET A O 1
ATOM 2532 N N . GLU A 1 330 ? -2.384 8.245 23.769 1.00 88.31 330 GLU A N 1
ATOM 2533 C CA . GLU A 1 330 ? -2.120 9.360 24.691 1.00 88.31 330 GLU A CA 1
ATOM 2534 C C . GLU A 1 330 ? -2.932 10.618 24.328 1.00 88.31 330 GLU A C 1
ATOM 2536 O O . GLU A 1 330 ? -3.231 11.451 25.190 1.00 88.31 330 GLU A O 1
ATOM 2541 N N . ASP A 1 331 ? -3.369 10.746 23.069 1.00 86.88 331 ASP A N 1
ATOM 2542 C CA . ASP A 1 33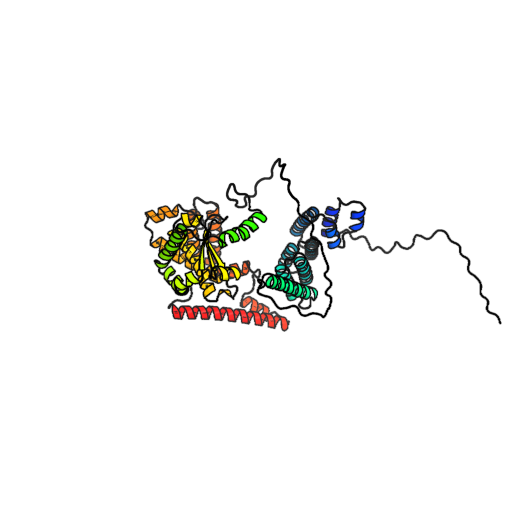1 ? -4.143 11.899 22.608 1.00 86.88 331 ASP A CA 1
ATOM 2543 C C . ASP A 1 331 ? -5.628 11.852 22.996 1.00 86.88 331 ASP A C 1
ATOM 2545 O O . ASP A 1 331 ? -6.319 12.875 22.885 1.00 86.88 331 ASP A O 1
ATOM 2549 N N . GLY A 1 332 ? -6.083 10.728 23.554 1.00 90.50 332 GLY A N 1
ATOM 2550 C CA . GLY A 1 332 ? -7.430 10.534 24.081 1.00 90.50 332 GLY A CA 1
ATOM 2551 C C . GLY A 1 332 ? -8.440 10.036 23.039 1.00 90.50 332 GLY A C 1
ATOM 2552 O O . GLY A 1 332 ? -8.212 10.130 21.829 1.00 90.50 332 GLY A O 1
ATOM 2553 N N . PRO A 1 333 ? -9.583 9.495 23.497 1.00 91.56 333 PRO A N 1
ATOM 2554 C CA . PRO A 1 333 ? -10.533 8.795 22.639 1.00 91.56 333 PRO A CA 1
ATOM 2555 C C . PRO A 1 333 ? -11.139 9.683 21.552 1.00 91.56 333 PRO A C 1
ATOM 2557 O O . PRO A 1 333 ? -11.466 9.182 20.485 1.00 91.56 333 PRO A O 1
ATOM 2560 N N . GLU A 1 334 ? -11.271 10.992 21.769 1.00 93.19 334 GLU A N 1
ATOM 2561 C CA . GLU A 1 334 ? -11.808 11.909 20.757 1.00 93.19 334 GLU A CA 1
ATOM 2562 C C . GLU A 1 334 ? -10.913 11.992 19.517 1.00 93.19 334 GLU A C 1
ATOM 2564 O O . GLU A 1 334 ? -11.419 12.077 18.400 1.00 93.19 334 GLU A O 1
ATOM 2569 N N . THR A 1 335 ? -9.597 11.914 19.713 1.00 92.12 335 THR A N 1
ATOM 2570 C CA . THR A 1 335 ? -8.607 11.975 18.633 1.00 92.12 335 THR A CA 1
ATOM 2571 C C . THR A 1 335 ? -8.432 10.625 17.947 1.00 92.12 335 THR A C 1
ATOM 2573 O O . THR A 1 335 ? -8.302 10.564 16.727 1.00 92.12 335 THR A O 1
ATOM 2576 N N . VAL A 1 336 ? -8.439 9.537 18.723 1.00 93.88 336 VAL A N 1
ATOM 2577 C CA . VAL A 1 336 ? -8.188 8.185 18.199 1.00 93.88 336 VAL A CA 1
ATOM 2578 C C . VAL A 1 336 ? -9.418 7.595 17.516 1.00 93.88 336 VAL A C 1
ATOM 2580 O O . VAL A 1 336 ? -9.284 6.875 16.530 1.00 93.88 336 VAL A O 1
ATOM 2583 N N . MET A 1 337 ? -10.623 7.890 18.010 1.00 95.19 337 MET A N 1
ATOM 2584 C CA . MET A 1 337 ? -11.848 7.228 17.551 1.00 95.19 337 MET A CA 1
ATOM 2585 C C . MET A 1 337 ? -12.109 7.362 16.038 1.00 95.19 337 MET A C 1
ATOM 2587 O O . MET A 1 337 ? -12.463 6.349 15.439 1.00 95.19 337 MET A O 1
ATOM 2591 N N . PRO A 1 338 ? -11.897 8.516 15.373 1.00 94.75 338 PRO A N 1
ATOM 2592 C CA . PRO A 1 338 ? -12.075 8.602 13.923 1.00 94.75 338 PRO A CA 1
ATOM 2593 C C . PRO A 1 338 ? -11.161 7.638 13.152 1.00 94.75 338 PRO A C 1
ATOM 2595 O O . PRO A 1 338 ? -11.624 6.958 12.239 1.00 94.75 338 PRO A O 1
ATOM 2598 N N . VAL A 1 339 ? -9.892 7.519 13.561 1.00 93.31 339 VAL A N 1
ATOM 2599 C CA . VAL A 1 339 ? -8.926 6.569 12.974 1.00 93.31 339 VAL A CA 1
ATOM 2600 C C . VAL A 1 339 ? -9.317 5.131 13.299 1.00 93.31 339 VAL A C 1
ATOM 2602 O O . VAL A 1 339 ? -9.256 4.249 12.455 1.00 93.31 339 VAL A O 1
ATOM 2605 N N . PHE A 1 340 ? -9.785 4.878 14.516 1.00 95.06 340 PHE A N 1
ATOM 2606 C CA . PHE A 1 340 ? -10.280 3.560 14.895 1.00 95.06 340 PHE A CA 1
ATOM 2607 C C . PHE A 1 340 ? -11.471 3.118 14.028 1.00 95.06 340 PHE A C 1
ATOM 2609 O O . PHE A 1 340 ? -11.531 1.973 13.587 1.00 95.06 340 PHE A O 1
ATOM 2616 N N . GLY A 1 341 ? -12.399 4.034 13.739 1.00 95.38 341 GLY A N 1
ATOM 2617 C CA . GLY A 1 341 ? -13.517 3.778 12.834 1.00 95.38 341 GLY A CA 1
ATOM 2618 C C . GLY A 1 341 ? -13.103 3.614 11.369 1.00 95.38 341 GLY A C 1
ATOM 2619 O O . GLY A 1 341 ? -13.711 2.806 10.673 1.00 95.38 341 GLY A O 1
ATOM 2620 N N . HIS A 1 342 ? -12.060 4.321 10.921 1.00 94.50 342 HIS A N 1
ATOM 2621 C CA . HIS A 1 342 ? -11.431 4.115 9.611 1.00 94.50 342 HIS A CA 1
ATOM 2622 C C . HIS A 1 342 ? -10.956 2.662 9.457 1.00 94.50 342 HIS A C 1
ATOM 2624 O O . HIS A 1 342 ? -11.400 1.947 8.563 1.00 94.50 342 HIS A O 1
ATOM 2630 N N . GLU A 1 343 ? -10.150 2.178 10.403 1.00 94.38 343 GLU A N 1
ATOM 2631 C CA . GLU A 1 343 ? -9.631 0.806 10.366 1.00 94.38 343 GLU A CA 1
ATOM 2632 C C . GLU A 1 343 ? -10.729 -0.256 10.494 1.00 94.38 343 GLU A C 1
ATOM 2634 O O . GLU A 1 343 ? -10.657 -1.323 9.883 1.00 94.38 343 GLU A O 1
ATOM 2639 N N . LEU A 1 344 ? -11.784 0.019 11.265 1.00 94.56 344 LEU A N 1
ATOM 2640 C CA . LEU A 1 344 ? -12.934 -0.880 11.343 1.00 94.56 344 LEU A CA 1
ATOM 2641 C C . LEU A 1 344 ? -13.734 -0.933 10.039 1.00 94.56 344 LEU A C 1
ATOM 2643 O O . LEU A 1 344 ? -14.262 -1.995 9.718 1.00 94.56 344 LEU A O 1
ATOM 2647 N N . GLN A 1 345 ? -13.793 0.153 9.264 1.00 93.75 345 GLN A N 1
ATOM 2648 C CA . GLN A 1 345 ? -14.422 0.127 7.942 1.00 93.75 345 GLN A CA 1
ATOM 2649 C C . GLN A 1 345 ? -13.691 -0.843 7.008 1.00 93.75 345 GLN A C 1
ATOM 2651 O O . GLN A 1 345 ? -14.340 -1.663 6.365 1.00 93.75 345 GLN A O 1
ATOM 2656 N N . HIS A 1 346 ? -12.357 -0.864 7.023 1.00 89.94 346 HIS A N 1
ATOM 2657 C CA . HIS A 1 346 ? -11.593 -1.868 6.279 1.00 89.94 346 HIS A CA 1
ATOM 2658 C C . HIS A 1 346 ? -11.920 -3.305 6.696 1.00 89.94 346 HIS A C 1
ATOM 2660 O O . HIS A 1 346 ? -11.939 -4.209 5.859 1.00 89.94 346 HIS A O 1
ATOM 2666 N N . VAL A 1 347 ? -12.178 -3.551 7.984 1.00 90.38 347 VAL A N 1
ATOM 2667 C CA . VAL A 1 347 ? -12.652 -4.867 8.439 1.00 90.38 347 VAL A CA 1
ATOM 2668 C C . VAL A 1 347 ? -14.056 -5.143 7.912 1.00 90.38 347 VAL A C 1
ATOM 2670 O O . VAL A 1 347 ? -14.313 -6.252 7.448 1.00 90.38 347 VAL A O 1
ATOM 2673 N N . ALA A 1 348 ? -14.957 -4.162 7.970 1.00 89.56 348 ALA A N 1
ATOM 2674 C CA . ALA A 1 348 ? -16.330 -4.298 7.495 1.00 89.56 348 ALA A CA 1
ATOM 2675 C C . ALA A 1 348 ? -16.367 -4.682 6.011 1.00 89.56 348 ALA A C 1
ATOM 2677 O O . ALA A 1 348 ? -17.032 -5.652 5.641 1.00 89.56 348 ALA A O 1
ATOM 2678 N N . ASP A 1 349 ? -15.582 -3.999 5.182 1.00 84.19 349 ASP A N 1
ATOM 2679 C CA . ASP A 1 349 ? -15.489 -4.275 3.749 1.00 84.19 349 ASP A CA 1
ATOM 2680 C C . ASP A 1 349 ? -14.981 -5.703 3.500 1.00 84.19 349 ASP A C 1
ATOM 2682 O O . ASP A 1 349 ? -15.534 -6.442 2.680 1.00 84.19 349 ASP A O 1
ATOM 2686 N N . LYS A 1 350 ? -13.981 -6.143 4.278 1.00 84.44 350 LYS A N 1
ATOM 2687 C CA . LYS A 1 350 ? -13.442 -7.505 4.180 1.00 84.44 350 LYS A CA 1
ATOM 2688 C C . LYS A 1 350 ? -14.450 -8.568 4.612 1.00 84.44 350 LYS A C 1
ATOM 2690 O O . LYS A 1 350 ? -14.625 -9.557 3.906 1.00 84.44 350 LYS A O 1
ATOM 2695 N N . LEU A 1 351 ? -15.153 -8.355 5.725 1.00 83.12 351 LEU A N 1
ATOM 2696 C CA . LEU A 1 351 ? -16.201 -9.258 6.222 1.00 83.12 351 LEU A CA 1
ATOM 2697 C C . LEU A 1 351 ? -17.415 -9.350 5.288 1.00 83.12 351 LEU A C 1
ATOM 2699 O O . LEU A 1 351 ? -18.171 -10.319 5.373 1.00 83.12 351 LEU A O 1
ATOM 2703 N N . SER A 1 352 ? -17.601 -8.355 4.422 1.00 79.69 352 SER A N 1
ATOM 2704 C CA . SER A 1 352 ? -18.674 -8.296 3.425 1.00 79.69 352 SER A CA 1
ATOM 2705 C C . SER A 1 352 ? -18.330 -9.033 2.124 1.00 79.69 352 SER A C 1
ATOM 2707 O O . SER A 1 352 ? -19.146 -9.062 1.208 1.00 79.69 352 SER A O 1
ATOM 2709 N N . GLY A 1 353 ? -17.131 -9.622 2.017 1.00 72.12 353 GLY A N 1
ATOM 2710 C CA . GLY A 1 353 ? -16.669 -10.304 0.804 1.00 72.12 353 GLY A CA 1
ATOM 2711 C C . GLY A 1 353 ? -16.115 -9.364 -0.272 1.00 72.12 353 GLY A C 1
ATOM 2712 O O . GLY A 1 353 ? -15.730 -9.824 -1.342 1.00 72.12 353 GLY A O 1
ATOM 2713 N N . HIS A 1 354 ? -15.995 -8.059 0.002 1.00 59.56 354 HIS A N 1
ATOM 2714 C CA . HIS A 1 354 ? -15.373 -7.113 -0.934 1.00 59.56 354 HIS A CA 1
ATOM 2715 C C . HIS A 1 354 ? -13.837 -7.249 -0.996 1.00 59.56 354 HIS A C 1
ATOM 2717 O O . HIS A 1 354 ? -13.201 -6.632 -1.847 1.00 59.56 354 HIS A O 1
ATOM 2723 N N . ALA A 1 355 ? -13.235 -8.085 -0.139 1.00 53.31 355 ALA A N 1
ATOM 2724 C CA . ALA A 1 355 ? -11.793 -8.349 -0.102 1.00 53.31 355 ALA A CA 1
ATOM 2725 C C . ALA A 1 355 ? -11.253 -9.122 -1.315 1.00 53.31 355 ALA A C 1
ATOM 2727 O O . ALA A 1 355 ? -10.076 -8.985 -1.630 1.00 53.31 355 ALA A O 1
ATOM 2728 N N . GLU A 1 356 ? -12.077 -9.942 -1.973 1.00 46.53 356 GLU A N 1
ATOM 2729 C CA . GLU A 1 356 ? -11.611 -10.828 -3.053 1.00 46.53 356 GLU A CA 1
ATOM 2730 C C . GLU A 1 356 ? -11.324 -10.086 -4.371 1.00 46.53 356 GLU A C 1
ATOM 2732 O O . GLU A 1 356 ? -10.752 -10.666 -5.289 1.00 46.53 356 GLU A O 1
ATOM 2737 N N . TYR A 1 357 ? -11.676 -8.800 -4.466 1.00 41.41 357 TYR A N 1
ATOM 2738 C CA . TYR A 1 357 ? -11.687 -8.049 -5.725 1.00 41.41 357 TYR A CA 1
ATOM 2739 C C . TYR A 1 357 ? -10.559 -7.013 -5.888 1.00 41.41 357 TYR A C 1
ATOM 2741 O O . TYR A 1 357 ? -10.684 -6.132 -6.733 1.00 41.41 357 TYR A O 1
ATOM 2749 N N . ASP A 1 358 ? -9.479 -7.056 -5.095 1.00 44.91 358 ASP A N 1
ATOM 2750 C CA . ASP A 1 358 ? -8.403 -6.033 -5.139 1.00 44.91 358 ASP A CA 1
ATOM 2751 C C . ASP A 1 358 ? -8.938 -4.582 -5.012 1.00 44.91 358 ASP A C 1
ATOM 2753 O O . ASP A 1 358 ? -8.345 -3.593 -5.447 1.00 44.91 358 ASP A O 1
ATOM 2757 N N . LEU A 1 359 ? -10.083 -4.442 -4.338 1.00 51.25 359 LEU A N 1
ATOM 2758 C CA . LEU A 1 359 ? -10.830 -3.203 -4.122 1.00 51.25 359 LEU A CA 1
ATOM 2759 C C . LEU A 1 359 ? -10.223 -2.329 -3.011 1.00 51.25 359 LEU A C 1
ATOM 2761 O O . LEU A 1 359 ? -10.940 -1.619 -2.300 1.00 51.25 359 LEU A O 1
ATOM 2765 N N . ALA A 1 360 ? -8.894 -2.361 -2.858 1.00 57.88 360 ALA A N 1
ATOM 2766 C CA . ALA A 1 360 ? -8.172 -1.590 -1.846 1.00 57.88 360 ALA A CA 1
ATOM 2767 C C . ALA A 1 360 ? -8.620 -0.123 -1.865 1.00 57.88 360 ALA A C 1
ATOM 2769 O O . ALA A 1 360 ? -8.964 0.443 -0.839 1.00 57.88 360 ALA A O 1
ATOM 2770 N N . VAL A 1 361 ? -8.764 0.453 -3.055 1.00 49.69 361 VAL A N 1
ATOM 2771 C CA . VAL A 1 361 ? -9.104 1.865 -3.227 1.00 49.69 361 VAL A CA 1
ATOM 2772 C C . VAL A 1 361 ? -10.540 2.215 -2.822 1.00 49.69 361 VAL A C 1
ATOM 2774 O O . VAL A 1 361 ? -10.750 3.247 -2.186 1.00 49.69 361 VAL A O 1
ATOM 2777 N N . THR A 1 362 ? -11.535 1.379 -3.130 1.00 57.38 362 THR A N 1
ATOM 2778 C CA . THR A 1 362 ? -12.907 1.640 -2.658 1.00 57.38 362 THR A CA 1
ATOM 2779 C C . THR A 1 362 ? -13.014 1.457 -1.148 1.00 57.38 362 THR A C 1
ATOM 2781 O O . THR A 1 362 ? -13.781 2.174 -0.508 1.00 57.38 362 THR A O 1
ATOM 2784 N N . SER A 1 363 ? -12.212 0.551 -0.576 1.00 73.38 363 SER A N 1
ATOM 2785 C CA . SER A 1 363 ? -12.145 0.362 0.873 1.00 73.38 363 SER A CA 1
ATOM 2786 C C . SER A 1 363 ? -11.504 1.561 1.580 1.00 73.38 363 SER A C 1
ATOM 2788 O O . SER A 1 363 ? -12.090 2.090 2.518 1.00 73.38 363 SER A O 1
ATOM 2790 N N . GLU A 1 364 ? -10.371 2.073 1.085 1.00 77.12 364 GLU A N 1
ATOM 2791 C CA . GLU A 1 364 ? -9.737 3.311 1.585 1.00 77.12 364 GLU A CA 1
ATOM 2792 C C . GLU A 1 364 ? -10.675 4.515 1.494 1.00 77.12 364 GLU A C 1
ATOM 2794 O O . GLU A 1 364 ? -10.784 5.313 2.428 1.00 77.12 364 GLU A O 1
ATOM 2799 N N . HIS A 1 365 ? -11.410 4.637 0.388 1.00 72.31 365 HIS A N 1
ATOM 2800 C CA . HIS A 1 365 ? -12.375 5.715 0.225 1.00 72.31 365 HIS A CA 1
ATOM 2801 C C . HIS A 1 365 ? -13.507 5.633 1.259 1.00 72.31 365 HIS A C 1
ATOM 2803 O O . HIS A 1 365 ? -13.777 6.609 1.965 1.00 72.31 365 HIS A O 1
ATOM 2809 N N . GLY A 1 366 ? -14.133 4.458 1.396 1.00 75.69 366 GLY A N 1
ATOM 2810 C CA . GLY A 1 366 ? -15.160 4.222 2.408 1.00 75.69 366 GLY A CA 1
ATOM 2811 C C . GLY A 1 366 ? -14.639 4.488 3.822 1.00 75.69 366 GLY A C 1
ATOM 2812 O O . GLY A 1 366 ? -15.313 5.142 4.623 1.00 75.69 366 GLY A O 1
ATOM 2813 N N . ALA A 1 367 ? -13.413 4.051 4.115 1.00 86.56 367 ALA A N 1
ATOM 2814 C CA . ALA A 1 367 ? -12.762 4.237 5.404 1.00 86.56 367 ALA A CA 1
ATOM 2815 C C . ALA A 1 367 ? -12.497 5.715 5.720 1.00 86.56 367 ALA A C 1
ATOM 2817 O O . ALA A 1 367 ? -12.783 6.171 6.831 1.00 86.56 367 ALA A O 1
ATOM 2818 N N . HIS A 1 368 ? -12.025 6.514 4.762 1.00 85.75 368 HIS A N 1
ATOM 2819 C CA . HIS A 1 368 ? -11.815 7.951 4.961 1.00 85.75 368 HIS A CA 1
ATOM 2820 C C . HIS A 1 368 ? -13.114 8.760 5.055 1.00 85.75 368 HIS A C 1
ATOM 2822 O O . HIS A 1 368 ? -13.197 9.696 5.860 1.00 85.75 368 HIS A O 1
ATOM 2828 N N . LEU A 1 369 ? -14.157 8.397 4.303 1.00 81.25 369 LEU A N 1
ATOM 2829 C CA . LEU A 1 369 ? -15.484 8.993 4.486 1.00 81.25 369 LEU A CA 1
ATOM 2830 C C . LEU A 1 369 ? -16.021 8.696 5.888 1.00 81.25 369 LEU A C 1
ATOM 2832 O O . LEU A 1 369 ? -16.510 9.593 6.582 1.00 81.25 369 LEU A O 1
ATOM 2836 N N . ARG A 1 370 ? -15.870 7.448 6.346 1.00 89.44 370 ARG A N 1
ATOM 2837 C CA . ARG A 1 370 ? -16.263 7.040 7.697 1.00 89.44 370 ARG A CA 1
ATOM 2838 C C . ARG A 1 370 ? -15.493 7.819 8.762 1.00 89.44 370 ARG A C 1
ATOM 2840 O O . ARG A 1 370 ? -16.117 8.353 9.679 1.00 89.44 370 ARG A O 1
ATOM 2847 N N . GLN A 1 371 ? -14.175 7.935 8.610 1.00 93.06 371 GLN A N 1
ATOM 2848 C CA . GLN A 1 371 ? -13.304 8.739 9.469 1.00 93.06 371 GLN A CA 1
ATOM 2849 C C . GLN A 1 371 ? -13.798 10.184 9.573 1.00 93.06 371 GLN A C 1
ATOM 2851 O O . GLN A 1 371 ? -13.962 10.705 10.675 1.00 93.06 371 GLN A O 1
ATOM 2856 N N . SER A 1 372 ? -14.100 10.804 8.431 1.00 88.31 372 SER A N 1
ATOM 2857 C CA . SER A 1 372 ? -14.559 12.192 8.345 1.00 88.31 372 SER A CA 1
ATOM 2858 C C . SER A 1 372 ? -15.900 12.385 9.059 1.00 88.31 372 SER A C 1
ATOM 2860 O O . SER A 1 372 ? -16.035 13.263 9.910 1.00 88.31 372 SER A O 1
ATOM 2862 N N . HIS A 1 373 ? -16.883 11.513 8.809 1.00 88.19 373 HIS A N 1
ATOM 2863 C CA . HIS A 1 373 ? -18.177 11.567 9.497 1.00 88.19 373 HIS A CA 1
ATOM 2864 C C . HIS A 1 373 ? -18.046 11.388 11.012 1.00 88.19 373 HIS A C 1
ATOM 2866 O O . HIS A 1 373 ? -18.689 12.102 11.785 1.00 88.19 373 HIS A O 1
ATOM 2872 N N . LEU A 1 374 ? -17.221 10.437 11.450 1.00 94.25 374 LEU A N 1
ATOM 2873 C CA . LEU A 1 374 ? -16.959 10.207 12.868 1.00 94.25 374 LEU A CA 1
ATOM 2874 C C . LEU A 1 374 ? -16.286 11.419 13.514 1.00 94.25 374 LEU A C 1
ATOM 2876 O O . LEU A 1 374 ? -16.718 11.853 14.584 1.00 94.25 374 LEU A O 1
ATOM 2880 N N . PHE A 1 375 ? -15.291 12.008 12.850 1.00 94.75 375 PHE A N 1
ATOM 2881 C CA . PHE A 1 375 ? -14.629 13.220 13.319 1.00 94.75 375 PHE A CA 1
ATOM 2882 C C . PHE A 1 375 ? -15.610 14.385 13.460 1.00 94.75 375 PHE A C 1
ATOM 2884 O O . PHE A 1 375 ? -15.675 14.988 14.528 1.00 94.75 375 PHE A O 1
ATOM 2891 N N . GLN A 1 376 ? -16.436 14.663 12.447 1.00 91.81 376 GLN A N 1
ATOM 2892 C CA . GLN A 1 376 ? -17.439 15.729 12.523 1.00 91.81 376 GLN A CA 1
ATOM 2893 C C . GLN A 1 376 ? -18.416 15.535 13.690 1.00 91.81 376 GLN A C 1
ATOM 2895 O O . GLN A 1 376 ? -18.802 16.506 14.341 1.00 91.81 376 GLN A O 1
ATOM 2900 N N . GLN A 1 377 ? -18.870 14.301 13.938 1.00 94.44 377 GLN A N 1
ATOM 2901 C CA . GLN A 1 377 ? -19.799 14.018 15.034 1.00 94.44 377 GLN A CA 1
ATOM 2902 C C . GLN A 1 377 ? -19.130 14.205 16.398 1.00 94.44 377 GLN A C 1
ATOM 2904 O O . GLN A 1 377 ? -19.757 14.753 17.306 1.00 94.44 377 GLN A O 1
ATOM 2909 N N . VAL A 1 378 ? -17.856 13.820 16.535 1.00 95.75 378 VAL A N 1
ATOM 2910 C CA . VAL A 1 378 ? -17.070 14.130 17.736 1.00 95.75 378 VAL A CA 1
ATOM 2911 C C . VAL A 1 378 ? -16.918 15.627 17.903 1.00 95.75 378 VAL A C 1
ATOM 2913 O O . VAL A 1 378 ? -17.292 16.134 18.955 1.00 95.75 378 VAL A O 1
ATOM 2916 N N . ASP A 1 379 ? -16.415 16.327 16.885 1.00 94.94 379 ASP A N 1
ATOM 2917 C CA . ASP A 1 379 ? -16.120 17.757 16.956 1.00 94.94 379 ASP A CA 1
ATOM 2918 C C . ASP A 1 379 ? -17.367 18.575 17.309 1.00 94.94 379 ASP A C 1
ATOM 2920 O O . ASP A 1 379 ? -17.313 19.437 18.186 1.00 94.94 379 ASP A O 1
ATOM 2924 N N . LYS A 1 380 ? -18.526 18.246 16.724 1.00 94.00 380 LYS A N 1
ATOM 2925 C CA . LYS A 1 380 ? -19.819 18.863 17.075 1.00 94.00 380 LYS A CA 1
ATOM 2926 C C . LYS A 1 380 ? -20.203 18.665 18.542 1.00 94.00 380 LYS A C 1
ATOM 2928 O O . LYS A 1 380 ? -20.853 19.538 19.109 1.00 94.00 380 LYS A O 1
ATOM 2933 N N . GLY A 1 381 ? -19.822 17.539 19.143 1.00 94.56 381 GLY A N 1
ATOM 2934 C CA . GLY A 1 381 ? -20.102 17.215 20.542 1.00 94.56 381 GLY A CA 1
ATOM 2935 C C . GLY A 1 381 ? -19.099 17.789 21.547 1.00 94.56 381 GLY A C 1
ATOM 2936 O O . GLY A 1 381 ? -19.301 17.620 22.749 1.00 94.56 381 GLY A O 1
ATOM 2937 N N . LEU A 1 382 ? -18.017 18.435 21.098 1.00 95.50 382 LEU A N 1
ATOM 2938 C CA . LEU A 1 382 ? -17.014 19.016 21.992 1.00 95.50 382 LEU A CA 1
ATOM 2939 C C . LEU A 1 382 ? -17.461 20.363 22.564 1.00 95.50 382 LEU A C 1
ATOM 2941 O O . LEU A 1 382 ? -17.995 21.215 21.848 1.00 95.50 382 LEU A O 1
ATOM 2945 N N . SER A 1 383 ? -17.137 20.600 23.840 1.00 96.81 383 SER A N 1
ATOM 2946 C CA . SER A 1 383 ? -17.199 21.950 24.403 1.00 96.81 383 SER A CA 1
ATOM 2947 C C . SER A 1 383 ? -16.140 22.860 23.756 1.00 96.81 383 SER A C 1
ATOM 2949 O O . SER A 1 383 ? -15.106 22.368 23.284 1.00 96.81 383 SER A O 1
ATOM 2951 N N . PRO A 1 384 ? -16.343 24.191 23.748 1.00 96.56 384 PRO A N 1
ATOM 2952 C CA . PRO A 1 384 ? -15.357 25.131 23.216 1.00 96.56 384 PRO A CA 1
ATOM 2953 C C . PRO A 1 384 ? -13.970 25.001 23.864 1.00 96.56 384 PRO A C 1
ATOM 2955 O O . PRO A 1 384 ? -12.954 25.107 23.179 1.00 96.56 384 PRO A O 1
ATOM 2958 N N . GLU A 1 385 ? -13.911 24.748 25.171 1.00 96.81 385 GLU A N 1
ATOM 2959 C CA . GLU A 1 385 ? -12.669 24.605 25.937 1.00 96.81 385 GLU A CA 1
ATOM 2960 C C . GLU A 1 385 ? -11.928 23.332 25.534 1.00 96.81 385 GLU A C 1
ATOM 2962 O O . GLU A 1 385 ? -10.730 23.377 25.249 1.00 96.81 385 GLU A O 1
ATOM 2967 N N . ARG A 1 386 ? -12.653 22.209 25.438 1.00 95.62 386 ARG A N 1
ATOM 2968 C CA . ARG A 1 386 ? -12.081 20.925 25.026 1.00 95.62 386 ARG A CA 1
ATOM 2969 C C . ARG A 1 386 ? -11.596 20.976 23.582 1.00 95.62 386 ARG A C 1
ATOM 2971 O O . ARG A 1 386 ? -10.508 20.488 23.292 1.00 95.62 386 ARG A O 1
ATOM 2978 N N . ARG A 1 387 ? -12.351 21.621 22.686 1.00 95.44 387 ARG A N 1
ATOM 2979 C CA . ARG A 1 387 ? -11.920 21.847 21.300 1.00 95.44 387 ARG A CA 1
ATOM 2980 C C . ARG A 1 387 ? -10.613 22.643 21.254 1.00 95.44 387 ARG A C 1
ATOM 2982 O O . ARG A 1 387 ? -9.674 22.200 20.605 1.00 95.44 387 ARG A O 1
ATOM 2989 N N . LYS A 1 388 ? -10.508 23.752 21.999 1.00 94.25 388 LYS A N 1
ATOM 2990 C CA . LYS A 1 388 ? -9.267 24.551 22.091 1.00 94.25 388 LYS A CA 1
ATOM 2991 C C . LYS A 1 388 ? -8.082 23.763 22.650 1.00 94.25 388 LYS A C 1
ATOM 2993 O O . LYS A 1 388 ? -6.940 24.051 22.303 1.00 94.25 388 LYS A O 1
ATOM 2998 N N . GLU A 1 389 ? -8.325 22.819 23.555 1.00 94.75 389 GLU A N 1
ATOM 2999 C CA . GLU A 1 389 ? -7.286 21.927 24.071 1.00 94.75 389 GLU A CA 1
ATOM 3000 C C . GLU A 1 389 ? -6.810 20.948 22.992 1.00 94.75 389 GLU A C 1
ATOM 3002 O O . GLU A 1 389 ? -5.609 20.846 22.743 1.00 94.75 389 GLU A O 1
ATOM 3007 N N . LEU A 1 390 ? -7.745 20.275 22.316 1.00 92.19 390 LEU A N 1
ATOM 3008 C CA . LEU A 1 390 ? -7.439 19.312 21.260 1.00 92.19 390 LEU A CA 1
ATOM 3009 C C . LEU A 1 390 ? -6.792 19.976 20.039 1.00 92.19 390 LEU A C 1
ATOM 3011 O O . LEU A 1 390 ? -5.885 19.402 19.453 1.00 92.19 390 LEU A O 1
ATOM 3015 N N . GLU A 1 391 ? -7.141 21.220 19.707 1.00 90.88 391 GLU A N 1
ATOM 3016 C CA . GLU A 1 391 ? -6.502 21.991 18.628 1.00 90.88 391 GLU A CA 1
ATOM 3017 C C . GLU A 1 391 ? -5.007 22.274 18.853 1.00 90.88 391 GLU A C 1
ATOM 3019 O O . GLU A 1 391 ? -4.312 22.659 17.915 1.00 90.88 391 GLU A O 1
ATOM 3024 N N . LYS A 1 392 ? -4.477 22.032 20.058 1.00 89.56 392 LYS A N 1
ATOM 3025 C CA . LYS A 1 392 ? -3.030 22.075 20.330 1.00 89.56 392 LYS A CA 1
ATOM 3026 C C . LYS A 1 392 ? -2.327 20.752 20.018 1.00 89.56 392 LYS A C 1
ATOM 3028 O O . LYS A 1 392 ? -1.098 20.714 19.996 1.00 89.56 392 LYS A O 1
ATOM 3033 N N . LYS A 1 393 ? -3.080 19.667 19.815 1.00 85.31 393 LYS A N 1
ATOM 3034 C CA . LYS A 1 393 ? -2.550 18.321 19.591 1.00 85.31 393 LYS A CA 1
ATOM 3035 C C . LYS A 1 393 ? -2.362 18.055 18.090 1.00 85.31 393 LYS A C 1
ATOM 3037 O O . LYS A 1 393 ? -3.326 18.170 17.329 1.00 85.31 393 LYS A O 1
ATOM 3042 N N . PRO A 1 394 ? -1.163 17.642 17.640 1.00 81.75 394 PRO A N 1
ATOM 3043 C CA . PRO A 1 394 ? -0.903 17.371 16.226 1.00 81.75 394 PRO A CA 1
ATOM 3044 C C . PRO A 1 394 ? -1.837 16.328 15.601 1.00 81.75 394 PRO A C 1
ATOM 3046 O O . PRO A 1 394 ? -2.298 16.526 14.479 1.00 81.75 394 PRO A O 1
ATOM 3049 N N . ALA A 1 395 ? -2.168 15.248 16.318 1.00 83.06 395 ALA A N 1
ATOM 3050 C CA . ALA A 1 395 ? -3.036 14.203 15.777 1.00 83.06 395 ALA A CA 1
ATOM 3051 C C . ALA A 1 395 ? -4.478 14.690 15.561 1.00 83.06 395 ALA A C 1
ATOM 3053 O O . ALA A 1 395 ? -5.108 14.311 14.577 1.00 83.06 395 ALA A O 1
ATOM 3054 N N . TRP A 1 396 ? -4.986 15.584 16.415 1.00 89.25 396 TRP A N 1
ATOM 3055 C CA . TRP A 1 396 ? -6.299 16.206 16.219 1.00 89.25 396 TRP A CA 1
ATOM 3056 C C . TRP A 1 396 ? -6.316 17.112 14.984 1.00 89.25 396 TRP A C 1
ATOM 3058 O O . TRP A 1 396 ? -7.227 17.033 14.160 1.00 89.25 396 TRP A O 1
ATOM 3068 N N . LEU A 1 397 ? -5.279 17.939 14.814 1.00 85.25 397 LEU A N 1
ATOM 3069 C CA . LEU A 1 397 ? -5.121 18.776 13.621 1.00 85.25 397 LEU A CA 1
ATOM 3070 C C . LEU A 1 397 ? -5.021 17.935 12.345 1.00 85.25 397 LEU A C 1
ATOM 3072 O O . LEU A 1 397 ? -5.572 18.321 11.315 1.00 85.25 397 LEU A O 1
ATOM 3076 N N . TYR A 1 398 ? -4.378 16.769 12.422 1.00 81.31 398 TYR A N 1
ATOM 3077 C CA . TYR A 1 398 ? -4.348 15.808 11.328 1.00 81.31 398 TYR A CA 1
ATOM 3078 C C . TYR A 1 398 ? -5.748 15.263 10.998 1.00 81.31 398 TYR A C 1
ATOM 3080 O O . TYR A 1 398 ? -6.128 15.277 9.830 1.00 81.31 398 TYR A O 1
ATOM 3088 N N . GLN A 1 399 ? -6.566 14.882 11.990 1.00 84.62 399 GLN A N 1
ATOM 3089 C CA . GLN A 1 399 ? -7.957 14.461 11.735 1.00 84.62 399 GLN A CA 1
ATOM 3090 C C . GLN A 1 399 ? -8.785 15.566 11.068 1.00 84.62 399 GLN A C 1
ATOM 3092 O O . GLN A 1 399 ? -9.521 15.314 10.110 1.00 84.62 399 GLN A O 1
ATOM 3097 N N . LYS A 1 400 ? -8.626 16.807 11.541 1.00 83.94 400 LYS A N 1
ATOM 3098 C CA . LYS A 1 400 ? -9.275 17.988 10.960 1.00 83.94 400 LYS A CA 1
ATOM 3099 C C . LYS A 1 400 ? -8.841 18.204 9.509 1.00 83.94 400 LYS A C 1
ATOM 3101 O O . LYS A 1 400 ? -9.678 18.504 8.663 1.00 83.94 400 LYS A O 1
ATOM 3106 N N . TRP A 1 401 ? -7.554 18.016 9.212 1.00 80.56 401 TRP A N 1
ATOM 3107 C CA . TRP A 1 401 ? -7.018 18.088 7.854 1.00 80.56 401 TRP A CA 1
ATOM 3108 C C . TRP A 1 401 ? -7.611 17.010 6.945 1.00 80.56 401 TRP A C 1
ATOM 3110 O O . TRP A 1 401 ? -8.179 17.367 5.915 1.00 80.56 401 TRP A O 1
ATOM 3120 N N . VAL A 1 402 ? -7.563 15.734 7.348 1.00 75.75 402 VAL A N 1
ATOM 3121 C CA . VAL A 1 402 ? -8.155 14.619 6.586 1.00 75.75 402 VAL A CA 1
ATOM 3122 C C . VAL A 1 402 ? -9.619 14.915 6.279 1.00 75.75 402 VAL A C 1
ATOM 3124 O O . VAL A 1 402 ? -10.007 14.949 5.117 1.00 75.75 402 VAL A O 1
ATOM 3127 N N . THR A 1 403 ? -10.405 15.258 7.297 1.00 78.81 403 THR A N 1
ATOM 3128 C CA . THR A 1 403 ? -11.830 15.578 7.138 1.00 78.81 403 THR A CA 1
ATOM 3129 C C . THR A 1 403 ? -12.054 16.766 6.194 1.00 78.81 403 THR A C 1
ATOM 3131 O O . THR A 1 403 ? -12.936 16.724 5.340 1.00 78.81 403 THR A O 1
ATOM 3134 N N . SER A 1 404 ? -11.210 17.804 6.269 1.00 70.75 404 SER A N 1
ATOM 3135 C CA . SER A 1 404 ? -11.306 18.966 5.375 1.00 70.75 404 SER A CA 1
ATOM 3136 C C . SER A 1 404 ? -11.060 18.626 3.905 1.00 70.75 404 SER A C 1
ATOM 3138 O O . SER A 1 404 ? -11.675 19.249 3.043 1.00 70.75 404 SER A O 1
ATOM 3140 N N . MET A 1 405 ? -10.189 17.651 3.616 1.00 67.69 405 MET A N 1
ATOM 3141 C CA . MET A 1 405 ? -9.925 17.217 2.242 1.00 67.69 405 MET A CA 1
ATOM 3142 C C . MET A 1 405 ? -11.130 16.506 1.625 1.00 67.69 405 MET A C 1
ATOM 3144 O O . MET A 1 405 ? -11.379 16.672 0.437 1.00 67.69 405 MET A O 1
ATOM 3148 N N . TRP A 1 406 ? -11.882 15.748 2.425 1.00 67.94 406 TRP A N 1
ATOM 3149 C CA . TRP A 1 406 ? -12.970 14.891 1.946 1.00 67.94 406 TRP A CA 1
ATOM 3150 C C . TRP A 1 406 ? -14.348 15.569 1.916 1.00 67.94 406 TRP A C 1
ATOM 3152 O O . TRP A 1 406 ? -15.298 14.999 1.394 1.00 67.94 406 TRP A O 1
ATOM 3162 N N . GLU A 1 407 ? -14.486 16.777 2.462 1.00 60.59 407 GLU A N 1
ATOM 3163 C CA . GLU A 1 407 ? -15.788 17.431 2.642 1.00 60.59 407 GLU A CA 1
ATOM 3164 C C . GLU A 1 407 ? -16.287 18.311 1.477 1.00 60.59 407 GLU A C 1
ATOM 3166 O O . GLU A 1 407 ? -17.326 18.950 1.637 1.00 60.59 407 GLU A O 1
ATOM 3171 N N . ASP A 1 408 ? -15.590 18.443 0.339 1.00 54.06 408 ASP A N 1
ATOM 3172 C CA . ASP A 1 408 ? -15.938 19.372 -0.777 1.00 54.06 408 ASP A CA 1
ATOM 3173 C C . ASP A 1 408 ? -16.104 20.858 -0.376 1.00 54.06 408 ASP A C 1
ATOM 3175 O O . ASP A 1 408 ? -16.348 21.760 -1.183 1.00 54.06 408 ASP A O 1
ATOM 3179 N N . ARG A 1 409 ? -15.917 21.169 0.906 1.00 54.50 409 ARG A N 1
ATOM 3180 C CA . ARG A 1 409 ? -16.004 22.509 1.480 1.00 54.50 409 ARG A CA 1
ATOM 3181 C C . ARG A 1 409 ? -14.667 23.216 1.497 1.00 54.50 409 ARG A C 1
ATOM 3183 O O . ARG A 1 409 ? -14.644 24.398 1.811 1.00 54.50 409 ARG A O 1
ATOM 3190 N N . LEU A 1 410 ? -13.577 22.545 1.142 1.00 53.84 410 LEU A N 1
ATOM 3191 C CA . LEU A 1 410 ? -12.233 23.109 1.207 1.00 53.84 410 LEU A CA 1
ATOM 3192 C C . LEU A 1 410 ? -12.116 24.391 0.368 1.00 53.84 410 LEU A C 1
ATOM 3194 O O . LEU A 1 410 ? -11.686 25.414 0.892 1.00 53.84 410 LEU A O 1
ATOM 3198 N N . LEU A 1 411 ? -12.621 24.395 -0.872 1.00 58.62 411 LEU A N 1
ATOM 3199 C CA . LEU A 1 411 ? -12.630 25.599 -1.720 1.00 58.62 411 LEU A CA 1
ATOM 3200 C C . LEU A 1 411 ? -13.664 26.651 -1.292 1.00 58.62 411 LEU A C 1
ATOM 3202 O O . LEU A 1 411 ? -13.481 27.838 -1.552 1.00 58.62 411 LEU A O 1
ATOM 3206 N N . LYS A 1 412 ? -14.753 26.238 -0.629 1.00 59.09 412 LYS A N 1
ATOM 3207 C CA . LYS A 1 412 ? -15.779 27.161 -0.108 1.00 59.09 412 LYS A CA 1
ATOM 3208 C C . LYS A 1 412 ? -15.331 27.860 1.179 1.00 59.09 412 LYS A C 1
ATOM 3210 O O . LYS A 1 412 ? -15.611 29.039 1.358 1.00 59.09 412 LYS A O 1
ATOM 3215 N N . LEU A 1 413 ? -14.667 27.136 2.077 1.00 51.06 413 LEU A N 1
ATOM 3216 C CA . LEU A 1 413 ? -14.167 27.621 3.367 1.00 51.06 413 LEU A CA 1
ATOM 3217 C C . LEU A 1 413 ? -12.849 28.379 3.219 1.00 51.06 413 LEU A C 1
ATOM 3219 O O . LEU A 1 413 ? -12.591 29.312 3.975 1.00 51.06 413 LEU A O 1
ATOM 3223 N N . TYR A 1 414 ? -12.044 28.001 2.229 1.00 69.88 414 TYR A N 1
ATOM 3224 C CA . TYR A 1 414 ? -10.775 28.634 1.919 1.00 69.88 414 TYR A CA 1
ATOM 3225 C C . TYR A 1 414 ? -10.797 29.041 0.445 1.00 69.88 414 TYR A C 1
ATOM 3227 O O . TYR A 1 414 ? -10.388 28.273 -0.419 1.00 69.88 414 TYR A O 1
ATOM 3235 N N . PRO A 1 415 ? -11.284 30.249 0.113 1.00 75.88 415 PRO A N 1
ATOM 3236 C CA . PRO A 1 415 ? -11.368 30.710 -1.277 1.00 75.88 415 PRO A CA 1
ATOM 3237 C C . PRO A 1 415 ? -10.000 30.916 -1.932 1.00 75.88 415 PRO A C 1
ATOM 3239 O O . PRO A 1 415 ? -9.908 31.089 -3.146 1.00 75.88 415 PRO A O 1
ATOM 3242 N N . LYS A 1 416 ? -8.942 30.942 -1.115 1.00 84.50 416 LYS A N 1
ATOM 3243 C CA . LYS A 1 416 ? -7.555 31.072 -1.538 1.00 84.50 416 LYS A CA 1
ATOM 3244 C C . LYS A 1 416 ? -6.715 29.984 -0.890 1.00 84.50 416 LYS A C 1
ATOM 3246 O O . LYS A 1 416 ? -6.897 29.662 0.288 1.00 84.50 416 LYS A O 1
ATOM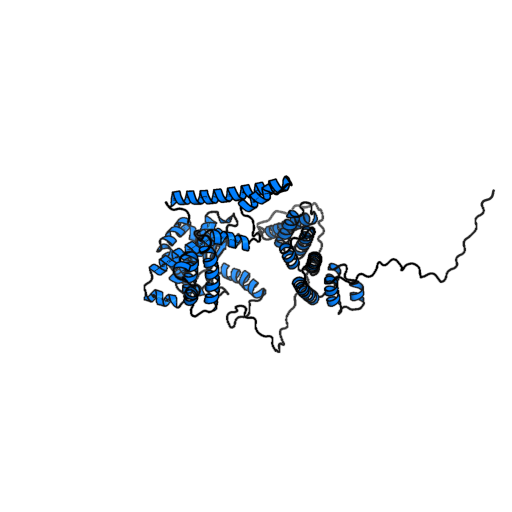 3251 N N . LYS A 1 417 ? -5.741 29.489 -1.647 1.00 84.94 417 LYS A N 1
ATOM 3252 C CA . LYS A 1 417 ? -4.737 28.524 -1.197 1.00 84.94 417 LYS A CA 1
ATOM 3253 C C . LYS A 1 417 ? -4.077 28.962 0.103 1.00 84.94 417 LYS A C 1
ATOM 3255 O O . LYS A 1 417 ? -3.960 28.179 1.041 1.00 84.94 417 LYS A O 1
ATOM 3260 N N . GLU A 1 418 ? -3.693 30.231 0.178 1.00 90.50 418 GLU A N 1
ATOM 3261 C CA . GLU A 1 418 ? -2.970 30.797 1.313 1.00 90.50 418 GLU A CA 1
ATOM 3262 C C . GLU A 1 418 ? -3.810 30.752 2.592 1.00 90.50 418 GLU A C 1
ATOM 3264 O O . GLU A 1 418 ? -3.265 30.586 3.680 1.00 90.50 418 GLU A O 1
ATOM 3269 N N . ASP A 1 419 ? -5.134 30.865 2.480 1.00 82.31 419 ASP A N 1
ATOM 3270 C CA . ASP A 1 419 ? -6.030 30.808 3.632 1.00 82.31 419 ASP A CA 1
ATOM 3271 C C . ASP A 1 419 ? -6.155 29.378 4.170 1.00 82.31 419 ASP A C 1
ATOM 3273 O O . ASP A 1 419 ? -6.178 29.188 5.386 1.00 82.31 419 ASP A O 1
ATOM 3277 N N . TYR A 1 420 ? -6.114 28.368 3.293 1.00 77.38 420 TYR A N 1
ATOM 3278 C CA . TYR A 1 420 ? -6.036 26.966 3.709 1.00 77.38 420 TYR A CA 1
ATOM 3279 C C . TYR A 1 420 ? -4.676 26.631 4.334 1.00 77.38 420 TYR A C 1
ATOM 3281 O O . TYR A 1 420 ? -4.603 26.013 5.394 1.00 77.38 420 TYR A O 1
ATOM 3289 N N . GLN A 1 421 ? -3.578 27.106 3.739 1.00 77.81 421 GLN A N 1
ATOM 3290 C CA . GLN A 1 421 ? -2.235 26.923 4.296 1.00 77.81 421 GLN A CA 1
ATOM 3291 C C . GLN A 1 421 ? -2.080 27.593 5.672 1.00 77.81 421 GLN A C 1
ATOM 3293 O O . GLN A 1 421 ? -1.390 27.062 6.543 1.00 77.81 421 GLN A O 1
ATOM 3298 N N . LYS A 1 422 ? -2.737 28.733 5.921 1.00 84.19 422 LYS A N 1
ATOM 3299 C CA . LYS A 1 422 ? -2.712 29.407 7.233 1.00 84.19 422 LYS A CA 1
ATOM 3300 C C . LYS A 1 422 ? -3.327 28.578 8.361 1.00 84.19 422 LYS A C 1
ATOM 3302 O O . LYS A 1 422 ? -2.901 28.748 9.497 1.00 84.19 422 LYS A O 1
ATOM 3307 N N . VAL A 1 423 ? -4.247 27.651 8.077 1.00 66.56 423 VAL A N 1
ATOM 3308 C CA . VAL A 1 423 ? -4.795 26.723 9.093 1.00 66.56 423 VAL A CA 1
ATOM 3309 C C . VAL A 1 423 ? -3.686 25.904 9.755 1.00 66.56 423 VAL A C 1
ATOM 3311 O O . VAL A 1 423 ? -3.771 25.573 10.933 1.00 66.56 423 VAL A O 1
ATOM 3314 N N . PHE A 1 424 ? -2.614 25.632 9.012 1.00 62.00 424 PHE A N 1
ATOM 3315 C CA . PHE A 1 424 ? -1.464 24.850 9.461 1.00 62.00 424 PHE A CA 1
ATOM 3316 C C . PHE A 1 424 ? -0.279 25.731 9.881 1.00 62.00 424 PHE A C 1
ATOM 3318 O O . PHE A 1 424 ? 0.879 25.305 9.859 1.00 62.00 424 PHE A O 1
ATOM 3325 N N . GLN A 1 425 ? -0.562 26.977 10.271 1.00 64.00 425 GLN A N 1
ATOM 3326 C CA . GLN A 1 425 ? 0.383 27.875 10.928 1.00 64.00 425 GLN A CA 1
ATOM 3327 C C . GLN A 1 425 ? 1.061 27.159 12.105 1.00 64.00 425 GLN A C 1
ATOM 3329 O O . GLN A 1 425 ? 0.411 26.722 13.048 1.00 64.00 425 GLN A O 1
ATOM 3334 N N . GLY A 1 426 ? 2.387 27.037 12.035 1.00 58.12 426 GLY A N 1
ATOM 3335 C CA . GLY A 1 426 ? 3.191 26.295 13.012 1.00 58.12 426 GLY A CA 1
ATOM 3336 C C . GLY A 1 426 ? 3.852 25.034 12.450 1.00 58.12 426 GLY A C 1
ATOM 3337 O O . GLY A 1 426 ? 4.796 24.540 13.056 1.00 58.12 426 GLY A O 1
ATOM 3338 N N . SER A 1 427 ? 3.446 24.558 11.265 1.00 55.84 427 SER A N 1
ATOM 3339 C CA . SER A 1 427 ? 4.110 23.442 10.577 1.00 55.84 427 SER A CA 1
ATOM 3340 C C . SER A 1 427 ? 4.277 23.704 9.081 1.00 55.84 427 SER A C 1
ATOM 3342 O O . SER A 1 427 ? 3.382 23.434 8.283 1.00 55.84 427 SER A O 1
ATOM 3344 N N . LYS A 1 428 ? 5.464 24.172 8.671 1.00 55.44 428 LYS A N 1
ATOM 3345 C CA . LYS A 1 428 ? 5.772 24.523 7.267 1.00 55.44 428 LYS A CA 1
ATOM 3346 C C . LYS A 1 428 ? 5.492 23.396 6.261 1.00 55.44 428 LYS A C 1
ATOM 3348 O O . LYS A 1 428 ? 5.170 23.667 5.110 1.00 55.44 428 LYS A O 1
ATOM 3353 N N . ASN A 1 429 ? 5.575 22.140 6.689 1.00 46.44 429 ASN A N 1
ATOM 3354 C CA . ASN A 1 429 ? 5.406 20.979 5.810 1.00 46.44 429 ASN A CA 1
ATOM 3355 C C . ASN A 1 429 ? 3.940 20.627 5.623 1.00 46.44 429 ASN A C 1
ATOM 3357 O O . ASN A 1 429 ? 3.528 20.352 4.502 1.00 46.44 429 ASN A O 1
ATOM 3361 N N . LEU A 1 430 ? 3.132 20.764 6.677 1.00 45.75 430 LEU A N 1
ATOM 3362 C CA . LEU A 1 430 ? 1.681 20.693 6.539 1.00 45.75 430 LEU A CA 1
ATOM 3363 C C . LEU A 1 430 ? 1.153 21.875 5.721 1.00 45.75 430 LEU A C 1
ATOM 3365 O O . LEU A 1 430 ? 0.263 21.680 4.907 1.00 45.75 430 LEU A O 1
ATOM 3369 N N . GLN A 1 431 ? 1.751 23.068 5.834 1.00 58.03 431 GLN A N 1
ATOM 3370 C CA . GLN A 1 431 ? 1.425 24.195 4.950 1.00 58.03 431 GLN A CA 1
ATOM 3371 C C . GLN A 1 431 ? 1.759 23.897 3.481 1.00 58.03 431 GLN A C 1
ATOM 3373 O O . GLN A 1 431 ? 0.976 24.222 2.591 1.00 58.03 431 GLN A O 1
ATOM 3378 N N . TYR A 1 432 ? 2.902 23.270 3.201 1.00 56.03 432 TYR A N 1
ATOM 3379 C CA . TYR A 1 432 ? 3.276 22.884 1.839 1.00 56.03 432 TYR A CA 1
ATOM 3380 C C . TYR A 1 432 ? 2.328 21.822 1.263 1.00 56.03 432 TYR A C 1
ATOM 3382 O O . TYR A 1 432 ? 1.759 22.034 0.192 1.00 56.03 432 TYR A O 1
ATOM 3390 N N . VAL A 1 433 ? 2.083 20.737 2.005 1.00 48.09 433 VAL A N 1
ATOM 3391 C CA . VAL A 1 433 ? 1.165 19.655 1.606 1.00 48.09 433 VAL A CA 1
ATOM 3392 C C . VAL A 1 433 ? -0.264 20.176 1.434 1.00 48.09 433 VAL A C 1
ATOM 3394 O O . VAL A 1 433 ? -0.901 19.878 0.428 1.00 48.09 433 VAL A O 1
ATOM 3397 N N . ALA A 1 434 ? -0.743 21.026 2.346 1.00 55.53 434 ALA A N 1
ATOM 3398 C CA . ALA A 1 434 ? -2.036 21.694 2.219 1.00 55.53 434 ALA A CA 1
ATOM 3399 C C . ALA A 1 434 ? -2.116 22.545 0.943 1.00 55.53 434 ALA A C 1
ATOM 3401 O O . ALA A 1 434 ? -3.142 22.553 0.271 1.00 55.53 434 ALA A O 1
ATOM 3402 N N . GLY A 1 435 ? -1.025 23.218 0.568 1.00 67.56 435 GLY A N 1
ATOM 3403 C CA . GLY A 1 435 ? -0.947 23.968 -0.681 1.00 67.56 435 GLY A CA 1
ATOM 3404 C C . GLY A 1 435 ? -1.041 23.085 -1.927 1.00 67.56 435 GLY A C 1
ATOM 3405 O O . GLY A 1 435 ? -1.726 23.456 -2.875 1.00 67.56 435 GLY A O 1
ATOM 3406 N N . LEU A 1 436 ? -0.379 21.926 -1.927 1.00 59.53 436 LEU A N 1
ATOM 3407 C CA . LEU A 1 436 ? -0.461 20.970 -3.036 1.00 59.53 436 LEU A CA 1
ATOM 3408 C C . LEU A 1 436 ? -1.867 20.377 -3.169 1.00 59.53 436 LEU A C 1
ATOM 3410 O O . LEU A 1 436 ? -2.406 20.341 -4.272 1.00 59.53 436 LEU A O 1
ATOM 3414 N N . ALA A 1 437 ? -2.474 19.978 -2.048 1.00 57.12 437 ALA A N 1
ATOM 3415 C CA . ALA A 1 437 ? -3.845 19.476 -2.018 1.00 57.12 437 ALA A CA 1
ATOM 3416 C C . ALA A 1 437 ? -4.836 20.536 -2.524 1.00 57.12 437 ALA A C 1
ATOM 3418 O O . ALA A 1 437 ? -5.685 20.243 -3.360 1.00 57.12 437 ALA A O 1
ATOM 3419 N N . TYR A 1 438 ? -4.681 21.790 -2.089 1.00 71.69 438 TYR A N 1
ATOM 3420 C CA . TYR A 1 438 ? -5.513 22.898 -2.549 1.00 71.69 438 TYR A CA 1
ATOM 3421 C C . TYR A 1 438 ? -5.409 23.128 -4.058 1.00 71.69 438 TYR A C 1
ATOM 3423 O O . TYR A 1 438 ? -6.430 23.263 -4.724 1.00 71.69 438 TYR A O 1
ATOM 3431 N N . ASP A 1 439 ? -4.190 23.186 -4.603 1.00 71.06 439 ASP A N 1
ATOM 3432 C CA . ASP A 1 439 ? -3.977 23.421 -6.034 1.00 71.06 439 ASP A CA 1
ATOM 3433 C C . ASP A 1 439 ? -4.597 22.315 -6.887 1.00 71.06 439 ASP A C 1
ATOM 3435 O O . ASP A 1 439 ? -5.142 22.596 -7.956 1.00 71.06 439 ASP A O 1
ATOM 3439 N N . ASP A 1 440 ? -4.505 21.067 -6.427 1.00 57.28 440 ASP A N 1
ATOM 3440 C CA . ASP A 1 440 ? -5.090 19.922 -7.117 1.00 57.28 440 ASP A CA 1
ATOM 3441 C C . ASP A 1 440 ? -6.623 19.999 -7.111 1.00 57.28 440 ASP A C 1
ATOM 3443 O O . ASP A 1 440 ? -7.253 19.912 -8.167 1.00 57.28 440 ASP A O 1
ATOM 3447 N N . ILE A 1 441 ? -7.218 20.287 -5.949 1.00 59.84 441 ILE A N 1
ATOM 3448 C CA . ILE A 1 441 ? -8.668 20.449 -5.782 1.00 59.84 441 ILE A CA 1
ATOM 3449 C C . ILE A 1 441 ? -9.183 21.658 -6.590 1.00 59.84 441 ILE A C 1
ATOM 3451 O O . ILE A 1 441 ? -10.181 21.546 -7.298 1.00 59.84 441 ILE A O 1
ATOM 3455 N N . TYR A 1 442 ? -8.500 22.810 -6.551 1.00 63.19 442 TYR A N 1
ATOM 3456 C CA . TYR A 1 442 ? -8.892 24.037 -7.264 1.00 63.19 442 TYR A CA 1
ATOM 3457 C C . TYR A 1 442 ? -8.856 23.861 -8.787 1.00 63.19 442 TYR A C 1
ATOM 3459 O O . TYR A 1 442 ? -9.809 24.224 -9.479 1.00 63.19 442 TYR A O 1
ATOM 3467 N N . LYS A 1 443 ? -7.784 23.260 -9.323 1.00 61.09 443 LYS A N 1
ATOM 3468 C CA . LYS A 1 443 ? -7.650 23.001 -10.768 1.00 61.09 443 LYS A CA 1
ATOM 3469 C C . LYS A 1 443 ? -8.742 22.077 -11.301 1.00 61.09 443 LYS A C 1
ATOM 3471 O O . LYS A 1 443 ? -9.148 22.238 -12.450 1.00 61.09 443 LYS A O 1
ATOM 3476 N N . LYS A 1 444 ? -9.203 21.134 -10.480 1.00 51.41 444 LYS A N 1
ATOM 3477 C CA . LYS A 1 444 ? -10.176 20.106 -10.869 1.00 51.41 444 LYS A CA 1
ATOM 3478 C C . LYS A 1 444 ? -11.628 20.540 -10.640 1.00 51.41 444 LYS A C 1
ATOM 3480 O O . LYS A 1 444 ? -12.490 20.204 -11.441 1.00 51.41 444 LYS A O 1
ATOM 3485 N N . ALA A 1 445 ? -11.899 21.366 -9.629 1.00 52.09 445 ALA A N 1
ATOM 3486 C CA . ALA A 1 445 ? -13.247 21.859 -9.331 1.00 52.09 445 ALA A CA 1
ATOM 3487 C C . ALA A 1 445 ? -13.703 23.038 -10.210 1.00 52.09 445 ALA A C 1
ATOM 3489 O O . ALA A 1 445 ? -14.885 23.159 -10.521 1.00 52.09 445 ALA A O 1
ATOM 3490 N N . VAL A 1 446 ? -12.785 23.934 -10.600 1.00 46.53 446 VAL A N 1
ATOM 3491 C CA . VAL A 1 446 ? -13.135 25.202 -11.273 1.00 46.53 446 VAL A CA 1
ATOM 3492 C C . VAL A 1 446 ? -13.324 25.042 -12.787 1.00 46.53 446 VAL A C 1
ATOM 3494 O O . VAL A 1 446 ? -13.990 25.872 -13.403 1.00 46.53 446 VAL A O 1
ATOM 3497 N N . LYS A 1 447 ? -12.780 23.987 -13.408 1.00 42.44 447 LYS A N 1
ATOM 3498 C CA . LYS A 1 447 ? -12.792 23.851 -14.873 1.00 42.44 447 LYS A CA 1
ATOM 3499 C C . LYS A 1 447 ? -14.021 23.125 -15.439 1.00 42.44 447 LYS A C 1
ATOM 3501 O O . LYS A 1 447 ? -14.492 23.537 -16.492 1.00 42.44 447 LYS A O 1
ATOM 3506 N N . ASP A 1 448 ? -14.578 22.138 -14.729 1.00 39.53 448 ASP A N 1
ATOM 3507 C CA . ASP A 1 448 ? -15.558 21.205 -15.323 1.00 39.53 448 ASP A CA 1
ATOM 3508 C C . ASP A 1 448 ? -16.912 21.102 -14.590 1.00 39.53 448 ASP A C 1
ATOM 3510 O O . ASP A 1 448 ? -17.731 20.251 -14.933 1.00 39.53 448 ASP A O 1
ATOM 3514 N N . GLY A 1 449 ? -17.191 21.947 -13.587 1.00 38.56 449 GLY A N 1
ATOM 3515 C CA . GLY A 1 449 ? -18.531 22.058 -12.975 1.00 38.56 449 GLY A CA 1
ATOM 3516 C C . GLY A 1 449 ? -19.137 20.749 -12.437 1.00 38.56 449 GLY A C 1
ATOM 3517 O O . GLY A 1 449 ? -20.355 20.646 -12.313 1.00 38.56 449 GLY A O 1
ATOM 3518 N N . SER A 1 450 ? -18.306 19.750 -12.141 1.00 37.31 450 SER A N 1
ATOM 3519 C CA . SER A 1 450 ? -18.722 18.395 -11.768 1.00 37.31 450 SER A CA 1
ATOM 3520 C C . SER A 1 450 ? -18.553 18.170 -10.254 1.00 37.31 450 SER A C 1
ATOM 3522 O O . SER A 1 450 ? -17.556 18.642 -9.700 1.00 37.31 450 SER A O 1
ATOM 3524 N N . PRO A 1 451 ? -19.477 17.466 -9.562 1.00 41.97 451 PRO A N 1
ATOM 3525 C CA . PRO A 1 451 ? -19.310 17.100 -8.151 1.00 41.97 451 PRO A CA 1
ATOM 3526 C C . PRO A 1 451 ? -18.053 16.238 -7.954 1.00 41.97 451 PRO A C 1
ATOM 3528 O O . PRO A 1 451 ? -17.766 15.350 -8.757 1.00 41.97 451 PRO A O 1
ATOM 3531 N N . GLN A 1 452 ? -17.275 16.544 -6.916 1.00 48.19 452 GLN A N 1
ATOM 3532 C CA . GLN A 1 452 ? -15.812 16.439 -6.924 1.00 48.19 452 GLN A CA 1
ATOM 3533 C C . GLN A 1 452 ? -15.228 15.070 -6.521 1.00 48.19 452 GLN A C 1
ATOM 3535 O O . GLN A 1 452 ? -14.009 14.914 -6.528 1.00 48.19 452 GLN A O 1
ATOM 3540 N N . VAL A 1 453 ? -16.019 14.055 -6.174 1.00 43.56 453 VAL A N 1
ATOM 3541 C CA . VAL A 1 453 ? -15.472 12.953 -5.351 1.00 43.56 453 VAL A CA 1
ATOM 3542 C C . VAL A 1 453 ? -15.151 11.668 -6.131 1.00 43.56 453 VAL A C 1
ATOM 3544 O O . VAL A 1 453 ? -14.182 10.982 -5.811 1.00 43.56 453 VAL A O 1
ATOM 3547 N N . MET A 1 454 ? -15.851 11.376 -7.231 1.00 36.84 454 MET A N 1
ATOM 3548 C CA . MET A 1 454 ? -15.610 10.151 -8.018 1.00 36.84 454 MET A CA 1
ATOM 3549 C C . MET A 1 454 ? -14.351 10.221 -8.904 1.00 36.84 454 MET A C 1
ATOM 3551 O O . MET A 1 454 ? -13.661 9.219 -9.106 1.00 36.84 454 MET A O 1
ATOM 3555 N N . TYR A 1 455 ? -14.010 11.406 -9.421 1.00 39.16 455 TYR A N 1
ATOM 3556 C CA . TYR A 1 455 ? -12.891 11.556 -10.362 1.00 39.16 455 TYR A CA 1
ATOM 3557 C C . TYR A 1 455 ? -11.519 11.495 -9.686 1.00 39.16 455 TYR A C 1
ATOM 3559 O O . TYR A 1 455 ? -10.562 11.001 -10.283 1.00 39.16 455 TYR A O 1
ATOM 3567 N N . HIS A 1 456 ? -11.418 11.921 -8.423 1.00 41.03 456 HIS A N 1
ATOM 3568 C CA . HIS A 1 456 ? -10.160 11.859 -7.680 1.00 41.03 456 HIS A CA 1
ATOM 3569 C C . HIS A 1 456 ? -9.658 10.426 -7.502 1.00 41.03 456 HIS A C 1
ATOM 3571 O O . HIS A 1 456 ? -8.452 10.201 -7.527 1.00 41.03 456 HIS A O 1
ATOM 3577 N N . VAL A 1 457 ? -10.569 9.459 -7.406 1.00 41.59 457 VAL A N 1
ATOM 3578 C CA . VAL A 1 457 ? -10.234 8.051 -7.208 1.00 41.59 457 VAL A CA 1
ATOM 3579 C C . VAL A 1 457 ? -9.839 7.381 -8.527 1.00 41.59 457 VAL A C 1
ATOM 3581 O O . VAL A 1 457 ? -8.851 6.656 -8.557 1.00 41.59 457 VAL A O 1
ATOM 3584 N N . SER A 1 458 ? -10.525 7.702 -9.630 1.00 38.44 458 SER A N 1
ATOM 3585 C CA . SER A 1 458 ? -10.182 7.222 -10.979 1.00 38.44 458 SER A CA 1
ATOM 3586 C C . SER A 1 458 ? -8.841 7.764 -11.482 1.00 38.44 458 SER A C 1
ATOM 3588 O O . SER A 1 458 ? -8.086 7.018 -12.094 1.00 38.44 458 SER A O 1
ATOM 3590 N N . ASP A 1 459 ? -8.510 9.033 -11.221 1.00 38.69 459 ASP A N 1
ATOM 3591 C CA . ASP A 1 459 ? -7.249 9.633 -11.688 1.00 38.69 459 ASP A CA 1
ATOM 3592 C C . ASP A 1 459 ? -6.058 9.315 -10.778 1.00 38.69 459 ASP A C 1
ATOM 3594 O O . ASP A 1 459 ? -4.932 9.205 -11.266 1.00 38.69 459 ASP A O 1
ATOM 3598 N N . LEU A 1 460 ? -6.262 9.124 -9.468 1.00 37.47 460 LEU A N 1
ATOM 3599 C CA . LEU A 1 460 ? -5.231 8.510 -8.621 1.00 37.47 460 LEU A CA 1
ATOM 3600 C C . LEU A 1 460 ? -4.970 7.070 -9.067 1.00 37.47 460 LEU A C 1
ATOM 3602 O O . LEU A 1 460 ? -3.814 6.661 -9.078 1.00 37.47 460 LEU A O 1
ATOM 3606 N N . TYR A 1 461 ? -5.997 6.350 -9.534 1.00 37.25 461 TYR A N 1
ATOM 3607 C CA . TYR A 1 461 ? -5.831 5.049 -10.181 1.00 37.25 461 TYR A CA 1
ATOM 3608 C C . TYR A 1 461 ? -5.121 5.164 -11.536 1.00 37.25 461 TYR A C 1
ATOM 3610 O O . TYR A 1 461 ? -4.148 4.465 -11.739 1.00 37.25 461 TYR A O 1
ATOM 3618 N N . ALA A 1 462 ? -5.487 6.083 -12.434 1.00 38.75 462 ALA A N 1
ATOM 3619 C CA . ALA A 1 462 ? -4.827 6.246 -13.740 1.00 38.75 462 ALA A CA 1
ATOM 3620 C C . ALA A 1 462 ? -3.373 6.750 -13.639 1.00 38.75 462 ALA A C 1
ATOM 3622 O O . ALA A 1 462 ? -2.555 6.504 -14.525 1.00 38.75 462 ALA A O 1
ATOM 3623 N N . ASN A 1 463 ? -3.020 7.434 -12.547 1.00 37.28 463 ASN A N 1
ATOM 3624 C CA . ASN A 1 463 ? -1.638 7.822 -12.268 1.00 37.28 463 ASN A CA 1
ATOM 3625 C C . ASN A 1 463 ? -0.863 6.733 -11.497 1.00 37.28 463 ASN A C 1
ATOM 3627 O O . ASN A 1 463 ? 0.347 6.600 -11.697 1.00 37.28 463 ASN A O 1
ATOM 3631 N N . ALA A 1 464 ? -1.528 5.921 -10.662 1.00 33.28 464 ALA A N 1
ATOM 3632 C CA . ALA A 1 464 ? -0.913 4.801 -9.934 1.00 33.28 464 ALA A CA 1
ATOM 3633 C C . ALA A 1 464 ? -0.825 3.500 -10.761 1.00 33.28 464 ALA A C 1
ATOM 3635 O O . ALA A 1 464 ? 0.102 2.714 -10.576 1.00 33.28 464 ALA A O 1
ATOM 3636 N N . THR A 1 465 ? -1.730 3.302 -11.719 1.00 34.78 465 THR A N 1
ATOM 3637 C CA . THR A 1 465 ? -1.698 2.287 -12.777 1.00 34.78 465 THR A CA 1
ATOM 3638 C C . THR A 1 465 ? -1.472 3.026 -14.092 1.00 34.78 465 THR A C 1
ATOM 3640 O O . THR A 1 465 ? -2.386 3.660 -14.599 1.00 34.78 465 THR A O 1
ATOM 3643 N N . HIS A 1 466 ? -0.238 3.019 -14.591 1.00 33.12 466 HIS A N 1
ATOM 3644 C CA . HIS A 1 466 ? 0.294 3.869 -15.668 1.00 33.12 466 HIS A CA 1
ATOM 3645 C C . HIS A 1 466 ? -0.394 3.797 -17.061 1.00 33.12 466 HIS A C 1
ATOM 3647 O O . HIS A 1 466 ? 0.297 3.607 -18.058 1.00 33.12 466 HIS A O 1
ATOM 3653 N N . GLU A 1 467 ? -1.705 4.002 -17.203 1.00 36.66 467 GLU A N 1
ATOM 3654 C CA . GLU A 1 467 ? -2.330 4.192 -18.523 1.00 36.66 467 GLU A CA 1
ATOM 3655 C C . GLU A 1 467 ? -3.240 5.434 -18.569 1.00 36.66 467 GLU A C 1
ATOM 3657 O O . GLU A 1 467 ? -4.429 5.363 -18.260 1.00 36.66 467 GLU A O 1
ATOM 3662 N N . PRO A 1 468 ? -2.702 6.591 -18.998 1.00 35.09 468 PRO A N 1
ATOM 3663 C CA . PRO A 1 468 ? -3.393 7.880 -18.942 1.00 35.09 468 PRO A CA 1
ATOM 3664 C C . PRO A 1 468 ? -4.453 8.138 -20.041 1.00 35.09 468 PRO A C 1
ATOM 3666 O O . PRO A 1 468 ? -4.823 9.290 -20.248 1.00 35.09 468 PRO A O 1
ATOM 3669 N N . GLU A 1 469 ? -4.969 7.136 -20.773 1.00 45.78 469 GLU A N 1
ATOM 3670 C CA . GLU A 1 469 ? -5.715 7.417 -22.026 1.00 45.78 469 GLU A CA 1
ATOM 3671 C C . GLU A 1 469 ? -7.048 6.691 -22.284 1.00 45.78 469 GLU A C 1
ATOM 3673 O O . GLU A 1 469 ? -7.674 6.930 -23.325 1.00 45.78 469 GLU A O 1
ATOM 3678 N N . VAL A 1 470 ? -7.540 5.808 -21.418 1.00 53.22 470 VAL A N 1
ATOM 3679 C CA . VAL A 1 470 ? -8.693 4.967 -21.796 1.00 53.22 470 VAL A CA 1
ATOM 3680 C C . VAL A 1 470 ? -10.031 5.617 -21.416 1.00 53.22 470 VAL A C 1
ATOM 3682 O O . VAL A 1 470 ? -10.692 5.241 -20.456 1.00 53.22 470 VAL A O 1
ATOM 3685 N N . THR A 1 471 ? -10.466 6.599 -22.209 1.00 70.62 471 THR A N 1
ATOM 3686 C CA . THR A 1 471 ? -11.857 7.097 -22.184 1.00 70.62 471 THR A CA 1
ATOM 3687 C C . THR A 1 471 ? -12.748 6.259 -23.109 1.00 70.62 471 THR A C 1
ATOM 3689 O O . THR A 1 471 ? -12.277 5.737 -24.117 1.00 70.62 471 THR A O 1
ATOM 3692 N N . GLU A 1 472 ? -14.054 6.142 -22.824 1.00 74.56 472 GLU A N 1
ATOM 3693 C CA . GLU A 1 472 ? -14.999 5.434 -23.715 1.00 74.56 472 GLU A CA 1
ATOM 3694 C C . GLU A 1 472 ? -14.999 6.030 -25.136 1.00 74.56 472 GLU A C 1
ATOM 3696 O O . GLU A 1 472 ? -14.980 5.300 -26.127 1.00 74.56 472 GLU A O 1
ATOM 3701 N N . SER A 1 473 ? -14.950 7.361 -25.243 1.00 67.69 473 SER A N 1
ATOM 3702 C CA . SER A 1 473 ? -14.817 8.076 -26.516 1.00 67.69 473 SER A CA 1
ATOM 3703 C C . SER A 1 473 ? -13.477 7.789 -27.203 1.00 67.69 473 SER A C 1
ATOM 3705 O O . SER A 1 473 ? -13.450 7.567 -28.415 1.00 67.69 473 SER A O 1
ATOM 3707 N N . GLY A 1 474 ? -12.382 7.721 -26.441 1.00 77.44 474 GLY A N 1
ATOM 3708 C CA . GLY A 1 474 ? -11.063 7.319 -26.930 1.00 77.44 474 GLY A CA 1
ATOM 3709 C C . GLY A 1 474 ? -11.036 5.882 -27.456 1.00 77.44 474 GLY A C 1
ATOM 3710 O O . GLY A 1 474 ? -10.502 5.636 -28.536 1.00 77.44 474 GLY A O 1
ATOM 3711 N N . LEU A 1 475 ? -11.673 4.938 -26.756 1.00 76.38 475 LEU A N 1
ATOM 3712 C CA . LEU A 1 475 ? -11.809 3.548 -27.200 1.00 76.38 475 LEU A CA 1
ATOM 3713 C C . LEU A 1 475 ? -12.651 3.430 -28.465 1.00 76.38 475 LEU A C 1
ATOM 3715 O O . LEU A 1 475 ? -12.239 2.755 -29.402 1.00 76.38 475 LEU A O 1
ATOM 3719 N N . LEU A 1 476 ? -13.789 4.121 -28.537 1.00 84.25 476 LEU A N 1
ATOM 3720 C CA . LEU A 1 476 ? -14.628 4.147 -29.737 1.00 84.25 476 LEU A CA 1
ATOM 3721 C C . LEU A 1 476 ? -13.875 4.715 -30.948 1.00 84.25 476 LEU A C 1
ATOM 3723 O O . LEU A 1 476 ? -13.978 4.170 -32.050 1.00 84.25 476 LEU A O 1
ATOM 3727 N N . ALA A 1 477 ? -13.078 5.769 -30.750 1.00 85.62 477 ALA A N 1
ATOM 3728 C CA . ALA A 1 477 ? -12.221 6.323 -31.795 1.00 85.62 477 ALA A CA 1
ATOM 3729 C C . ALA A 1 477 ? -11.138 5.321 -32.235 1.00 85.62 477 ALA A C 1
ATOM 3731 O O . ALA A 1 477 ? -10.948 5.122 -33.437 1.00 85.62 477 ALA A O 1
ATOM 3732 N N . LYS A 1 478 ? -10.488 4.635 -31.283 1.00 81.56 478 LYS A N 1
ATOM 3733 C CA . LYS A 1 478 ? -9.481 3.592 -31.551 1.00 81.56 478 LYS A CA 1
ATOM 3734 C C . LYS A 1 478 ? -10.092 2.379 -32.278 1.00 81.56 478 LYS A C 1
ATOM 3736 O O . LYS A 1 478 ? -9.528 1.939 -33.274 1.00 81.56 478 LYS A O 1
ATOM 3741 N N . ILE A 1 479 ? -11.279 1.904 -31.886 1.00 90.69 479 ILE A N 1
ATOM 3742 C CA . ILE A 1 479 ? -12.026 0.823 -32.570 1.00 90.69 479 ILE A CA 1
ATOM 3743 C C . ILE A 1 479 ? -12.364 1.213 -34.011 1.00 90.69 479 ILE A C 1
ATOM 3745 O O . ILE A 1 479 ? -12.217 0.408 -34.929 1.00 90.69 479 ILE A O 1
ATOM 3749 N N . LYS A 1 480 ? -12.812 2.457 -34.225 1.00 92.88 480 LYS A N 1
ATOM 3750 C CA . LYS A 1 480 ? -13.150 2.967 -35.560 1.00 92.88 480 LYS A CA 1
ATOM 3751 C C . LYS A 1 480 ? -11.920 3.067 -36.467 1.00 92.88 480 LYS A C 1
ATOM 3753 O O . LYS A 1 480 ? -12.043 2.840 -37.669 1.00 92.88 480 LYS A O 1
ATOM 3758 N N . ALA A 1 481 ? -10.765 3.421 -35.904 1.00 91.19 481 ALA A N 1
ATOM 3759 C CA . ALA A 1 481 ? -9.508 3.565 -36.634 1.00 91.19 481 ALA A CA 1
ATOM 3760 C C . ALA A 1 481 ? -8.777 2.229 -36.880 1.00 91.19 481 ALA A C 1
ATOM 3762 O O . ALA A 1 481 ? -7.985 2.138 -37.818 1.00 91.19 481 ALA A O 1
ATOM 3763 N N . GLU A 1 482 ? -9.034 1.199 -36.069 1.00 95.94 482 GLU A N 1
ATOM 3764 C CA . GLU A 1 482 ? -8.334 -0.085 -36.142 1.00 95.94 482 GLU A CA 1
ATOM 3765 C C . GLU A 1 482 ? -8.835 -0.950 -37.313 1.00 95.94 482 GLU A C 1
ATOM 3767 O O . GLU A 1 482 ? -10.007 -1.334 -37.405 1.00 95.94 482 GLU A O 1
ATOM 3772 N N . LYS A 1 483 ? -7.906 -1.266 -38.224 1.00 93.06 483 LYS A N 1
ATOM 3773 C CA . LYS A 1 483 ? -8.159 -2.056 -39.438 1.00 93.06 483 LYS A CA 1
ATOM 3774 C C . LYS A 1 483 ? -7.931 -3.550 -39.215 1.00 93.06 483 LYS A C 1
ATOM 3776 O O . LYS A 1 483 ? -8.473 -4.357 -39.965 1.00 93.06 483 LYS A O 1
ATOM 3781 N N . ASN A 1 484 ? -7.135 -3.931 -38.215 1.00 92.75 484 ASN A N 1
ATOM 3782 C CA . ASN A 1 484 ? -6.882 -5.331 -37.899 1.00 92.75 484 ASN A CA 1
ATOM 3783 C C . ASN A 1 484 ? -8.063 -5.924 -37.100 1.00 92.75 484 ASN A C 1
ATOM 3785 O O . ASN A 1 484 ? -8.332 -5.459 -35.989 1.00 92.75 484 ASN A O 1
ATOM 3789 N N . PRO A 1 485 ? -8.736 -6.979 -37.598 1.00 86.69 485 PRO A N 1
ATOM 3790 C CA . PRO A 1 485 ? -9.945 -7.515 -36.969 1.00 86.69 485 PRO A CA 1
ATOM 3791 C C . PRO A 1 485 ? -9.699 -8.107 -35.573 1.00 86.69 485 PRO A C 1
ATOM 3793 O O . PRO A 1 485 ? -10.561 -8.006 -34.705 1.00 86.69 485 PRO A O 1
ATOM 3796 N N . VAL A 1 486 ? -8.513 -8.667 -35.315 1.00 81.69 486 VAL A N 1
ATOM 3797 C CA . VAL A 1 486 ? -8.166 -9.251 -34.009 1.00 81.69 486 VAL A CA 1
ATOM 3798 C C . VAL A 1 486 ? -7.945 -8.155 -32.968 1.00 81.69 486 VAL A C 1
ATOM 3800 O O . VAL A 1 486 ? -8.454 -8.243 -31.852 1.00 81.69 486 VAL A O 1
ATOM 3803 N N . LYS A 1 487 ? -7.217 -7.091 -33.329 1.00 73.88 487 LYS A N 1
ATOM 3804 C CA . LYS A 1 487 ? -7.002 -5.941 -32.435 1.00 73.88 487 LYS A CA 1
ATOM 3805 C C . LYS A 1 487 ? -8.299 -5.183 -32.181 1.00 73.88 487 LYS A C 1
ATOM 3807 O O . LYS A 1 487 ? -8.585 -4.834 -31.039 1.00 73.88 487 LYS A O 1
ATOM 3812 N N . ARG A 1 488 ? -9.113 -5.006 -33.222 1.00 91.00 488 ARG A N 1
ATOM 3813 C CA . ARG A 1 488 ? -10.442 -4.406 -33.115 1.00 91.00 488 ARG A CA 1
ATOM 3814 C C . ARG A 1 488 ? -11.339 -5.185 -32.153 1.00 91.00 488 ARG A C 1
ATOM 3816 O O . ARG A 1 488 ? -11.902 -4.571 -31.257 1.00 91.00 488 ARG A O 1
ATOM 3823 N N . GLY A 1 489 ? -11.380 -6.516 -32.257 1.00 85.94 489 GLY A N 1
ATOM 3824 C CA . GLY A 1 489 ? -12.146 -7.363 -31.335 1.00 85.94 489 GLY A CA 1
ATOM 3825 C C . GLY A 1 489 ? -11.696 -7.243 -29.873 1.00 85.94 489 GLY A C 1
ATOM 3826 O O . GLY A 1 489 ? -12.528 -7.226 -28.969 1.00 85.94 489 GLY A O 1
ATOM 3827 N N . ARG A 1 490 ? -10.389 -7.076 -29.617 1.00 76.06 490 ARG A N 1
ATOM 3828 C CA . ARG A 1 490 ? -9.872 -6.814 -28.258 1.00 76.06 490 ARG A CA 1
ATOM 3829 C C . ARG A 1 490 ? -10.315 -5.452 -27.723 1.00 76.06 490 ARG A C 1
ATOM 3831 O O . ARG A 1 490 ? -10.748 -5.366 -26.580 1.00 76.06 490 ARG A O 1
ATOM 3838 N N . LEU A 1 491 ? -10.242 -4.405 -28.546 1.00 77.81 491 LEU A N 1
ATOM 3839 C CA . LEU A 1 491 ? -10.713 -3.068 -28.170 1.00 77.81 491 LEU A CA 1
ATOM 3840 C C . LEU A 1 491 ? -12.233 -3.051 -27.927 1.00 77.81 491 LEU A C 1
ATOM 3842 O O . LEU A 1 491 ? -12.699 -2.397 -26.998 1.00 77.81 491 LEU A O 1
ATOM 3846 N N . GLU A 1 492 ? -13.000 -3.800 -28.721 1.00 84.94 492 GLU A N 1
ATOM 3847 C CA . GLU A 1 492 ? -14.443 -3.985 -28.535 1.00 84.94 492 GLU A CA 1
ATOM 3848 C C . GLU A 1 492 ? -14.766 -4.750 -27.236 1.00 84.94 492 GLU A C 1
ATOM 3850 O O . GLU A 1 492 ? -15.708 -4.372 -26.538 1.00 84.94 492 GLU A O 1
ATOM 3855 N N . SER A 1 493 ? -13.964 -5.756 -26.856 1.00 77.56 493 SER A N 1
ATOM 3856 C CA . SER A 1 493 ? -14.082 -6.445 -25.556 1.00 77.56 493 SER A CA 1
ATOM 3857 C C . SER A 1 493 ? -13.806 -5.503 -24.386 1.00 77.56 493 SER A C 1
ATOM 3859 O O . SER A 1 493 ? -14.604 -5.427 -23.456 1.00 77.56 493 SER A O 1
ATOM 3861 N N . LEU A 1 494 ? -12.737 -4.708 -24.470 1.00 68.06 494 LEU A N 1
ATOM 3862 C CA . LEU A 1 494 ? -12.388 -3.736 -23.434 1.00 68.06 494 LEU A CA 1
ATOM 3863 C C . LEU A 1 494 ? -13.472 -2.657 -23.276 1.00 68.06 494 LEU A C 1
ATOM 3865 O O . LEU A 1 494 ? -13.829 -2.273 -22.165 1.00 68.06 494 LEU A O 1
ATOM 3869 N N . LEU A 1 495 ? -14.059 -2.200 -24.388 1.00 82.50 495 LEU A N 1
ATOM 3870 C CA . LEU A 1 495 ? -15.210 -1.296 -24.363 1.00 82.50 495 LEU A CA 1
ATOM 3871 C C . LEU A 1 495 ? -16.439 -1.947 -23.705 1.00 82.50 495 LEU A C 1
ATOM 3873 O O . LEU A 1 495 ? -17.185 -1.270 -22.994 1.00 82.50 495 LEU A O 1
ATOM 3877 N N . LYS A 1 496 ? -16.671 -3.242 -23.940 1.00 80.56 496 LYS A N 1
ATOM 3878 C CA . LYS A 1 496 ? -17.763 -3.992 -23.307 1.00 80.56 496 LYS A CA 1
ATOM 3879 C C . LYS A 1 496 ? -17.558 -4.095 -21.793 1.00 80.56 496 LYS A C 1
ATOM 3881 O O . LYS A 1 496 ? -18.490 -3.772 -21.061 1.00 80.56 496 LYS A O 1
ATOM 3886 N N . GLU A 1 497 ? -16.361 -4.456 -21.341 1.00 66.00 497 GLU A N 1
ATOM 3887 C CA . GLU A 1 497 ? -15.998 -4.540 -19.918 1.00 66.00 497 GLU A CA 1
ATOM 3888 C C . GLU A 1 497 ? -16.129 -3.179 -19.220 1.00 66.00 497 GLU A C 1
ATOM 3890 O O . GLU A 1 497 ? -16.769 -3.076 -18.175 1.00 66.00 497 GLU A O 1
ATOM 3895 N N . LEU A 1 498 ? -15.636 -2.103 -19.845 1.00 67.94 498 LEU A N 1
ATOM 3896 C CA . LEU A 1 498 ? -15.788 -0.737 -19.332 1.00 67.94 498 LEU A CA 1
ATOM 3897 C C . LEU A 1 498 ? -17.268 -0.342 -19.171 1.00 67.94 498 LEU A C 1
ATOM 3899 O O . LEU A 1 498 ? -17.652 0.300 -18.191 1.00 67.94 498 LEU A O 1
ATOM 3903 N N . ARG A 1 499 ? -18.123 -0.732 -20.124 1.00 75.25 499 ARG A N 1
ATOM 3904 C CA . ARG A 1 499 ? -19.575 -0.494 -20.058 1.00 75.25 499 ARG A CA 1
ATOM 3905 C C . ARG A 1 499 ? -20.272 -1.365 -19.016 1.00 75.25 499 ARG A C 1
ATOM 3907 O O . ARG A 1 499 ? -21.239 -0.909 -18.413 1.00 75.25 499 ARG A O 1
ATOM 3914 N N . GLU A 1 500 ? -19.834 -2.605 -18.816 1.00 64.62 500 GLU A N 1
ATOM 3915 C CA . GLU A 1 500 ? -20.336 -3.491 -17.756 1.00 64.62 500 GLU A CA 1
ATOM 3916 C C . GLU A 1 500 ? -19.998 -2.936 -16.379 1.00 64.62 500 GLU A C 1
ATOM 3918 O O . GLU A 1 500 ? -20.914 -2.706 -15.596 1.00 64.62 500 GLU A O 1
ATOM 3923 N N . MET A 1 501 ? -18.743 -2.551 -16.162 1.00 61.47 501 MET A N 1
ATOM 3924 C CA . MET A 1 501 ? -18.296 -1.887 -14.941 1.00 61.47 501 MET A CA 1
ATOM 3925 C C . MET A 1 501 ? -19.109 -0.619 -14.646 1.00 61.47 501 MET A C 1
ATOM 3927 O O . MET A 1 501 ? -19.623 -0.457 -13.542 1.00 61.47 501 MET A O 1
ATOM 3931 N N . ARG A 1 502 ? -19.308 0.261 -15.641 1.00 59.56 502 ARG A N 1
ATOM 3932 C CA . ARG A 1 502 ? -20.169 1.450 -15.485 1.00 59.56 502 ARG A CA 1
ATOM 3933 C C . ARG A 1 502 ? -21.599 1.076 -15.104 1.00 59.56 502 ARG A C 1
ATOM 3935 O O . ARG A 1 502 ? -22.163 1.686 -14.203 1.00 59.56 502 ARG A O 1
ATOM 3942 N N . ARG A 1 503 ? -22.195 0.083 -15.772 1.00 63.97 503 ARG A N 1
ATOM 3943 C CA . ARG A 1 503 ? -23.551 -0.389 -15.443 1.00 63.97 503 ARG A CA 1
ATOM 3944 C C . ARG A 1 503 ? -23.637 -0.932 -14.024 1.00 63.97 503 ARG A C 1
ATOM 3946 O O . ARG A 1 503 ? -24.634 -0.671 -13.363 1.00 63.97 503 ARG A O 1
ATOM 3953 N N . ASP A 1 504 ? -22.625 -1.648 -13.557 1.00 56.50 504 ASP A N 1
ATOM 3954 C CA . ASP A 1 504 ? -22.612 -2.204 -12.206 1.00 56.50 504 ASP A CA 1
ATOM 3955 C C . ASP A 1 504 ? -22.442 -1.109 -11.144 1.00 56.50 504 ASP A C 1
ATOM 3957 O O . ASP A 1 504 ? -23.145 -1.137 -10.135 1.00 56.50 504 ASP A O 1
ATOM 3961 N N . ILE A 1 505 ? -21.636 -0.076 -11.422 1.00 50.31 505 ILE A N 1
ATOM 3962 C CA . ILE A 1 505 ? -21.548 1.139 -10.594 1.00 50.31 505 ILE A CA 1
ATOM 3963 C C . ILE A 1 505 ? -22.917 1.830 -10.499 1.00 50.31 505 ILE A C 1
ATOM 3965 O O . ILE A 1 505 ? -23.373 2.137 -9.399 1.00 50.31 505 ILE A O 1
ATOM 3969 N N . PHE A 1 506 ? -23.620 2.016 -11.621 1.00 55.69 506 PHE A N 1
ATOM 3970 C CA . PHE A 1 506 ? -24.961 2.615 -11.607 1.00 55.69 506 PHE A CA 1
ATOM 3971 C C . PHE A 1 506 ? -26.002 1.729 -10.911 1.00 55.69 506 PHE A C 1
ATOM 3973 O O . PHE A 1 506 ? -26.836 2.244 -10.175 1.00 55.69 506 PHE A O 1
ATOM 3980 N N . ARG A 1 507 ? -25.940 0.397 -11.054 1.00 61.72 507 ARG A N 1
ATOM 3981 C CA . ARG A 1 507 ? -26.817 -0.516 -10.296 1.00 61.72 507 ARG A CA 1
ATOM 3982 C C . ARG A 1 507 ? -26.549 -0.458 -8.798 1.00 61.72 507 ARG A C 1
ATOM 3984 O O . ARG A 1 507 ? -27.490 -0.580 -8.012 1.00 61.72 507 ARG A O 1
ATOM 3991 N N . MET A 1 508 ? -25.288 -0.310 -8.395 1.00 50.66 508 MET A N 1
ATOM 3992 C CA . MET A 1 508 ? -24.936 -0.085 -6.997 1.00 50.66 508 MET A CA 1
ATOM 3993 C C . MET A 1 508 ? -25.515 1.239 -6.502 1.00 50.66 508 MET A C 1
ATOM 3995 O O . MET A 1 508 ? -26.113 1.242 -5.425 1.00 50.66 508 MET A O 1
ATOM 3999 N N . ASP A 1 509 ? -25.413 2.308 -7.299 1.00 46.47 509 ASP A N 1
ATOM 4000 C CA . ASP A 1 509 ? -26.019 3.612 -7.011 1.00 46.47 509 ASP A CA 1
ATOM 4001 C C . ASP A 1 509 ? -27.540 3.521 -6.849 1.00 46.47 509 ASP A C 1
ATOM 4003 O O . ASP A 1 509 ? -28.077 3.868 -5.798 1.00 46.47 509 ASP A O 1
ATOM 4007 N N . ASP A 1 510 ? -28.233 2.914 -7.808 1.00 53.41 510 ASP A N 1
ATOM 4008 C CA . ASP A 1 510 ? -29.679 2.694 -7.742 1.00 53.41 510 ASP A CA 1
ATOM 4009 C C . ASP A 1 510 ? -30.087 1.827 -6.540 1.00 53.41 510 ASP A C 1
ATOM 4011 O O . ASP A 1 510 ? -31.084 2.104 -5.869 1.00 53.41 510 ASP A O 1
ATOM 4015 N N . SER A 1 511 ? -29.298 0.801 -6.212 1.00 55.03 511 SER A N 1
ATOM 4016 C CA . SER A 1 511 ? -29.535 -0.038 -5.030 1.00 55.03 511 SER A CA 1
ATOM 4017 C C . SER A 1 511 ? -29.334 0.737 -3.730 1.00 55.03 511 SER A C 1
ATOM 4019 O O . SER A 1 511 ? -30.036 0.496 -2.749 1.00 55.03 511 SER A O 1
ATOM 4021 N N . TYR A 1 512 ? -28.389 1.674 -3.693 1.00 47.81 512 TYR A N 1
ATOM 4022 C CA . TYR A 1 512 ? -28.222 2.577 -2.563 1.00 47.81 512 TYR A CA 1
ATOM 4023 C C . TYR A 1 512 ? -29.369 3.585 -2.481 1.00 47.81 512 TYR A C 1
ATOM 4025 O O . TYR A 1 512 ? -29.961 3.682 -1.411 1.00 47.81 512 TYR A O 1
ATOM 4033 N N . ARG A 1 513 ? -29.779 4.213 -3.594 1.00 52.47 513 ARG A N 1
ATOM 4034 C CA . ARG A 1 513 ? -30.982 5.068 -3.689 1.00 52.47 513 ARG A CA 1
ATOM 4035 C C . ARG A 1 513 ? -32.216 4.406 -3.142 1.00 52.47 513 ARG A C 1
ATOM 4037 O O . ARG A 1 513 ? -32.914 4.995 -2.322 1.00 52.47 513 ARG A O 1
ATOM 4044 N N . ALA A 1 514 ? -32.465 3.175 -3.569 1.00 53.31 514 ALA A N 1
ATOM 4045 C CA . ALA A 1 514 ? -33.604 2.404 -3.109 1.00 53.31 514 ALA A CA 1
ATOM 4046 C C . ALA A 1 514 ? -33.559 2.153 -1.591 1.00 53.31 514 ALA A C 1
ATOM 4048 O O . ALA A 1 514 ? -34.607 2.098 -0.953 1.00 53.31 514 ALA A O 1
ATOM 4049 N N . ARG A 1 515 ? -32.360 2.029 -0.998 1.00 53.75 515 ARG A N 1
ATOM 4050 C CA . ARG A 1 515 ? -32.171 1.800 0.446 1.00 53.75 515 ARG A CA 1
ATOM 4051 C C . ARG A 1 515 ? -32.196 3.074 1.288 1.00 53.75 515 ARG A C 1
ATOM 4053 O O . ARG A 1 515 ? -32.653 3.022 2.425 1.00 53.75 515 ARG A O 1
ATOM 4060 N N . THR A 1 516 ? -31.675 4.185 0.778 1.00 55.34 516 THR A N 1
ATOM 4061 C CA . THR A 1 516 ? -31.411 5.400 1.571 1.00 55.34 516 THR A CA 1
ATOM 4062 C C . THR A 1 516 ? -32.309 6.577 1.191 1.00 55.34 516 THR A C 1
ATOM 4064 O O . THR A 1 516 ? -32.332 7.578 1.903 1.00 55.34 516 THR A O 1
ATOM 4067 N N . GLY A 1 517 ? -33.046 6.482 0.079 1.00 51.16 517 GLY A N 1
ATOM 4068 C CA . GLY A 1 517 ? -33.773 7.606 -0.517 1.00 51.16 517 GLY A CA 1
ATOM 4069 C C . GLY A 1 517 ? -32.853 8.676 -1.115 1.00 51.16 517 GLY A C 1
ATOM 4070 O O . GLY A 1 517 ? -33.323 9.753 -1.473 1.00 51.16 517 GLY A O 1
ATOM 4071 N N . GLN A 1 518 ? -31.549 8.401 -1.207 1.00 37.34 518 GLN A N 1
ATOM 4072 C CA . GLN A 1 518 ? -30.520 9.332 -1.664 1.00 37.34 518 GLN A CA 1
ATOM 4073 C C . GLN A 1 518 ? -29.724 8.705 -2.798 1.00 37.34 518 GLN A C 1
ATOM 4075 O O . GLN A 1 518 ? -29.374 7.533 -2.731 1.00 37.34 518 GLN A O 1
ATOM 4080 N N . THR A 1 519 ? -29.396 9.482 -3.826 1.00 35.78 519 THR A N 1
ATOM 4081 C CA . THR A 1 519 ? -28.365 9.084 -4.795 1.00 35.78 519 THR A CA 1
ATOM 4082 C C . THR A 1 519 ? -27.081 8.738 -4.049 1.00 35.78 519 THR A C 1
ATOM 4084 O O . THR A 1 519 ? -26.710 9.470 -3.132 1.00 35.78 519 THR A O 1
ATOM 4087 N N . LEU A 1 520 ? -26.464 7.597 -4.371 1.00 32.91 520 LEU A N 1
ATOM 4088 C CA . LEU A 1 520 ? -25.120 7.249 -3.906 1.00 32.91 520 LEU A CA 1
ATOM 4089 C C . LEU A 1 520 ? -24.245 8.448 -4.306 1.00 32.91 520 LEU A C 1
ATOM 4091 O O . LEU A 1 520 ? -24.297 8.819 -5.482 1.00 32.91 520 LEU A O 1
ATOM 4095 N N . PRO A 1 521 ? -23.616 9.142 -3.335 1.00 38.12 521 PRO A N 1
ATOM 4096 C CA . PRO A 1 521 ? -23.002 10.445 -3.577 1.00 38.12 521 PRO A CA 1
ATOM 4097 C C . PRO A 1 521 ? -22.008 10.452 -4.736 1.00 38.12 521 PRO A C 1
ATOM 4099 O O . PRO A 1 521 ? -21.208 9.490 -4.826 1.00 38.12 521 PRO A O 1
#

Secondary structure (DSSP, 8-state):
------------------SS-------PPPPHHHHHHHHHTTTS-HHHHHHHTT--SHHHHHHTS-HHHHHHHHHHHHHHHTT---HHHHHHHHHHHHHTT-HHHHHHHHHHS--SS-HHHHHHHHHHHHHHTT-HHHHHHHHHHHHHH-TT-HHHHHHHHHHHHHHHHHHHHHSPP----------------PPPP-------------------------PPTT-PPPPHHHHHIIIIIHHHHHHHPPPPHHHHHHHHHHHHHHHHSHHHHHHHHHTT-HHHHHHHEEEEEE--SSSS--EEEEEPPHHHHHHHS-SEEEEEEHHHHTT-HHHHHHHHHHHHHHHHHHHTTGGGGT-HHHHHHHHHHHHHHHHHHHHHTS-HHHHHHHTTSHHHHHHHHHHHHHSS-HHHH-SSHHHHHHHTTT-HHHHHHHHHHHHHHHHHHHHH---SHHHHHHHHHHHHTT-TT--HHHHHHHHHH---HHHHHHHHHHHHHHHHHHHHHHHHHHHHHHHHSS---

Sequence (521 aa):
MTRKALFLPVLSFAFFFQAWAQDQPPTQSPSPVARIFLNQLKGLDAAGRKAAGTCEDLRRCAGLMSKEAREAARNELFRLEGRTKGGGLLTEISQGFIALGFPQDAVRMLRMSPFDSGGGQMLSQAAGEFHNQGKYDLAMAAAQEALKIDPSDEAALAVLRLSERKVHKREIASLPVKKDSSVDAGPDDGAKAQAFVFSQAGAASQDASRRSAWPLPPTEVYHMPGTKPPSTWDTIVTGVGSLWKVYNHEPTPQERAVIDGLKMKLNSLPSGKDLVREMGGWDRIDKEVYFMVTEMSNDGTAAYVRPMTPWEVKKKGKNFVLAINKKLMEDGPETVMPVFGHELQHVADKLSGHAEYDLAVTSEHGAHLRQSHLFQQVDKGLSPERRKELEKKPAWLYQKWVTSMWEDRLLKLYPKKEDYQKVFQGSKNLQYVAGLAYDDIYKKAVKDGSPQVMYHVSDLYANATHEPEVTESGLLAKIKAEKNPVKRGRLESLLKELREMRRDIFRMDDSYRARTGQTLP

Foldseek 3Di:
DDDDDDDDDDDDDDDDPPDDDPDDPPPDQQDPLLVLLVVLQPPDDPVSNVQCPSVPPLLSSLVSGDLVSLVSSLVVLVVVVVVDDDLVVLQVSLVNCLSNLNLVVSVVSLVVDDRPQCSLVSLLSSLVSCVVVVVLVSSLVSLVVSCVRPVPPVSSVVSNVSSVVSVVVVVVVPDDDDDDDDDDDDDDDDDDDDDDDDDDDDDDDDDDDDDDDDDDDDDDDPDDPPDDPQDPVSVCCLPVVQVVVFLPDDQDPVSVVLVVVLLVLLCVFPLSVVLCVLCVHPVNCVQAEDEEEGAHPDPQQDWAKDADDPVSCVVPVYGMYIYHYPSQCVLDSLLCNLVVQLRSLLVSCVSVVVVVPPVVLVSNLSSLVSSLSSNVRSLVPDDPVVNVVSLVPPSNLVSVVSNCLQPLCVCVVPVDLVSQLVSVPPDVVSSVVSSVSVVVQCVQCVPPVDDRHPVVSVVVVCVVVPDVQDDLVSLVVVLVPDPDPVVNVVSVVVNVVVVVVVVVVVVVQVVVCVVPVDGPD

Radius of gyration: 32.45 Å; chains: 1; bounding box: 95×88×96 Å

pLDDT: mean 71.33, std 23.71, range [25.28, 97.38]